Protein 2PBQ (pdb70)

Secondary structure (DSSP, 8-state):
--EEEEEEE-HHHHHTSS--HHHHHHHHHHHHHB-S--EEEEEEE-S-HHHHHHHHHIIIIIS--SEEEEES--SSSTT--HHHHHHHH-SEE-HHHHHHHHHHHHTT-GGGGG----EEEETTEEEEEE-SSHHHHHHHHHHHGGGHHHHHHHTT-----B-TTT--------/---EEEEEEE----HHHHHHHHHHHHHB-S--EEEEEEE-S-HHHHHHHHHIIIIIS--SEEEEES--SSSTT--HHHHHHHH-SEE-HHHHHHHHHHHTTT-GGGGG----EEEETTEEEEEE-SSHHHHHHHHHHHGGGHHHHHHHTT-----B-TTT-----/---EEEEEEE-HHHHHTSS--HHHHHHHHHHHHHB-S--EEEEEEE-S-HHHHHHHHHIIIIIS--SEEEEES--SSSTT--HHHHHHHH-SEE-HHHHHHHHHHHHTT-GGGGG----EEEETTEEEEEE-SSHHHHHHHHHHHGGGHHHHHHHTT-----B-TTT-----

CATH classification: 3.40.980.10

InterPro domains:
  IPR001453 MoaB/Mog domain [PF00994] (9-152)
  IPR001453 MoaB/Mog domain [SM00852] (9-155)
  IPR001453 MoaB/Mog domain [TIGR00177] (7-149)
  IPR001453 MoaB/Mog domain [cd00886] (8-159)
  IPR008284 Molybdenum cofactor biosynthesis, conserved site [PS01078] (71-84)
  IPR036425 MoaB/Mog-like domain superfamily [G3DSA:3.40.980.10] (2-178)
  IPR036425 MoaB/Mog-like domain superfamily [SSF53218] (6-175)
  IPR051920 Molybdopterin Adenylyltransferase/MoaC-Related [PTHR43764] (5-171)

Solvent-accessible surface area: 20899 Å² total; per-residue (Å²): 176,7,9,0,0,0,0,4,5,32,39,120,18,42,142,67,95,132,141,24,90,16,0,123,25,0,29,68,21,0,137,76,4,16,93,26,122,37,100,44,40,88,61,51,14,29,30,98,108,87,54,0,38,122,10,0,61,59,0,13,86,136,84,40,3,6,1,0,0,0,2,18,14,13,16,4,24,93,142,32,25,0,5,36,0,0,96,55,7,17,119,13,45,0,54,1,0,2,18,19,1,15,39,45,16,39,170,111,44,53,21,5,4,6,19,28,10,18,0,0,5,59,48,52,2,0,0,0,0,0,17,32,119,45,106,16,1,122,53,0,0,51,20,0,2,18,0,0,0,50,0,0,52,64,12,63,19,21,128,2,33,1,30,78,143,109,7,153,18,79,44,77,190,256,217,159,10,21,0,0,0,0,12,1,65,118,217,29,117,22,0,123,28,0,36,83,29,0,116,81,4,13,102,25,118,26,121,36,41,89,53,85,23,50,20,76,111,79,79,0,37,131,16,0,60,40,0,13,83,139,96,38,3,6,2,0,0,0,2,15,11,12,16,4,26,85,126,32,24,0,4,34,0,0,92,55,6,15,117,14,39,0,53,1,0,2,28,18,0,14,64,19,6,52,162,118,33,41,15,7,4,5,16,32,4,20,0,0,4,55,43,52,2,0,0,0,0,0,16,36,141,65,60,10,3,126,37,0,0,50,23,0,2,21,0,1,0,60,0,0,53,63,13,60,21,8,125,3,36,2,27,90,143,92,16,140,10,76,102,173,141,7,5,0,0,0,0,5,4,21,36,150,13,43,141,61,115,107,148,28,92,18,0,125,20,0,40,68,20,0,126,78,6,17,102,23,116,37,82,35,28,90,58,50,14,26,20,92,106,82,47,0,36,124,10,0,61,59,0,13,85,137,90,35,2,1,2,0,0,0,2,19,15,14,16,4,18,88,128,28,25,0,4,40,0,0,96,55,6,20,120,13,39,0,53,1,0,2,22,24,6,12,53,18,35,42,169,149,42,44,19,6,1,7,21,32,12,19,0,0,4,57,41,37,2,0,0,0,0,0,17,35,148,51,115,40,0,97,56,5,0,51,27,0,2,21,1,0,0,73,0,0,52,64,13,46,14,1,124,3,39,0,37,92,139,107,10,136,13,63,110

Nearest PDB structures (foldseek):
  3mcj-assembly1_B  TM=9.901E-01  e=3.622E-37  Aquifex aeolicus VF5
  3mcj-assembly2_D  TM=9.967E-01  e=1.225E-35  Aquifex aeolicus VF5
  2pbq-assembly1_B  TM=1.002E+00  e=6.069E-35  Aquifex aeolicus VF5
  3mcj-assembly2_E  TM=9.956E-01  e=1.013E-34  Aquifex aeolicus VF5
  3k6a-assembly2_B  TM=9.881E-01  e=5.394E-30  Shewanella oneidensis

B-factor: mean 26.36, std 11.61, range [8.77, 77.58]

Foldseek 3Di:
DAEEEEEEAAQCCVVVNDPQVQSVLVVVVCVAWWPDDYHYHYYYYYLDLVVLLVVVCCCVPPVVHLEYEYEDLFFDDPSSCNLVSQVVQADFWDAVLLVVLLVQPCVPPVCSVRGRWTWHHHQLHIYTYFYRDSVSRVSSCLRCVLAPQQVSVVRPGDHIATDCVRHHNDDDDD/DAAEEEEEEEALVQPQSVLVVVVCVAWWDDDYYYDYYYYYLDLVVLLVVVCCCCPVVVHLEYEYEFLFFDDPSSCNLVSQVVQAPFWDAVLLVQLLVQLCVVDVCSVRGRWTWGHHQLHIYTYFYRDSVSRVSSCLRCVLASQVVSVVSPGDHIATDVVRHHRDD/DAAEEEEEEEAQCCVVVVDDQVQSVLVVVLCVAWWPDDYHYDYYYYYLDLVVLLVVVCCCCPVVVHLEYEYEDLFFPDPSSCNLVSQVVQAPFWDAVLLVQLLVQCVVPPVCSVRGRWTWHDHQLHIYTYAYRDSVSRLSSCLRCVLAPQVVSVVRPGDHIATDVVRHHNHD

Sequence (511 aa):
KAVIGVVTISDRASKGIYEDISGKAIIDYLKDVIITPFEVEYRVIPDERDLIEKTLIELADEKGCSLILTTGGTGPAPRDVTPEATEAVCEKMLPGFGELMRQVSLKQVPTAILSRQTAGIRGSCLIVNLPGKPQSIKVCLDAVMPAIPYCIDLIGGAYIDTDPNKVKAFRPKKKKAVIGVVTISDEDISGKAIIDYLKDVIITPFEVEYRVIPDERDLIEKTLIELADEKGCSLILTTGGTGPAPRDVTPEATEAVCEKMLPGFGELMRQVSLKQVPTAILSRQTAGIRGSCLIVNLPGKPQSIKVCLDAVMPAIPYCIDLIGGAYIDTDPNKVKAFRKKAVIGVVTISDRASKGIYEDISGKAIIDYLKDVIITPFEVEYRVIPDERDLIEKTLIELADEKGCSLILTTGGTGPAPRDVTPEATEAVCEKMLPGFGELMRQVSLKQVPTAILSRQTAGIRGSCLIVNLPGKPQSIKVCLDAVMPAIPYCIDLIGGAYIDTDPNKVKAFR

Structure (mmCIF, N/CA/C/O backbone):
data_2PBQ
#
_entry.id   2PBQ
#
_cell.length_a   39.409
_cell.length_b   113.159
_cell.length_c   55.980
_cell.angle_alpha   90.00
_cell.angle_beta   93.39
_cell.angle_gamma   90.00
#
_symmetry.space_group_name_H-M   'P 1 21 1'
#
loop_
_entity.id
_entity.type
_entity.pdbx_description
1 polymer 'Molybdenum cofactor biosynthesis MOG'
2 water water
#
loop_
_atom_site.group_PDB
_atom_site.id
_atom_site.type_symbol
_atom_site.label_atom_id
_atom_site.label_alt_id
_atom_site.label_comp_id
_atom_site.label_asym_id
_atom_site.label_entity_id
_atom_site.label_seq_id
_atom_site.pdbx_PDB_ins_code
_atom_site.Cartn_x
_atom_site.Cartn_y
_atom_site.Cartn_z
_atom_site.occupancy
_atom_site.B_iso_or_equiv
_atom_site.auth_seq_id
_atom_site.auth_comp_id
_atom_site.auth_asym_id
_atom_site.auth_atom_id
_atom_site.pdbx_PDB_model_num
ATOM 1 N N . LYS A 1 5 ? 14.892 36.143 28.732 1.00 29.48 5 LYS A N 1
ATOM 2 C CA . LYS A 1 5 ? 13.760 37.073 28.453 1.00 31.25 5 LYS A CA 1
ATOM 3 C C . LYS A 1 5 ? 12.813 36.447 27.442 1.00 27.87 5 LYS A C 1
ATOM 4 O O . LYS A 1 5 ? 13.251 35.885 26.441 1.00 27.89 5 LYS A O 1
ATOM 10 N N . ALA A 1 6 ? 11.515 36.543 27.709 1.00 24.80 6 ALA A N 1
ATOM 11 C CA . ALA A 1 6 ? 10.516 35.993 26.806 1.00 24.77 6 ALA A CA 1
ATOM 12 C C . ALA A 1 6 ? 10.241 36.978 25.677 1.00 25.70 6 ALA A C 1
ATOM 13 O O . ALA A 1 6 ? 9.738 38.077 25.906 1.00 22.91 6 ALA A O 1
ATOM 15 N N . VAL A 1 7 ? 10.586 36.583 24.459 1.00 24.64 7 VAL A N 1
ATOM 16 C CA . VAL A 1 7 ? 10.365 37.424 23.291 1.00 22.99 7 VAL A CA 1
ATOM 17 C C . VAL A 1 7 ? 9.516 36.615 22.326 1.00 21.76 7 VAL A C 1
ATOM 18 O O . VAL A 1 7 ? 9.899 35.513 21.935 1.00 21.24 7 VAL A O 1
ATOM 22 N N . ILE A 1 8 ? 8.355 37.155 21.969 1.00 21.16 8 ILE A N 1
ATOM 23 C CA . ILE A 1 8 ? 7.439 36.482 21.054 1.00 20.62 8 ILE A CA 1
ATOM 24 C C . ILE A 1 8 ? 7.388 37.212 19.718 1.00 22.74 8 ILE A C 1
ATOM 25 O O . ILE A 1 8 ? 7.129 38.419 19.661 1.00 22.22 8 ILE A O 1
ATOM 30 N N . GLY A 1 9 ? 7.641 36.474 18.644 1.00 20.01 9 GLY A N 1
ATOM 31 C CA . GLY A 1 9 ? 7.614 37.068 17.324 1.00 18.84 9 GLY A CA 1
ATOM 32 C C . GLY A 1 9 ? 6.246 36.923 16.694 1.00 21.15 9 GLY A C 1
ATOM 33 O O . GLY A 1 9 ? 5.569 35.912 16.881 1.00 19.71 9 GLY A O 1
ATOM 34 N N . VAL A 1 10 ? 5.827 37.949 15.964 1.00 19.78 10 VAL A N 1
ATOM 35 C CA . VAL A 1 10 ? 4.545 37.929 15.277 1.00 20.00 10 VAL A CA 1
ATOM 36 C C . VAL A 1 10 ? 4.850 38.386 13.861 1.00 21.72 10 VAL A C 1
ATOM 37 O O . VAL A 1 10 ? 5.222 39.535 13.637 1.00 20.96 10 VAL A O 1
ATOM 41 N N . VAL A 1 11 ? 4.709 37.470 12.911 1.00 21.01 11 VAL A N 1
ATOM 42 C CA . VAL A 1 11 ? 5.011 37.767 11.520 1.00 19.50 11 VAL A CA 1
ATOM 43 C C . VAL A 1 11 ? 3.799 37.664 10.615 1.00 21.52 11 VAL A C 1
ATOM 44 O O . VAL A 1 11 ? 3.212 36.594 10.458 1.00 17.68 11 VAL A O 1
ATOM 48 N N . THR A 1 12 ? 3.428 38.791 10.020 1.00 19.89 12 THR A N 1
ATOM 49 C CA . THR A 1 12 ? 2.299 38.837 9.110 1.00 22.11 12 THR A CA 1
ATOM 50 C C . THR A 1 12 ? 2.847 38.699 7.697 1.00 21.25 12 THR A C 1
ATOM 51 O O . THR A 1 12 ? 3.645 39.519 7.242 1.00 22.02 12 THR A O 1
ATOM 55 N N . ILE A 1 13 ? 2.440 37.630 7.023 1.00 18.55 13 ILE A N 1
ATOM 56 C CA . ILE A 1 13 ? 2.888 37.375 5.664 1.00 19.18 13 ILE A CA 1
ATOM 57 C C . ILE A 1 13 ? 1.745 37.752 4.740 1.00 19.85 13 ILE A C 1
ATOM 58 O O . ILE A 1 13 ? 0.785 36.994 4.564 1.00 18.98 13 ILE A O 1
ATOM 63 N N . SER A 1 14 ? 1.844 38.949 4.170 1.00 20.03 14 SER A N 1
ATOM 64 C CA . SER A 1 14 ? 0.806 39.464 3.291 1.00 23.90 14 SER A CA 1
ATOM 65 C C . SER A 1 14 ? 1.351 40.544 2.374 1.00 27.26 14 SER A C 1
ATOM 66 O O . SER A 1 14 ? 1.879 41.556 2.836 1.00 25.45 14 SER A O 1
ATOM 69 N N . ASP A 1 15 ? 1.220 40.326 1.072 1.00 28.97 15 ASP A N 1
ATOM 70 C CA . ASP A 1 15 ? 1.703 41.294 0.104 1.00 31.04 15 ASP A CA 1
ATOM 71 C C . ASP A 1 15 ? 0.959 42.615 0.281 1.00 30.64 15 ASP A C 1
ATOM 72 O O . ASP A 1 15 ? 1.569 43.684 0.306 1.00 29.47 15 ASP A O 1
ATOM 77 N N . ARG A 1 16 ? -0.359 42.538 0.426 1.00 31.66 16 ARG A N 1
ATOM 78 C CA . ARG A 1 16 ? -1.165 43.742 0.583 1.00 32.01 16 ARG A CA 1
ATOM 79 C C . ARG A 1 16 ? -0.974 44.473 1.909 1.00 31.36 16 ARG A C 1
ATOM 80 O O . ARG A 1 16 ? -1.045 45.702 1.955 1.00 29.17 16 ARG A O 1
ATOM 88 N N . ALA A 1 17 ? -0.724 43.733 2.985 1.00 27.08 17 ALA A N 1
ATOM 89 C CA . ALA A 1 17 ? -0.517 44.369 4.280 1.00 25.68 17 ALA A CA 1
ATOM 90 C C . ALA A 1 17 ? 0.830 45.073 4.266 1.00 27.03 17 ALA A C 1
ATOM 91 O O . ALA A 1 17 ? 0.979 46.171 4.803 1.00 28.34 17 ALA A O 1
ATOM 93 N N . SER A 1 18 ? 1.810 44.439 3.631 1.00 22.23 18 SER A N 1
ATOM 94 C CA . SER A 1 18 ? 3.158 44.989 3.553 1.00 25.08 18 SER A CA 1
ATOM 95 C C . SER A 1 18 ? 3.240 46.217 2.652 1.00 27.41 18 SER A C 1
ATOM 96 O O . SER A 1 18 ? 4.150 47.031 2.789 1.00 29.95 18 SER A O 1
ATOM 99 N N . LYS A 1 19 ? 2.291 46.343 1.730 1.00 28.83 19 LYS A N 1
ATOM 100 C CA . LYS A 1 19 ? 2.275 47.473 0.809 1.00 28.91 19 LYS A CA 1
ATOM 101 C C . LYS A 1 19 ? 1.385 48.616 1.285 1.00 28.17 19 LYS A C 1
ATOM 102 O O . LYS A 1 19 ? 1.386 49.697 0.692 1.00 29.37 19 LYS A O 1
ATOM 108 N N . GLY A 1 20 ? 0.626 48.379 2.349 1.00 26.09 20 GLY A N 1
ATOM 109 C CA . GLY A 1 20 ? -0.244 49.417 2.875 1.00 27.35 20 GLY A CA 1
ATOM 110 C C . GLY A 1 20 ? -1.596 49.470 2.190 1.00 27.51 20 GLY A C 1
ATOM 111 O O . GLY A 1 20 ? -2.219 50.527 2.101 1.00 25.85 20 GLY A O 1
ATOM 112 N N . ILE A 1 21 ? -2.046 48.321 1.699 1.00 23.55 21 ILE A N 1
ATOM 113 C CA . ILE A 1 21 ? -3.329 48.221 1.019 1.00 26.53 21 ILE A CA 1
ATOM 114 C C . ILE A 1 21 ? -4.419 47.885 2.031 1.00 29.43 21 ILE A C 1
ATOM 115 O O . ILE A 1 21 ? -5.540 48.388 1.945 1.00 26.25 21 ILE A O 1
ATOM 120 N N . TYR A 1 22 ? -4.074 47.034 2.994 1.00 31.17 22 TYR A N 1
ATOM 121 C CA . TYR A 1 22 ? -5.003 46.630 4.044 1.00 35.33 22 TYR A CA 1
ATOM 122 C C . TYR A 1 22 ? -4.378 46.896 5.407 1.00 31.60 22 TYR A C 1
ATOM 123 O O . TYR A 1 22 ? -3.156 46.911 5.546 1.00 28.46 22 TYR A O 1
ATOM 132 N N . GLU A 1 23 ? -5.221 47.108 6.410 1.00 30.08 23 GLU A N 1
ATOM 133 C CA . GLU A 1 23 ? -4.734 47.313 7.768 1.00 30.80 23 GLU A CA 1
ATOM 134 C C . GLU A 1 23 ? -4.478 45.897 8.282 1.00 28.86 23 GLU A C 1
ATOM 135 O O . GLU A 1 23 ? -5.276 44.997 8.029 1.00 29.60 23 GLU A O 1
ATOM 141 N N . ASP A 1 24 ? -3.372 45.688 8.990 1.00 27.20 24 ASP A N 1
ATOM 142 C CA . ASP A 1 24 ? -3.067 44.350 9.492 1.00 23.04 24 ASP A CA 1
ATOM 143 C C . ASP A 1 24 ? -3.869 43.997 10.737 1.00 20.58 24 ASP A C 1
ATOM 144 O O . ASP A 1 24 ? -3.348 44.007 11.849 1.00 20.78 24 ASP A O 1
ATOM 149 N N . ILE A 1 25 ? -5.146 43.684 10.547 1.00 22.80 25 ILE A N 1
ATOM 150 C CA . ILE A 1 25 ? -5.999 43.330 11.669 1.00 25.23 25 ILE A CA 1
ATOM 151 C C . ILE A 1 25 ? -5.608 41.958 12.220 1.00 27.31 25 ILE A C 1
ATOM 152 O O . ILE A 1 25 ? -5.876 41.647 13.383 1.00 28.12 25 ILE A O 1
ATOM 157 N N . SER A 1 26 ? -4.964 41.148 11.381 1.00 26.54 26 SER A N 1
ATOM 158 C CA . SER A 1 26 ? -4.530 39.812 11.783 1.00 23.96 26 SER A CA 1
ATOM 159 C C . SER A 1 26 ? -3.409 39.918 12.807 1.00 24.18 26 SER A C 1
ATOM 160 O O . SER A 1 26 ? -3.503 39.362 13.902 1.00 24.40 26 SER A O 1
ATOM 163 N N . GLY A 1 27 ? -2.345 40.624 12.438 1.00 22.21 27 GLY A N 1
ATOM 164 C CA . GLY A 1 27 ? -1.226 40.803 13.345 1.00 23.91 27 GLY A CA 1
ATOM 165 C C . GLY A 1 27 ? -1.698 41.464 14.627 1.00 26.61 27 GLY A C 1
ATOM 166 O O . GLY A 1 27 ? -1.299 41.074 15.723 1.00 24.44 27 GLY A O 1
ATOM 167 N N . LYS A 1 28 ? -2.556 42.471 14.488 1.00 25.85 28 LYS A N 1
ATOM 168 C CA . LYS A 1 28 ? -3.085 43.177 15.648 1.00 26.24 28 LYS A CA 1
ATOM 169 C C . LYS A 1 28 ? -3.888 42.228 16.534 1.00 24.54 28 LYS A C 1
ATOM 170 O O . LYS A 1 28 ? -3.814 42.302 17.761 1.00 25.04 28 LYS A O 1
ATOM 176 N N . ALA A 1 29 ? -4.647 41.332 15.913 1.00 26.19 29 ALA A N 1
ATOM 177 C CA . ALA A 1 29 ? -5.457 40.373 16.657 1.00 24.18 29 ALA A CA 1
ATOM 178 C C . ALA A 1 29 ? -4.576 39.430 17.475 1.00 24.48 29 ALA A C 1
ATOM 179 O O . ALA A 1 29 ? -4.926 39.059 18.595 1.00 23.65 29 ALA A O 1
ATOM 181 N N . ILE A 1 30 ? -3.431 39.050 16.917 1.00 24.11 30 ILE A N 1
ATOM 182 C CA . ILE A 1 30 ? -2.519 38.149 17.613 1.00 24.32 30 ILE A CA 1
ATOM 183 C C . ILE A 1 30 ? -1.856 38.841 18.797 1.00 23.68 30 ILE A C 1
ATOM 184 O O . ILE A 1 30 ? -1.742 38.266 19.877 1.00 23.49 30 ILE A O 1
ATOM 189 N N . ILE A 1 31 ? -1.410 40.077 18.590 1.00 21.15 31 ILE A N 1
ATOM 190 C CA . ILE A 1 31 ? -0.767 40.826 19.660 1.00 22.63 31 ILE A CA 1
ATOM 191 C C . ILE A 1 31 ? -1.755 41.076 20.798 1.00 25.65 31 ILE A C 1
ATOM 192 O O . ILE A 1 31 ? -1.407 40.922 21.969 1.00 23.76 31 ILE A O 1
ATOM 197 N N . ASP A 1 32 ? -2.987 41.450 20.458 1.00 23.58 32 ASP A N 1
ATOM 198 C CA . ASP A 1 32 ? -4.000 41.695 21.480 1.00 24.96 32 ASP A CA 1
ATOM 199 C C . ASP A 1 32 ? -4.312 40.416 22.257 1.00 24.72 32 ASP A C 1
ATOM 200 O O . ASP A 1 32 ? -4.568 40.459 23.458 1.00 23.07 32 ASP A O 1
ATOM 205 N N . TYR A 1 33 ? -4.297 39.278 21.568 1.00 22.14 33 TYR A N 1
ATOM 206 C CA . TYR A 1 33 ? -4.569 37.998 22.217 1.00 21.67 33 TYR A CA 1
ATOM 207 C C . TYR A 1 33 ? -3.464 37.710 23.231 1.00 20.53 33 TYR A C 1
ATOM 208 O O . TYR A 1 33 ? -3.736 37.373 24.384 1.00 23.16 33 TYR A O 1
ATOM 217 N N . LEU A 1 34 ? -2.217 37.842 22.790 1.00 20.49 34 LEU A N 1
ATOM 218 C CA . LEU A 1 34 ? -1.063 37.601 23.646 1.00 22.60 34 LEU A CA 1
ATOM 219 C C . LEU A 1 34 ? -1.110 38.451 24.915 1.00 25.56 34 LEU A C 1
ATOM 220 O O . LEU A 1 34 ? -0.931 37.944 26.022 1.00 23.70 34 LEU A O 1
ATOM 225 N N . LYS A 1 35 ? -1.351 39.747 24.751 1.00 23.44 35 LYS A N 1
ATOM 226 C CA . LYS A 1 35 ? -1.414 40.651 25.894 1.00 24.01 35 LYS A CA 1
ATOM 227 C C . LYS A 1 35 ? -2.594 40.332 26.801 1.00 24.30 35 LYS A C 1
ATOM 228 O O . LYS A 1 35 ? -2.536 40.533 28.016 1.00 26.18 35 LYS A O 1
ATOM 234 N N . ASP A 1 36 ? -3.668 39.829 26.210 1.00 22.44 36 ASP A N 1
ATOM 235 C CA . ASP A 1 36 ? -4.851 39.509 26.983 1.00 23.66 36 ASP A CA 1
ATOM 236 C C . ASP A 1 36 ? -4.705 38.284 27.872 1.00 25.85 36 ASP A C 1
ATOM 237 O O . ASP A 1 36 ? -5.156 38.295 29.014 1.00 25.98 36 ASP A O 1
ATOM 242 N N . VAL A 1 37 ? -4.057 37.238 27.365 1.00 23.28 37 VAL A N 1
ATOM 243 C CA . VAL A 1 37 ? -3.926 36.003 28.133 1.00 23.78 37 VAL A CA 1
ATOM 244 C C . VAL A 1 37 ? -2.602 35.696 28.838 1.00 21.41 37 VAL A C 1
ATOM 245 O O . VAL A 1 37 ? -2.579 34.871 29.751 1.00 23.38 37 VAL A O 1
ATOM 249 N N . ILE A 1 38 ? -1.506 36.337 28.444 1.00 22.22 38 ILE A N 1
ATOM 250 C CA . ILE A 1 38 ? -0.226 36.056 29.096 1.00 22.93 38 ILE A CA 1
ATOM 251 C C . ILE A 1 38 ? -0.072 36.822 30.411 1.00 25.30 38 ILE A C 1
ATOM 252 O O . ILE A 1 38 ? -0.294 38.033 30.467 1.00 26.89 38 ILE A O 1
ATOM 257 N N . ILE A 1 39 ? 0.305 36.105 31.466 1.00 24.68 39 ILE A N 1
ATOM 258 C CA . ILE A 1 39 ? 0.471 36.711 32.783 1.00 25.35 39 ILE A CA 1
ATOM 259 C C . ILE A 1 39 ? 1.928 36.761 33.240 1.00 26.27 39 ILE A C 1
ATOM 260 O O . ILE A 1 39 ? 2.215 36.759 34.440 1.00 27.57 39 ILE A O 1
ATOM 265 N N . THR A 1 40 ? 2.838 36.805 32.273 1.00 26.31 40 THR A N 1
ATOM 266 C CA . THR A 1 40 ? 4.269 36.883 32.538 1.00 24.13 40 THR A CA 1
ATOM 267 C C . THR A 1 40 ? 4.853 37.932 31.596 1.00 27.02 40 THR A C 1
ATOM 268 O O . THR A 1 40 ? 4.306 38.178 30.524 1.00 29.28 40 THR A O 1
ATOM 272 N N . PRO A 1 41 ? 5.970 38.566 31.986 1.00 28.28 41 PRO A N 1
ATOM 273 C CA . PRO A 1 41 ? 6.618 39.598 31.165 1.00 28.92 41 PRO A CA 1
ATOM 274 C C . PRO A 1 41 ? 7.133 39.085 29.822 1.00 29.88 41 PRO A C 1
ATOM 275 O O . PRO A 1 41 ? 7.762 38.030 29.752 1.00 28.05 41 PRO A O 1
ATOM 279 N N . PHE A 1 42 ? 6.868 39.836 28.757 1.00 28.60 42 PHE A N 1
ATOM 280 C CA . PHE A 1 42 ? 7.325 39.435 27.431 1.00 28.42 42 PHE A CA 1
ATOM 281 C C . PHE A 1 42 ? 7.352 40.611 26.465 1.00 28.27 42 PHE A C 1
ATOM 282 O O . PHE A 1 42 ? 6.598 41.572 26.615 1.00 27.15 42 PHE A O 1
ATOM 290 N N . GLU A 1 43 ? 8.238 40.534 25.481 1.00 29.19 43 GLU A N 1
ATOM 291 C CA . GLU A 1 43 ? 8.347 41.581 24.478 1.00 28.67 43 GLU A CA 1
ATOM 292 C C . GLU A 1 43 ? 7.940 41.004 23.132 1.00 28.17 43 GLU A C 1
ATOM 293 O O . GLU A 1 43 ? 8.052 39.796 22.904 1.00 24.18 43 GLU A O 1
ATOM 299 N N . VAL A 1 44 ? 7.459 41.867 22.246 1.00 25.29 44 VAL A N 1
ATOM 300 C CA . VAL A 1 44 ? 7.020 41.429 20.930 1.00 25.55 44 VAL A CA 1
ATOM 301 C C . VAL A 1 44 ? 7.918 41.927 19.809 1.00 28.20 44 VAL A C 1
ATOM 302 O O . VAL A 1 44 ? 8.358 43.081 19.803 1.00 25.98 44 VAL A O 1
ATOM 306 N N . GLU A 1 45 ? 8.199 41.031 18.869 1.00 24.75 45 GLU A N 1
ATOM 307 C CA . GLU A 1 45 ? 8.996 41.348 17.696 1.00 28.60 45 GLU A CA 1
ATOM 308 C C . GLU A 1 45 ? 8.004 41.214 16.549 1.00 28.79 45 GLU A C 1
ATOM 309 O O . GLU A 1 45 ? 7.747 40.117 16.061 1.00 25.88 45 GLU A O 1
ATOM 315 N N . TYR A 1 46 ? 7.434 42.346 16.150 1.00 27.45 46 TYR A N 1
ATOM 316 C CA . TYR A 1 46 ? 6.432 42.399 15.095 1.00 27.85 46 TYR A CA 1
ATOM 317 C C . TYR A 1 46 ? 7.043 42.680 13.725 1.00 26.17 46 TYR A C 1
ATOM 318 O O . TYR A 1 46 ? 7.862 43.585 13.568 1.00 27.21 46 TYR A O 1
ATOM 327 N N . ARG A 1 47 ? 6.641 41.884 12.739 1.00 24.34 47 ARG A N 1
ATOM 328 C CA . ARG A 1 47 ? 7.137 42.033 11.379 1.00 26.23 47 ARG A CA 1
ATOM 329 C C . ARG A 1 47 ? 6.012 41.837 10.370 1.00 26.67 47 ARG A C 1
ATOM 330 O O . ARG A 1 47 ? 5.149 40.978 10.545 1.00 26.33 47 ARG A O 1
ATOM 338 N N . VAL A 1 48 ? 6.021 42.649 9.320 1.00 25.86 48 VAL A N 1
ATOM 339 C CA . VAL A 1 48 ? 5.034 42.541 8.255 1.00 26.67 48 VAL A CA 1
ATOM 340 C C . VAL A 1 48 ? 5.839 42.439 6.967 1.00 25.46 48 VAL A C 1
ATOM 341 O O . VAL A 1 48 ? 6.620 43.331 6.647 1.00 28.05 48 VAL A O 1
ATOM 345 N N . ILE A 1 49 ? 5.655 41.346 6.236 1.00 24.33 49 ILE A N 1
ATOM 346 C CA . ILE A 1 49 ? 6.397 41.129 5.003 1.00 24.46 49 ILE A CA 1
ATOM 347 C C . ILE A 1 49 ? 5.545 40.580 3.864 1.00 23.49 49 ILE A C 1
ATOM 348 O O . ILE A 1 49 ? 4.494 39.980 4.090 1.00 23.05 49 ILE A O 1
ATOM 353 N N . PRO A 1 50 ? 5.989 40.793 2.616 1.00 25.70 50 PRO A N 1
ATOM 354 C CA . PRO A 1 50 ? 5.240 40.290 1.463 1.00 23.84 50 PRO A CA 1
ATOM 355 C C . PRO A 1 50 ? 5.466 38.782 1.409 1.00 25.21 50 PRO A C 1
ATOM 356 O O . PRO A 1 50 ? 6.376 38.273 2.065 1.00 25.17 50 PRO A O 1
ATOM 360 N N . ASP A 1 51 ? 4.650 38.064 0.647 1.00 25.82 51 ASP A N 1
ATOM 361 C CA . ASP A 1 51 ? 4.823 36.620 0.576 1.00 25.79 51 ASP A CA 1
ATOM 362 C C . ASP A 1 51 ? 5.924 36.195 -0.392 1.00 25.20 51 ASP A C 1
ATOM 363 O O . ASP A 1 51 ? 5.668 35.736 -1.504 1.00 25.86 51 ASP A O 1
ATOM 368 N N . GLU A 1 52 ? 7.160 36.385 0.057 1.00 27.69 52 GLU A N 1
ATOM 369 C CA . GLU A 1 52 ? 8.358 36.014 -0.689 1.00 31.05 52 GLU A CA 1
ATOM 370 C C . GLU A 1 52 ? 8.988 34.900 0.131 1.00 27.95 52 GLU A C 1
ATOM 371 O O . GLU A 1 52 ? 9.460 35.149 1.236 1.00 26.65 52 GLU A O 1
ATOM 377 N N . ARG A 1 53 ? 9.009 33.683 -0.399 1.00 24.81 53 ARG A N 1
ATOM 378 C CA . ARG A 1 53 ? 9.576 32.574 0.354 1.00 21.56 53 ARG A CA 1
ATOM 379 C C . ARG A 1 53 ? 10.929 32.851 1.004 1.00 19.75 53 ARG A C 1
ATOM 380 O O . ARG A 1 53 ? 11.129 32.548 2.180 1.00 21.07 53 ARG A O 1
ATOM 388 N N . ASP A 1 54 ? 11.863 33.419 0.251 1.00 24.18 54 ASP A N 1
ATOM 389 C CA . ASP A 1 54 ? 13.181 33.687 0.811 1.00 25.57 54 ASP A CA 1
ATOM 390 C C . ASP A 1 54 ? 13.114 34.644 1.994 1.00 27.47 54 ASP A C 1
ATOM 391 O O . ASP A 1 54 ? 13.772 34.428 3.017 1.00 25.76 54 ASP A O 1
ATOM 396 N N . LEU A 1 55 ? 12.314 35.697 1.858 1.00 24.46 55 LEU A N 1
ATOM 397 C CA . LEU A 1 55 ? 12.171 36.679 2.925 1.00 25.12 55 LEU A CA 1
ATOM 398 C C . LEU A 1 55 ? 11.507 36.073 4.159 1.00 23.41 55 LEU A C 1
ATOM 399 O O . LEU A 1 55 ? 11.851 36.419 5.291 1.00 23.29 55 LEU A O 1
ATOM 404 N N . ILE A 1 56 ? 10.555 35.167 3.946 1.00 21.53 56 ILE A N 1
ATOM 405 C CA . ILE A 1 56 ? 9.877 34.531 5.072 1.00 20.38 56 ILE A CA 1
ATOM 406 C C . ILE A 1 56 ? 10.904 33.725 5.860 1.00 21.54 56 ILE A C 1
ATOM 407 O O . ILE A 1 56 ? 10.962 33.796 7.090 1.00 19.97 56 ILE A O 1
ATOM 412 N N . GLU A 1 57 ? 11.719 32.956 5.144 1.00 21.90 57 GLU A N 1
ATOM 413 C CA . GLU A 1 57 ? 12.746 32.149 5.787 1.00 23.83 57 GLU A CA 1
ATOM 414 C C . GLU A 1 57 ? 13.766 33.022 6.516 1.00 23.99 57 GLU A C 1
ATOM 415 O O . GLU A 1 57 ? 14.197 32.689 7.617 1.00 23.44 57 GLU A O 1
ATOM 421 N N . LYS A 1 58 ? 14.143 34.144 5.907 1.00 23.66 58 LYS A N 1
ATOM 422 C CA . LYS A 1 58 ? 15.116 35.040 6.523 1.00 26.46 58 LYS A CA 1
ATOM 423 C C . LYS A 1 58 ? 14.566 35.692 7.781 1.00 25.57 58 LYS A C 1
ATOM 424 O O . LYS A 1 58 ? 15.280 35.861 8.771 1.00 22.83 58 LYS A O 1
ATOM 430 N N . THR A 1 59 ? 13.288 36.050 7.744 1.00 22.77 59 THR A N 1
ATOM 431 C CA . THR A 1 59 ? 12.656 36.692 8.886 1.00 22.99 59 THR A CA 1
ATOM 432 C C . THR A 1 59 ? 12.525 35.726 10.059 1.00 22.29 59 THR A C 1
ATOM 433 O O . THR A 1 59 ? 12.882 36.061 11.188 1.00 22.18 59 THR A O 1
ATOM 437 N N . LEU A 1 60 ? 12.021 34.524 9.795 1.00 24.21 60 LEU A N 1
ATOM 438 C CA . LEU A 1 60 ? 11.866 33.534 10.856 1.00 21.17 60 LEU A CA 1
ATOM 439 C C . LEU A 1 60 ? 13.216 33.259 11.514 1.00 22.60 60 LEU A C 1
ATOM 440 O O . LEU A 1 60 ? 13.325 33.211 12.741 1.00 25.09 60 LEU A O 1
ATOM 445 N N . ILE A 1 61 ? 14.245 33.091 10.690 1.00 23.53 61 ILE A N 1
ATOM 446 C CA . ILE A 1 61 ? 15.586 32.822 11.187 1.00 23.98 61 ILE A CA 1
ATOM 447 C C . ILE A 1 61 ? 16.126 33.986 12.013 1.00 26.03 61 ILE A C 1
ATOM 448 O O . ILE A 1 61 ? 16.764 33.776 13.044 1.00 26.85 61 ILE A O 1
ATOM 453 N N . GLU A 1 62 ? 15.870 35.211 11.565 1.00 25.53 62 GLU A N 1
ATOM 454 C CA . GLU A 1 62 ? 16.338 36.384 12.297 1.00 25.31 62 GLU A CA 1
ATOM 455 C C . GLU A 1 62 ? 15.677 36.491 13.670 1.00 26.93 62 GLU A C 1
ATOM 456 O O . GLU A 1 62 ? 16.352 36.700 14.681 1.00 26.26 62 GLU A O 1
ATOM 462 N N . LEU A 1 63 ? 14.355 36.354 13.701 1.00 25.79 63 LEU A N 1
ATOM 463 C CA . LEU A 1 63 ? 13.618 36.452 14.955 1.00 26.38 63 LEU A CA 1
ATOM 464 C C . LEU A 1 63 ? 14.000 35.349 15.938 1.00 26.04 63 LEU A C 1
ATOM 465 O O . LEU A 1 63 ? 14.010 35.567 17.144 1.00 25.18 63 LEU A O 1
ATOM 470 N N . ALA A 1 64 ? 14.309 34.165 15.419 1.00 26.08 64 ALA A N 1
ATOM 471 C CA . ALA A 1 64 ? 14.692 33.047 16.270 1.00 25.24 64 ALA A CA 1
ATOM 472 C C . ALA A 1 64 ? 16.155 33.136 16.706 1.00 24.29 64 ALA A C 1
ATOM 473 O O . ALA A 1 64 ? 16.464 33.100 17.898 1.00 26.60 64 ALA A O 1
ATOM 475 N N . ASP A 1 65 ? 17.046 33.265 15.729 1.00 27.33 65 ASP A N 1
ATOM 476 C CA . ASP A 1 65 ? 18.486 33.317 15.968 1.00 27.61 65 ASP A CA 1
ATOM 477 C C . ASP A 1 65 ? 19.052 34.607 16.563 1.00 28.97 65 ASP A C 1
ATOM 478 O O . ASP A 1 65 ? 19.880 34.562 17.473 1.00 30.57 65 ASP A O 1
ATOM 483 N N . GLU A 1 66 ? 18.621 35.754 16.053 1.00 28.69 66 GLU A N 1
ATOM 484 C CA . GLU A 1 66 ? 19.148 37.027 16.534 1.00 29.54 66 GLU A CA 1
ATOM 485 C C . GLU A 1 66 ? 18.317 37.745 17.592 1.00 31.01 66 GLU A C 1
ATOM 486 O O . GLU A 1 66 ? 18.872 38.334 18.525 1.00 30.50 66 GLU A O 1
ATOM 492 N N . LYS A 1 67 ? 16.998 37.708 17.451 1.00 26.61 67 LYS A N 1
ATOM 493 C CA . LYS A 1 67 ? 16.122 38.370 18.409 1.00 29.25 67 LYS A CA 1
ATOM 494 C C . LYS A 1 67 ? 15.827 37.493 19.628 1.00 27.28 67 LYS A C 1
ATOM 495 O O . LYS A 1 67 ? 15.291 37.970 20.629 1.00 28.21 67 LYS A O 1
ATOM 501 N N . GLY A 1 68 ? 16.170 36.211 19.532 1.00 28.23 68 GLY A N 1
ATOM 502 C CA . GLY A 1 68 ? 15.953 35.293 20.639 1.00 22.95 68 GLY A CA 1
ATOM 503 C C . GLY A 1 68 ? 14.513 34.954 20.982 1.00 24.17 68 GLY A C 1
ATOM 504 O O . GLY A 1 68 ? 14.190 34.717 22.149 1.00 24.62 68 GLY A O 1
ATOM 505 N N . CYS A 1 69 ? 13.639 34.921 19.981 1.00 20.70 69 CYS A N 1
ATOM 506 C CA . CYS A 1 69 ? 12.242 34.586 20.230 1.00 18.75 69 CYS A CA 1
ATOM 507 C C . CYS A 1 69 ? 12.120 33.141 20.695 1.00 17.33 69 CYS A C 1
ATOM 508 O O . CYS A 1 69 ? 12.859 32.271 20.233 1.00 21.29 69 CYS A O 1
ATOM 511 N N . SER A 1 70 ? 11.188 32.890 21.606 1.00 16.32 70 SER A N 1
ATOM 512 C CA . SER A 1 70 ? 10.950 31.536 22.089 1.00 19.90 70 SER A CA 1
ATOM 513 C C . SER A 1 70 ? 9.697 31.027 21.394 1.00 20.08 70 SER A C 1
ATOM 514 O O . SER A 1 70 ? 9.426 29.828 21.371 1.00 19.90 70 SER A O 1
ATOM 517 N N . LEU A 1 71 ? 8.945 31.962 20.822 1.00 19.14 71 LEU A N 1
ATOM 518 C CA . LEU A 1 71 ? 7.717 31.659 20.103 1.00 17.71 71 LEU A CA 1
ATOM 519 C C . LEU A 1 71 ? 7.547 32.630 18.938 1.00 19.92 71 LEU A C 1
ATOM 520 O O . LEU A 1 71 ? 7.785 33.830 19.081 1.00 18.18 71 LEU A O 1
ATOM 525 N N . ILE A 1 72 ? 7.163 32.102 17.781 1.00 17.43 72 ILE A N 1
ATOM 526 C CA . ILE A 1 72 ? 6.914 32.938 16.615 1.00 17.28 72 ILE A CA 1
ATOM 527 C C . ILE A 1 72 ? 5.579 32.500 16.047 1.00 18.30 72 ILE A C 1
ATOM 528 O O . ILE A 1 72 ? 5.374 31.326 15.745 1.00 19.29 72 ILE A O 1
ATOM 533 N N . LEU A 1 73 ? 4.656 33.446 15.934 1.00 18.48 73 LEU A N 1
ATOM 534 C CA . LEU A 1 73 ? 3.336 33.156 15.400 1.00 17.04 73 LEU A CA 1
ATOM 535 C C . LEU A 1 73 ? 3.221 33.868 14.063 1.00 18.68 73 LEU A C 1
ATOM 536 O O . LEU A 1 73 ? 3.442 35.073 13.980 1.00 19.68 73 LEU A O 1
ATOM 541 N N . THR A 1 74 ? 2.901 33.121 13.014 1.00 19.91 74 THR A N 1
ATOM 542 C CA . THR A 1 74 ? 2.765 33.722 11.697 1.00 16.87 74 THR A CA 1
ATOM 543 C C . THR A 1 74 ? 1.301 33.745 11.318 1.00 16.93 74 THR A C 1
ATOM 544 O O . THR A 1 74 ? 0.495 32.983 11.846 1.00 15.60 74 THR A O 1
ATOM 548 N N . THR A 1 75 ? 0.954 34.641 10.408 1.00 17.78 75 THR A N 1
ATOM 549 C CA . THR A 1 75 ? -0.410 34.721 9.932 1.00 17.02 75 THR A CA 1
ATOM 550 C C . THR A 1 75 ? -0.347 34.994 8.441 1.00 17.73 75 THR A C 1
ATOM 551 O O . THR A 1 75 ? 0.362 35.900 8.005 1.00 18.46 75 THR A O 1
ATOM 555 N N . GLY A 1 76 ? -1.058 34.174 7.670 1.00 19.45 76 GLY A N 1
ATOM 556 C CA . GLY A 1 76 ? -1.091 34.332 6.225 1.00 19.28 76 GLY A CA 1
ATOM 557 C C . GLY A 1 76 ? -0.235 33.366 5.419 1.00 16.74 76 GLY A C 1
ATOM 558 O O . GLY A 1 76 ? 0.735 32.792 5.928 1.00 15.48 76 GLY A O 1
ATOM 559 N N . GLY A 1 77 ? -0.617 33.191 4.156 1.00 18.06 77 GLY A N 1
ATOM 560 C CA . GLY A 1 77 ? 0.101 32.327 3.227 1.00 15.01 77 GLY A CA 1
ATOM 561 C C . GLY A 1 77 ? 0.080 30.830 3.487 1.00 17.23 77 GLY A C 1
ATOM 562 O O . GLY A 1 77 ? 1.077 30.153 3.235 1.00 16.38 77 GLY A O 1
ATOM 563 N N . THR A 1 78 ? -1.048 30.300 3.950 1.00 16.65 78 THR A N 1
ATOM 564 C CA . THR A 1 78 ? -1.137 28.873 4.253 1.00 17.81 78 THR A CA 1
ATOM 565 C C . THR A 1 78 ? -2.214 28.112 3.482 1.00 19.50 78 THR A C 1
ATOM 566 O O . THR A 1 78 ? -2.620 27.017 3.886 1.00 18.05 78 THR A O 1
ATOM 570 N N . GLY A 1 79 ? -2.665 28.685 2.368 1.00 18.80 79 GLY A N 1
ATOM 571 C CA . GLY A 1 79 ? -3.687 28.036 1.560 1.00 17.82 79 GLY A CA 1
ATOM 572 C C . GLY A 1 79 ? -3.118 27.208 0.418 1.00 18.49 79 GLY A C 1
ATOM 573 O O . GLY A 1 79 ? -1.910 26.995 0.350 1.00 17.31 79 GLY A O 1
ATOM 574 N N . PRO A 1 80 ? -3.969 26.727 -0.503 1.00 16.64 80 PRO A N 1
ATOM 575 C CA . PRO A 1 80 ? -3.517 25.914 -1.638 1.00 18.25 80 PRO A CA 1
ATOM 576 C C . PRO A 1 80 ? -2.921 26.675 -2.824 1.00 18.36 80 PRO A C 1
ATOM 577 O O . PRO A 1 80 ? -2.254 26.076 -3.667 1.00 19.86 80 PRO A O 1
ATOM 581 N N . ALA A 1 81 ? -3.169 27.981 -2.901 1.00 16.54 81 ALA A N 1
ATOM 582 C CA . ALA A 1 81 ? -2.640 28.782 -4.006 1.00 18.52 81 ALA A CA 1
ATOM 583 C C . ALA A 1 81 ? -1.111 28.715 -4.022 1.00 17.60 81 ALA A C 1
ATOM 584 O O . ALA A 1 81 ? -0.476 28.653 -2.971 1.00 16.50 81 ALA A O 1
ATOM 586 N N . PRO A 1 82 ? -0.505 28.742 -5.223 1.00 19.32 82 PRO A N 1
ATOM 587 C CA . PRO A 1 82 ? 0.948 28.679 -5.425 1.00 20.77 82 PRO A CA 1
ATOM 588 C C . PRO A 1 82 ? 1.779 29.678 -4.624 1.00 18.97 82 PRO A C 1
ATOM 589 O O . PRO A 1 82 ? 2.889 29.364 -4.193 1.00 20.43 82 PRO A O 1
ATOM 593 N N . ARG A 1 83 ? 1.255 30.883 -4.432 1.00 19.04 83 ARG A N 1
ATOM 594 C CA . ARG A 1 83 ? 1.993 31.904 -3.700 1.00 18.99 83 ARG A CA 1
ATOM 595 C C . ARG A 1 83 ? 2.052 31.685 -2.193 1.00 14.61 83 ARG A C 1
ATOM 596 O O . ARG A 1 83 ? 2.917 32.241 -1.525 1.00 18.31 83 ARG A O 1
ATOM 604 N N . ASP A 1 84 ? 1.133 30.885 -1.659 1.00 17.34 84 ASP A N 1
ATOM 605 C CA . ASP A 1 84 ? 1.109 30.610 -0.224 1.00 15.19 84 ASP A CA 1
ATOM 606 C C . ASP A 1 84 ? 2.209 29.623 0.143 1.00 14.83 84 ASP A C 1
ATOM 607 O O . ASP A 1 84 ? 2.009 28.408 0.089 1.00 19.48 84 ASP A O 1
ATOM 612 N N . VAL A 1 85 ? 3.372 30.142 0.524 1.00 16.11 85 VAL A N 1
ATOM 613 C CA . VAL A 1 85 ? 4.493 29.273 0.860 1.00 16.76 85 VAL A CA 1
ATOM 614 C C . VAL A 1 85 ? 4.963 29.390 2.302 1.00 15.65 85 VAL A C 1
ATOM 615 O O . VAL A 1 85 ? 6.117 29.093 2.615 1.00 16.48 85 VAL A O 1
ATOM 619 N N . THR A 1 86 ? 4.067 29.820 3.185 1.00 15.20 86 THR A N 1
ATOM 620 C CA . THR A 1 86 ? 4.416 29.957 4.589 1.00 13.24 86 THR A CA 1
ATOM 621 C C . THR A 1 86 ? 4.793 28.599 5.197 1.00 13.88 86 THR A C 1
ATOM 622 O O . THR A 1 86 ? 5.801 28.497 5.891 1.00 14.48 86 THR A O 1
ATOM 626 N N . PRO A 1 87 ? 4.001 27.542 4.932 1.00 13.59 87 PRO A N 1
ATOM 627 C CA . PRO A 1 87 ? 4.350 26.236 5.504 1.00 14.57 87 PRO A CA 1
ATOM 628 C C . PRO A 1 87 ? 5.710 25.761 5.000 1.00 15.19 87 PRO A C 1
ATOM 629 O O . PRO A 1 87 ? 6.514 25.228 5.768 1.00 14.76 87 PRO A O 1
ATOM 633 N N . GLU A 1 88 ? 5.951 25.950 3.706 1.00 13.69 88 GLU A N 1
ATOM 634 C CA . GLU A 1 88 ? 7.215 25.546 3.094 1.00 16.31 88 GLU A CA 1
ATOM 635 C C . GLU A 1 88 ? 8.388 26.259 3.757 1.00 16.29 88 GLU A C 1
ATOM 636 O O . GLU A 1 88 ? 9.407 25.643 4.072 1.00 15.54 88 GLU A O 1
ATOM 642 N N . ALA A 1 89 ? 8.241 27.564 3.965 1.00 14.12 89 ALA A N 1
ATOM 643 C CA . ALA A 1 89 ? 9.294 28.346 4.588 1.00 16.06 89 ALA A CA 1
ATOM 644 C C . ALA A 1 89 ? 9.496 27.890 6.031 1.00 14.57 89 ALA A C 1
ATOM 645 O O . ALA A 1 89 ? 10.624 27.786 6.510 1.00 14.27 89 ALA A O 1
ATOM 647 N N . THR A 1 90 ? 8.395 27.605 6.718 1.00 13.49 90 THR A N 1
ATOM 648 C CA . THR A 1 90 ? 8.467 27.169 8.105 1.00 14.47 90 THR A CA 1
ATOM 6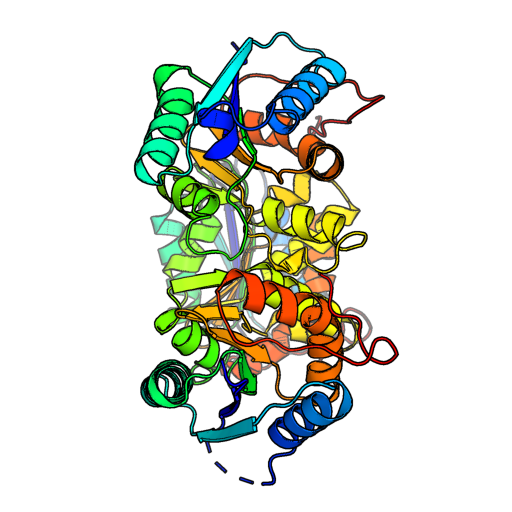49 C C . THR A 1 90 ? 9.185 25.824 8.220 1.00 15.27 90 THR A C 1
ATOM 650 O O . THR A 1 90 ? 10.025 25.641 9.096 1.00 16.79 90 THR A O 1
ATOM 654 N N . GLU A 1 91 ? 8.860 24.884 7.339 1.00 14.20 91 GLU A N 1
ATOM 655 C CA . GLU A 1 91 ? 9.516 23.583 7.393 1.00 16.94 91 GLU A CA 1
ATOM 656 C C . GLU A 1 91 ? 10.992 23.735 7.056 1.00 18.88 91 GLU A C 1
ATOM 657 O O . GLU A 1 91 ? 11.837 23.026 7.602 1.00 18.47 91 GLU A O 1
ATOM 663 N N . ALA A 1 92 ? 11.301 24.673 6.165 1.00 19.70 92 ALA A N 1
ATOM 664 C CA . ALA A 1 92 ? 12.681 24.896 5.752 1.00 18.99 92 ALA A CA 1
ATOM 665 C C . ALA A 1 92 ? 13.584 25.373 6.887 1.00 21.92 92 ALA A C 1
ATOM 666 O O . ALA A 1 92 ? 14.754 24.995 6.952 1.00 23.46 92 ALA A O 1
ATOM 668 N N . VAL A 1 93 ? 13.049 26.194 7.785 1.00 18.34 93 VAL A N 1
ATOM 669 C CA . VAL A 1 93 ? 13.857 26.720 8.880 1.00 18.97 93 VAL A CA 1
ATOM 670 C C . VAL A 1 93 ? 13.799 25.901 10.168 1.00 17.59 93 VAL A C 1
ATOM 671 O O . VAL A 1 93 ? 14.610 26.111 11.066 1.00 17.31 93 VAL A O 1
ATOM 675 N N . CYS A 1 94 ? 12.850 24.975 10.264 1.00 17.00 94 CYS A N 1
ATOM 676 C CA . CYS A 1 94 ? 12.730 24.149 11.464 1.00 14.50 94 CYS A CA 1
ATOM 677 C C . CYS A 1 94 ? 13.505 22.839 11.365 1.00 14.40 94 CYS A C 1
ATOM 678 O O . CYS A 1 94 ? 13.751 22.327 10.277 1.00 18.67 94 CYS A O 1
ATOM 681 N N . GLU A 1 95 ? 13.890 22.300 12.515 1.00 15.95 95 GLU A N 1
ATOM 682 C CA . GLU A 1 95 ? 14.641 21.054 12.545 1.00 18.93 95 GLU A CA 1
ATOM 683 C C . GLU A 1 95 ? 13.759 19.878 12.959 1.00 18.92 95 GLU A C 1
ATOM 684 O O . GLU A 1 95 ? 14.118 18.715 12.758 1.00 16.73 95 GLU A O 1
ATOM 690 N N . LYS A 1 96 ? 12.591 20.189 13.510 1.00 16.33 96 LYS A N 1
ATOM 691 C CA . LYS A 1 96 ? 11.678 19.162 14.001 1.00 15.94 96 LYS A CA 1
ATOM 692 C C . LYS A 1 96 ? 10.253 19.707 13.877 1.00 16.77 96 LYS A C 1
ATOM 693 O O . LYS A 1 96 ? 9.954 20.782 14.395 1.00 16.01 96 LYS A O 1
ATOM 699 N N . MET A 1 97 ? 9.377 18.981 13.188 1.00 13.31 97 MET A N 1
ATOM 700 C CA . MET A 1 97 ? 8.001 19.445 13.029 1.00 14.59 97 MET A CA 1
ATOM 701 C 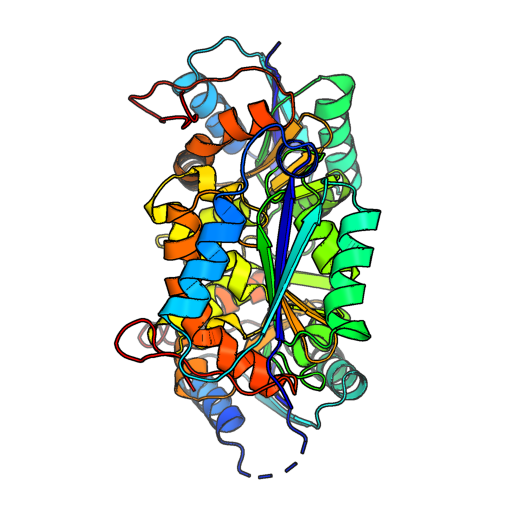C . MET A 1 97 ? 7.077 18.802 14.059 1.00 14.05 97 MET A C 1
ATOM 702 O O . MET A 1 97 ? 7.383 17.738 14.609 1.00 14.87 97 MET A O 1
ATOM 707 N N . LEU A 1 98 ? 5.941 19.451 14.308 1.00 12.32 98 LEU A N 1
ATOM 708 C CA . LEU A 1 98 ? 4.952 18.958 15.261 1.00 11.32 98 LEU A CA 1
ATOM 709 C C . LEU A 1 98 ? 3.604 18.818 14.549 1.00 12.93 98 LEU A C 1
ATOM 710 O O . LEU A 1 98 ? 2.793 19.744 14.543 1.00 13.22 98 LEU A O 1
ATOM 715 N N . PRO A 1 99 ? 3.343 17.645 13.949 1.00 13.20 99 PRO A N 1
ATOM 716 C CA . PRO A 1 99 ? 2.094 17.388 13.223 1.00 12.19 99 PRO A CA 1
ATOM 717 C C . PRO A 1 99 ? 0.801 17.624 14.0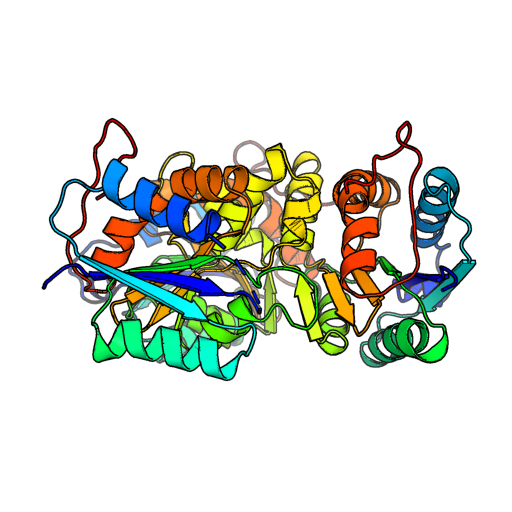02 1.00 12.54 99 PRO A C 1
ATOM 718 O O . PRO A 1 99 ? -0.224 17.958 13.414 1.00 13.64 99 PRO A O 1
ATOM 722 N N . GLY A 1 100 ? 0.855 17.456 15.320 1.00 13.90 100 GLY A N 1
ATOM 723 C CA . GLY A 1 100 ? -0.332 17.654 16.141 1.00 13.39 100 GLY A CA 1
ATOM 724 C C . GLY A 1 100 ? -0.935 19.045 16.049 1.00 15.83 100 GLY A C 1
ATOM 725 O O . GLY A 1 100 ? -2.148 19.213 16.205 1.00 15.06 100 GLY A O 1
ATOM 726 N N . PHE A 1 101 ? -0.099 20.049 15.804 1.00 13.70 101 PHE A N 1
ATOM 727 C CA . PHE A 1 101 ? -0.587 21.421 15.698 1.00 14.77 101 PHE A CA 1
ATOM 728 C C . PHE A 1 101 ? -1.497 21.608 14.487 1.00 15.72 101 PHE A C 1
ATOM 729 O O . PHE A 1 101 ? -2.653 22.012 14.631 1.00 14.00 101 PHE A O 1
ATOM 737 N N . GLY A 1 102 ? -0.973 21.316 13.298 1.00 14.01 102 GLY A N 1
ATOM 738 C CA . GLY A 1 102 ? -1.768 21.448 12.089 1.00 15.23 102 GLY A CA 1
ATOM 739 C C . GLY A 1 102 ? -3.030 20.606 12.165 1.00 15.92 102 GLY A C 1
ATOM 740 O O . GLY A 1 102 ? -4.107 21.045 11.746 1.00 16.31 102 GLY A O 1
ATOM 741 N N . GLU A 1 103 ? -2.900 19.397 12.706 1.00 14.72 103 GLU A N 1
ATOM 742 C CA . GLU A 1 103 ? -4.029 18.484 12.852 1.00 15.41 103 GLU A CA 1
ATOM 743 C C . GLU A 1 103 ? -5.164 19.083 13.675 1.00 14.47 103 GLU A C 1
ATOM 744 O O . GLU A 1 103 ? -6.318 19.100 13.242 1.00 16.59 103 GLU A O 1
ATOM 750 N N . LEU A 1 104 ? -4.836 19.567 14.868 1.00 13.72 104 LEU A N 1
ATOM 751 C CA . LEU A 1 104 ? -5.848 20.140 15.740 1.00 14.73 104 LEU A CA 1
ATOM 752 C C . LEU A 1 104 ? -6.395 21.443 15.185 1.00 16.34 104 LEU A C 1
ATOM 753 O O . LEU A 1 104 ? -7.598 21.686 15.249 1.00 19.65 104 LEU A O 1
ATOM 758 N N . MET A 1 105 ? -5.530 22.279 14.619 1.00 16.22 105 MET A N 1
ATOM 759 C CA . MET A 1 105 ? -6.009 23.547 14.083 1.00 14.78 105 MET A CA 1
ATOM 760 C C . MET A 1 105 ? -6.999 23.331 12.944 1.00 17.06 105 MET A C 1
ATOM 761 O O . MET A 1 105 ? -7.989 24.056 12.836 1.00 18.75 105 MET A O 1
ATOM 766 N N . ARG A 1 106 ? -6.755 22.332 12.098 1.00 18.18 106 ARG A N 1
ATOM 767 C CA . ARG A 1 106 ? -7.693 22.069 11.016 1.00 20.20 106 ARG A CA 1
ATOM 768 C C . ARG A 1 106 ? -8.976 21.471 11.587 1.00 21.94 106 ARG A C 1
ATOM 769 O O . ARG A 1 106 ? -10.072 21.766 11.111 1.00 19.67 106 ARG A O 1
ATOM 777 N N . GLN A 1 107 ? -8.836 20.649 12.624 1.00 21.65 107 GLN A N 1
ATOM 778 C CA . GLN A 1 107 ? -9.987 20.009 13.253 1.00 24.92 107 GLN A CA 1
ATOM 779 C C . GLN A 1 107 ? -10.950 20.996 13.912 1.00 26.00 107 GLN A C 1
ATOM 780 O O . GLN A 1 107 ? -12.168 20.871 13.762 1.00 27.10 107 GLN A O 1
ATOM 786 N N . VAL A 1 108 ? -10.421 21.975 14.641 1.00 22.95 108 VAL A N 1
ATOM 787 C CA . VAL A 1 108 ? -11.290 22.956 15.294 1.00 24.51 108 VAL A CA 1
ATOM 788 C C . VAL A 1 108 ? -11.802 24.009 14.316 1.00 27.24 108 VAL A C 1
ATOM 789 O O . VAL A 1 108 ? -12.794 24.695 14.586 1.00 26.99 108 VAL A O 1
ATOM 793 N N . SER A 1 109 ? -11.141 24.132 13.171 1.00 28.81 109 SER A N 1
ATOM 794 C CA . SER A 1 109 ? -11.542 25.122 12.176 1.00 31.78 109 SER A CA 1
ATOM 795 C C . SER A 1 109 ? -12.665 24.702 11.233 1.00 35.45 109 SER A C 1
ATOM 796 O O . SER A 1 109 ? -13.459 25.547 10.810 1.00 35.00 109 SER A O 1
ATOM 799 N N . LEU A 1 110 ? -12.757 23.416 10.907 1.00 40.12 110 LEU A N 1
ATOM 800 C CA . LEU A 1 110 ? -13.781 22.970 9.955 1.00 46.92 110 LEU A CA 1
ATOM 801 C C . LEU A 1 110 ? -15.218 22.931 10.460 1.00 50.95 110 LEU A C 1
ATOM 802 O O . LEU A 1 110 ? -16.144 23.151 9.681 1.00 53.67 110 LEU A O 1
ATOM 807 N N . LYS A 1 111 ? -15.412 22.630 11.743 1.00 54.72 111 LYS A N 1
ATOM 808 C CA . LYS A 1 111 ? -16.753 22.583 12.306 1.00 59.13 111 LYS A CA 1
ATOM 809 C C . LYS A 1 111 ? -17.463 23.884 11.980 1.00 59.81 111 LYS A C 1
ATOM 810 O O . LYS A 1 111 ? -18.676 24.015 12.173 1.00 62.83 111 LYS A O 1
ATOM 816 N N . GLN A 1 112 ? -16.692 24.840 11.482 1.00 59.61 112 GLN A N 1
ATOM 817 C CA . GLN A 1 112 ? -17.207 26.155 11.123 1.00 59.99 112 GLN A CA 1
ATOM 818 C C . GLN A 1 112 ? -16.868 26.495 9.671 1.00 58.89 112 GLN A C 1
ATOM 819 O O . GLN A 1 112 ? -17.641 27.162 8.987 1.00 57.90 112 GLN A O 1
ATOM 825 N N . VAL A 1 113 ? -15.700 26.052 9.211 1.00 53.75 113 VAL A N 1
ATOM 826 C CA . VAL A 1 113 ? -15.281 26.313 7.835 1.00 49.73 113 VAL A CA 1
ATOM 827 C C . VAL A 1 113 ? -14.936 25.005 7.116 1.00 47.01 113 VAL A C 1
ATOM 828 O O . VAL A 1 113 ? -13.916 24.374 7.395 1.00 45.85 113 VAL A O 1
ATOM 832 N N . PRO A 1 114 ? -15.800 24.569 6.183 1.00 43.17 114 PRO A N 1
ATOM 833 C CA . PRO A 1 114 ? -15.577 23.324 5.436 1.00 39.65 114 PRO A CA 1
ATOM 834 C C . PRO A 1 114 ? -14.284 23.283 4.624 1.00 36.71 114 PRO A C 1
ATOM 835 O O . PRO A 1 114 ? -13.763 22.205 4.333 1.00 38.39 114 PRO A O 1
ATOM 839 N N . THR A 1 115 ? -13.770 24.451 4.250 1.00 32.22 115 THR A N 1
ATOM 840 C CA . THR A 1 115 ? -12.534 24.495 3.479 1.00 28.50 115 THR A CA 1
ATOM 841 C C . THR A 1 115 ? -11.321 24.432 4.392 1.00 25.84 115 THR A C 1
ATOM 842 O O . THR A 1 115 ? -10.197 24.692 3.964 1.00 20.98 115 THR A O 1
ATOM 846 N N . ALA A 1 116 ? -11.549 24.080 5.654 1.00 21.68 116 ALA A N 1
ATOM 847 C CA . ALA A 1 116 ? -10.457 23.969 6.612 1.00 21.77 116 ALA A CA 1
ATOM 848 C C . ALA A 1 116 ? -9.410 22.966 6.126 1.00 19.83 116 ALA A C 1
ATOM 849 O O . ALA A 1 116 ? -8.226 23.113 6.418 1.00 21.74 116 ALA A O 1
ATOM 851 N N . ILE A 1 117 ? -9.840 21.950 5.382 1.00 17.82 117 ILE A N 1
ATOM 852 C CA . ILE A 1 117 ? -8.900 20.944 4.891 1.00 20.11 117 ILE A CA 1
ATOM 853 C C . ILE A 1 117 ? -7.951 21.480 3.818 1.00 20.22 117 ILE A C 1
ATOM 854 O O . ILE A 1 117 ? -7.065 20.760 3.350 1.00 19.60 117 ILE A O 1
ATOM 859 N N . LEU A 1 118 ? -8.132 22.738 3.428 1.00 16.96 118 LEU A N 1
ATOM 860 C CA . LEU A 1 118 ? -7.263 23.337 2.421 1.00 20.27 118 LEU A CA 1
ATOM 861 C C . LEU A 1 118 ? -6.114 24.078 3.098 1.00 18.13 118 LEU A C 1
ATOM 862 O O . LEU A 1 118 ? -5.176 24.517 2.434 1.00 20.14 118 LEU A O 1
ATOM 867 N N . SER A 1 119 ? -6.202 24.225 4.418 1.00 18.99 119 SER A N 1
ATOM 868 C CA . SER A 1 119 ? -5.164 24.909 5.181 1.00 17.28 119 SER A CA 1
ATOM 869 C C . SER A 1 119 ? -3.946 24.009 5.307 1.00 15.59 119 SER A C 1
ATOM 870 O O . SER A 1 119 ? -4.073 22.815 5.558 1.00 18.51 119 SER A O 1
ATOM 873 N N . ARG A 1 120 ? -2.766 24.593 5.131 1.00 15.02 120 ARG A N 1
ATOM 874 C CA . ARG A 1 120 ? -1.529 23.834 5.224 1.00 15.12 120 ARG A CA 1
ATOM 875 C C . ARG A 1 120 ? -0.701 24.307 6.413 1.00 15.34 120 ARG A C 1
ATOM 876 O O . ARG A 1 120 ? 0.509 24.084 6.471 1.00 15.69 120 ARG A O 1
ATOM 884 N N . GLN A 1 121 ? -1.369 24.953 7.368 1.00 15.02 121 GLN A N 1
ATOM 885 C CA . GLN A 1 121 ? -0.707 25.451 8.573 1.00 15.14 121 GLN A CA 1
ATOM 886 C C . GLN A 1 121 ? 0.014 24.309 9.266 1.00 16.99 121 GLN A C 1
ATOM 887 O O . GLN A 1 121 ? -0.505 23.198 9.339 1.00 15.39 121 GLN A O 1
ATOM 893 N N . THR A 1 122 ? 1.204 24.588 9.777 1.00 14.58 122 THR A N 1
ATOM 894 C CA . THR A 1 122 ? 1.952 23.582 10.508 1.00 14.91 122 THR A CA 1
ATOM 895 C C . THR A 1 122 ? 2.676 24.275 11.651 1.00 16.03 122 THR A C 1
ATOM 896 O O . THR A 1 122 ? 2.408 25.441 11.938 1.00 14.72 122 THR A O 1
ATOM 900 N N . ALA A 1 123 ? 3.568 23.554 12.320 1.00 13.83 123 ALA A N 1
ATOM 901 C CA . ALA A 1 123 ? 4.336 24.109 13.426 1.00 12.69 123 ALA A CA 1
ATOM 902 C C . ALA A 1 123 ? 5.609 23.290 13.560 1.00 14.10 123 ALA A C 1
ATOM 903 O O . ALA A 1 123 ? 5.611 22.090 13.287 1.00 13.60 123 ALA A O 1
ATOM 905 N N . GLY A 1 124 ? 6.686 23.939 13.984 1.00 16.73 124 GLY A N 1
ATOM 906 C CA . GLY A 1 124 ? 7.944 23.233 14.131 1.00 12.80 124 GLY A CA 1
ATOM 907 C C . GLY A 1 124 ? 8.869 23.922 15.106 1.00 17.39 124 GLY A C 1
ATOM 908 O O . GLY A 1 124 ? 8.539 24.973 15.654 1.00 15.70 124 GLY A O 1
ATOM 909 N N . ILE A 1 125 ? 10.042 23.334 15.303 1.00 14.80 125 ILE A N 1
ATOM 910 C CA . ILE A 1 125 ? 11.019 23.860 16.240 1.00 17.30 125 ILE A CA 1
ATOM 911 C C . ILE A 1 125 ? 12.333 24.226 15.572 1.00 15.62 125 ILE A C 1
ATOM 912 O O . ILE A 1 125 ? 12.815 23.506 14.707 1.00 15.24 125 ILE A O 1
ATOM 917 N N . ARG A 1 126 ? 12.888 25.370 15.959 1.00 17.29 126 ARG A N 1
ATOM 918 C CA . ARG A 1 126 ? 14.193 25.802 15.463 1.00 16.70 126 ARG A CA 1
ATOM 919 C C . ARG A 1 126 ? 14.923 26.219 16.729 1.00 17.27 126 ARG A C 1
ATOM 920 O O . ARG A 1 126 ? 14.633 27.272 17.296 1.00 17.79 126 ARG A O 1
ATOM 928 N N . GLY A 1 127 ? 15.862 25.390 17.176 1.00 17.75 127 GLY A N 1
ATOM 929 C CA . GLY A 1 127 ? 16.579 25.702 18.398 1.00 18.83 127 GLY A CA 1
ATOM 930 C C . GLY A 1 127 ? 15.615 25.709 19.568 1.00 19.95 127 GLY A C 1
ATOM 931 O O . GLY A 1 127 ? 14.884 24.741 19.778 1.00 20.92 127 GLY A O 1
ATOM 932 N N . SER A 1 128 ? 15.590 26.803 20.324 1.00 18.95 128 SER A N 1
ATOM 933 C CA . SER A 1 128 ? 14.699 26.894 21.472 1.00 16.54 128 SER A CA 1
ATOM 934 C C . SER A 1 128 ? 13.496 27.762 21.147 1.00 16.39 128 SER A C 1
ATOM 935 O O . SER A 1 128 ? 12.921 28.411 22.028 1.00 17.92 128 SER A O 1
ATOM 938 N N . CYS A 1 129 ? 13.110 27.763 19.876 1.00 16.69 129 CYS A N 1
ATOM 939 C CA . CYS A 1 129 ? 11.973 28.559 19.433 1.00 16.55 129 CYS A CA 1
ATOM 940 C C . CYS A 1 129 ? 10.893 27.718 18.766 1.00 15.11 129 CYS A C 1
ATOM 941 O O . CYS A 1 129 ? 11.174 26.919 17.875 1.00 16.27 129 CYS A O 1
ATOM 944 N N . LEU A 1 130 ? 9.653 27.896 19.211 1.00 14.10 130 LEU A N 1
ATOM 945 C CA . LEU A 1 130 ? 8.521 27.186 18.621 1.00 12.75 130 LEU A CA 1
ATOM 946 C C . LEU A 1 130 ? 7.887 28.116 17.588 1.00 16.10 130 LEU A C 1
ATOM 947 O O . LEU A 1 130 ? 7.614 29.280 17.890 1.00 16.64 130 LEU A O 1
ATOM 952 N N . ILE A 1 131 ? 7.674 27.613 16.373 1.00 14.67 131 ILE A N 1
ATOM 953 C CA . ILE A 1 131 ? 7.057 28.407 15.307 1.00 15.86 131 ILE A CA 1
ATOM 954 C C . ILE A 1 131 ? 5.714 27.786 14.939 1.00 19.05 131 ILE A C 1
ATOM 955 O O . ILE A 1 131 ? 5.644 26.599 14.601 1.00 17.05 131 ILE A O 1
ATOM 960 N N . VAL A 1 132 ? 4.652 28.586 15.004 1.00 13.88 132 VAL A N 1
ATOM 961 C CA . VAL A 1 132 ? 3.309 28.099 14.697 1.00 12.39 132 VAL A CA 1
ATOM 962 C C . VAL A 1 132 ? 2.638 28.959 13.631 1.00 15.89 132 VAL A C 1
ATOM 963 O O . VAL A 1 132 ? 2.650 30.187 13.730 1.00 16.11 132 VAL A O 1
ATOM 967 N N . ASN A 1 133 ? 2.065 28.313 12.615 1.00 16.40 133 ASN A N 1
ATOM 968 C CA . ASN A 1 133 ? 1.366 29.032 11.548 1.00 14.55 133 ASN A CA 1
ATOM 969 C C . ASN A 1 133 ? -0.104 29.192 11.910 1.00 13.07 133 ASN A C 1
ATOM 970 O O . ASN A 1 133 ? -0.789 28.216 12.212 1.00 15.47 133 ASN A O 1
ATOM 975 N N . LEU A 1 134 ? -0.586 30.428 11.868 1.00 15.15 134 LEU A N 1
ATOM 976 C CA . LEU A 1 134 ? -1.983 30.715 12.177 1.00 20.51 134 LEU A CA 1
ATOM 977 C C . LEU A 1 134 ? -2.696 31.201 10.919 1.00 22.58 134 LEU A C 1
ATOM 978 O O . LEU A 1 134 ? -2.053 31.587 9.942 1.00 21.92 134 LEU A O 1
ATOM 983 N N . PRO A 1 135 ? -4.037 31.178 10.927 1.00 23.60 135 PRO A N 1
ATOM 984 C CA . PRO A 1 135 ? -4.837 31.625 9.784 1.00 25.54 135 PRO A CA 1
ATOM 985 C C . PRO A 1 135 ? -4.824 33.155 9.685 1.00 27.91 135 PRO A C 1
ATOM 986 O O . PRO A 1 135 ? -4.145 33.820 10.467 1.00 24.32 135 PRO A O 1
ATOM 990 N N . GLY A 1 136 ? -5.574 33.703 8.731 1.00 30.76 136 GLY A N 1
ATOM 991 C CA . GLY A 1 136 ? -5.614 35.146 8.545 1.00 33.77 136 GLY A CA 1
ATOM 992 C C . GLY A 1 136 ? -6.737 35.878 9.263 1.00 36.49 136 GLY A C 1
ATOM 993 O O . GLY A 1 136 ? -6.503 36.911 9.893 1.00 37.45 136 GLY A O 1
ATOM 994 N N . LYS A 1 137 ? -7.956 35.356 9.167 1.00 38.85 137 LYS A N 1
ATOM 995 C CA . LYS A 1 137 ? -9.109 35.976 9.815 1.00 40.72 137 LYS A CA 1
ATOM 996 C C . LYS A 1 137 ? -8.955 36.038 11.328 1.00 39.96 137 LYS A C 1
ATOM 997 O O . LYS A 1 137 ? -8.640 35.036 11.970 1.00 39.00 137 LYS A O 1
ATOM 1003 N N . PRO A 1 138 ? -9.178 37.223 11.919 1.00 37.23 138 PRO A N 1
ATOM 1004 C CA . PRO A 1 138 ? -9.065 37.401 13.370 1.00 37.82 138 PRO A CA 1
ATOM 1005 C C . PRO A 1 138 ? -9.915 36.391 14.140 1.00 38.96 138 PRO A C 1
ATOM 1006 O O . PRO A 1 138 ? -9.558 35.985 15.247 1.00 36.67 138 PRO A O 1
ATOM 1010 N N . GLN A 1 139 ? -11.037 35.988 13.551 1.00 40.06 139 GLN A N 1
ATOM 1011 C CA . GLN A 1 139 ? -11.923 35.023 14.193 1.00 42.01 139 GLN A CA 1
ATOM 1012 C C . GLN A 1 139 ? -11.217 33.679 14.289 1.00 39.09 139 GLN A C 1
ATOM 1013 O O . GLN A 1 139 ? -11.154 33.069 15.355 1.00 37.84 139 GLN A O 1
ATOM 1019 N N . SER A 1 140 ? -10.687 33.229 13.158 1.00 37.23 140 SER A N 1
ATOM 1020 C CA . SER A 1 140 ? -9.988 31.956 13.085 1.00 33.17 140 SER A CA 1
ATOM 1021 C C . SER A 1 140 ? -8.731 31.953 13.944 1.00 31.14 140 SER A C 1
ATOM 1022 O O . SER A 1 140 ? -8.366 30.928 14.517 1.00 32.53 140 SER A O 1
ATOM 1025 N N . ILE A 1 141 ? -8.073 33.104 14.037 1.00 27.65 141 ILE A N 1
ATOM 1026 C CA . ILE A 1 141 ? -6.860 33.219 14.835 1.00 27.70 141 ILE A CA 1
ATOM 1027 C C . ILE A 1 141 ? -7.128 32.931 16.309 1.00 28.89 141 ILE A C 1
ATOM 1028 O O . ILE A 1 141 ? -6.341 32.250 16.969 1.00 27.59 141 ILE A O 1
ATOM 1033 N N . LYS A 1 142 ? -8.235 33.451 16.831 1.00 27.89 142 LYS A N 1
ATOM 1034 C CA . LYS A 1 142 ? -8.574 33.222 18.230 1.00 30.51 142 LYS A CA 1
ATOM 1035 C C . LYS A 1 142 ? -8.918 31.755 18.464 1.00 28.26 142 LYS A C 1
ATOM 1036 O O . LYS A 1 142 ? -8.501 31.162 19.459 1.00 28.76 142 LYS A O 1
ATOM 1042 N N . VAL A 1 143 ? -9.681 31.172 17.546 1.00 26.57 143 VAL A N 1
ATOM 1043 C CA . VAL A 1 143 ? -10.068 29.775 17.670 1.00 27.43 143 VAL A CA 1
ATOM 1044 C C . VAL A 1 143 ? -8.844 28.869 17.657 1.00 27.74 143 VAL A C 1
ATOM 1045 O O . VAL A 1 143 ? -8.726 27.966 18.487 1.00 26.55 143 VAL A O 1
ATOM 1049 N N . CYS A 1 144 ? -7.935 29.102 16.714 1.00 24.68 144 CYS A N 1
ATOM 1050 C CA . CYS A 1 144 ? -6.731 28.283 16.633 1.00 25.99 144 CYS A CA 1
ATOM 1051 C C . CYS A 1 144 ? -5.880 28.438 17.881 1.00 24.06 144 CYS A C 1
ATOM 1052 O O . CYS A 1 144 ? -5.388 27.447 18.426 1.00 22.81 144 CYS A O 1
ATOM 1055 N N . LEU A 1 145 ? -5.711 29.674 18.342 1.00 22.32 145 LEU A N 1
ATOM 1056 C CA . LEU A 1 145 ? -4.908 29.926 19.532 1.00 22.15 145 LEU A CA 1
ATOM 1057 C C . LEU A 1 145 ? -5.518 29.328 20.800 1.00 21.81 145 LEU A C 1
ATOM 1058 O O . LEU A 1 145 ? -4.798 28.786 21.633 1.00 22.40 145 LEU A O 1
ATOM 1063 N N . ASP A 1 146 ? -6.835 29.420 20.954 1.00 22.86 146 ASP A N 1
ATOM 1064 C CA . ASP A 1 146 ? -7.474 28.854 22.138 1.00 24.39 146 ASP A CA 1
ATOM 1065 C C . ASP A 1 146 ? -7.278 27.339 22.174 1.00 24.47 146 ASP A C 1
ATOM 1066 O O . ASP A 1 146 ? -7.300 26.726 23.241 1.00 24.78 146 ASP A O 1
ATOM 1071 N N . ALA A 1 147 ? -7.092 26.736 21.003 1.00 23.00 147 ALA A N 1
ATOM 1072 C CA . ALA A 1 147 ? -6.907 25.292 20.925 1.00 22.78 147 ALA A CA 1
ATOM 1073 C C . ALA A 1 147 ? -5.467 24.854 21.184 1.00 19.90 147 ALA A C 1
ATOM 1074 O O . ALA A 1 147 ? -5.227 23.878 21.903 1.00 19.73 147 ALA A O 1
ATOM 1076 N N . VAL A 1 148 ? -4.506 25.571 20.610 1.00 18.91 148 VAL A N 1
ATOM 1077 C CA . VAL A 1 148 ? -3.110 25.184 20.780 1.00 17.14 148 VAL A CA 1
ATOM 1078 C C . VAL A 1 148 ? -2.315 25.923 21.850 1.00 18.85 148 VAL A C 1
ATOM 1079 O O . VAL A 1 148 ? -1.265 25.438 22.286 1.00 18.43 148 VAL A O 1
ATOM 1083 N N . MET A 1 149 ? -2.793 27.087 22.284 1.00 17.62 149 MET A N 1
ATOM 1084 C CA . MET A 1 149 ? -2.061 27.830 23.304 1.00 18.47 149 MET A CA 1
ATOM 1085 C C . MET A 1 149 ? -1.892 27.045 24.604 1.00 17.22 149 MET A C 1
ATOM 1086 O O . MET A 1 149 ? -0.891 27.214 25.296 1.00 17.27 149 MET A O 1
ATOM 1091 N N . PRO A 1 150 ? -2.863 26.180 24.955 1.00 17.93 150 PRO A N 1
ATOM 1092 C CA . PRO A 1 150 ? 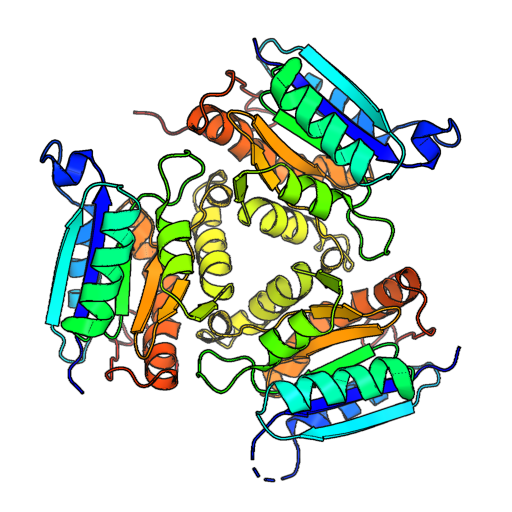-2.722 25.413 26.199 1.00 17.59 150 PRO A CA 1
ATOM 1093 C C . PRO A 1 150 ? -1.483 24.517 26.229 1.00 17.05 150 PRO A C 1
ATOM 1094 O O . PRO A 1 150 ? -1.018 24.133 27.301 1.00 18.36 150 PRO A O 1
ATOM 1098 N N . ALA A 1 151 ? -0.956 24.184 25.054 1.00 16.96 151 ALA A N 1
ATOM 1099 C CA . ALA A 1 151 ? 0.226 23.324 24.961 1.00 16.98 151 ALA A CA 1
ATOM 1100 C C . ALA A 1 151 ? 1.511 24.082 24.658 1.00 16.30 151 ALA A C 1
ATOM 1101 O O . ALA A 1 151 ? 2.603 23.531 24.779 1.00 16.73 151 ALA A O 1
ATOM 1103 N N . ILE A 1 152 ? 1.393 25.343 24.267 1.00 16.67 152 ILE A N 1
ATOM 1104 C CA . ILE A 1 152 ? 2.576 26.111 23.902 1.00 16.19 152 ILE A CA 1
ATOM 1105 C C . ILE A 1 152 ? 3.620 26.384 24.988 1.00 16.39 152 ILE A C 1
ATOM 1106 O O . ILE A 1 152 ? 4.808 26.137 24.778 1.00 14.30 152 ILE A O 1
ATOM 1111 N N . PRO A 1 153 ? 3.203 26.903 26.154 1.00 16.51 153 PRO A N 1
ATOM 1112 C CA . PRO A 1 153 ? 4.188 27.175 27.206 1.00 16.42 153 PRO A CA 1
ATOM 1113 C C . PRO A 1 153 ? 5.010 25.949 27.594 1.00 17.89 153 PRO A C 1
ATOM 1114 O O . PRO A 1 153 ? 6.231 26.038 27.731 1.00 16.74 153 PRO A O 1
ATOM 1118 N N . TYR A 1 154 ? 4.349 24.807 27.755 1.00 15.35 154 TYR A N 1
ATOM 1119 C CA . TYR A 1 154 ? 5.061 23.587 28.132 1.00 17.14 154 TYR A CA 1
ATOM 1120 C C . TYR A 1 154 ? 6.002 23.138 27.021 1.00 14.78 154 TYR A C 1
ATOM 1121 O O . TYR A 1 154 ? 7.132 22.719 27.286 1.00 14.33 154 TYR A O 1
ATOM 1130 N N . CYS A 1 155 ? 5.548 23.229 25.774 1.00 15.59 155 CYS A N 1
ATOM 1131 C CA . CYS A 1 155 ? 6.394 22.839 24.648 1.00 15.01 155 CYS A CA 1
ATOM 1132 C C . CYS A 1 155 ? 7.658 23.703 24.665 1.00 16.91 155 CYS A C 1
ATOM 1133 O O . CYS A 1 155 ? 8.766 23.222 24.418 1.00 14.68 155 CYS A O 1
ATOM 1136 N N . ILE A 1 156 ? 7.488 24.988 24.952 1.00 16.17 156 ILE A N 1
ATOM 1137 C CA . ILE A 1 156 ? 8.628 25.889 24.998 1.00 15.40 156 ILE A CA 1
ATOM 1138 C C . ILE A 1 156 ? 9.553 25.495 26.152 1.00 14.26 156 ILE A C 1
ATOM 1139 O O . ILE A 1 156 ? 10.772 25.574 26.019 1.00 17.07 156 ILE A O 1
ATOM 1144 N N . ASP A 1 157 ? 8.978 25.060 27.273 1.00 16.20 157 ASP A N 1
ATOM 1145 C CA . ASP A 1 157 ? 9.794 24.623 28.408 1.00 15.73 157 ASP A CA 1
ATOM 1146 C C . ASP A 1 157 ? 10.718 23.512 27.913 1.00 17.10 157 ASP A C 1
ATOM 1147 O O . ASP A 1 157 ? 11.937 23.557 28.107 1.00 18.97 157 ASP A O 1
ATOM 1152 N N . LEU A 1 158 ? 10.115 22.517 27.265 1.00 16.70 158 LEU A N 1
ATOM 1153 C CA . LEU A 1 158 ? 10.846 21.349 26.782 1.00 15.31 158 LEU A CA 1
ATOM 1154 C C . LEU A 1 158 ? 11.965 21.609 25.782 1.00 17.24 158 LEU A C 1
ATOM 1155 O O . LEU A 1 158 ? 12.890 20.804 25.679 1.00 18.04 158 LEU A O 1
ATOM 1160 N N . ILE A 1 159 ? 11.895 22.711 25.041 1.00 17.87 159 ILE A N 1
ATOM 1161 C CA . ILE A 1 159 ? 12.952 23.004 24.080 1.00 17.57 159 ILE A CA 1
ATOM 1162 C C . ILE A 1 159 ? 13.966 24.014 24.622 1.00 19.70 159 ILE A C 1
ATOM 1163 O O . ILE A 1 159 ? 14.840 24.486 23.896 1.00 21.87 159 ILE A O 1
ATOM 1168 N N . GLY A 1 160 ? 13.851 24.327 25.910 1.00 20.06 160 GLY A N 1
ATOM 1169 C CA . GLY A 1 160 ? 14.777 25.255 26.537 1.00 21.25 160 GLY A CA 1
ATOM 1170 C C . GLY A 1 160 ? 14.491 26.722 26.296 1.00 20.77 160 GLY A C 1
ATOM 1171 O O . GLY A 1 160 ? 15.393 27.555 26.394 1.00 21.17 160 GLY A O 1
ATOM 1172 N N . GLY A 1 161 ? 13.238 27.042 25.991 1.00 19.14 161 GLY A N 1
ATOM 1173 C CA . GLY A 1 161 ? 12.868 28.424 25.744 1.00 17.66 161 GLY A CA 1
ATOM 1174 C C . GLY A 1 161 ? 12.477 29.168 27.006 1.00 18.70 161 GLY A C 1
ATOM 1175 O O . GLY A 1 161 ? 12.494 28.604 28.102 1.00 17.51 161 GLY A O 1
ATOM 1176 N N . ALA A 1 162 ? 12.108 30.437 26.846 1.00 21.44 162 ALA A N 1
ATOM 1177 C CA . ALA A 1 162 ? 11.723 31.286 27.969 1.00 20.36 162 ALA A CA 1
ATOM 1178 C C . ALA A 1 162 ? 10.411 30.870 28.622 1.00 19.50 162 ALA A C 1
ATOM 1179 O O . ALA A 1 162 ? 9.570 30.210 28.008 1.00 19.83 162 ALA A O 1
ATOM 1181 N N . TYR A 1 163 ? 10.241 31.275 29.875 1.00 19.78 163 TYR A N 1
ATOM 1182 C CA . TYR A 1 163 ? 9.042 30.944 30.631 1.00 20.96 163 TYR A CA 1
ATOM 1183 C C . TYR A 1 163 ? 7.857 31.849 30.324 1.00 22.98 163 TYR A C 1
ATOM 1184 O O . TYR A 1 163 ? 7.942 33.072 30.465 1.00 24.31 163 TYR A O 1
ATOM 1193 N N . ILE A 1 164 ? 6.753 31.230 29.918 1.00 22.68 164 ILE A N 1
ATOM 1194 C CA . ILE A 1 164 ? 5.514 31.934 29.611 1.00 21.41 164 ILE A CA 1
ATOM 1195 C C . ILE A 1 164 ? 4.381 31.231 30.347 1.00 22.40 164 ILE A C 1
ATOM 1196 O O . ILE A 1 164 ? 4.363 30.003 30.445 1.00 20.99 164 ILE A 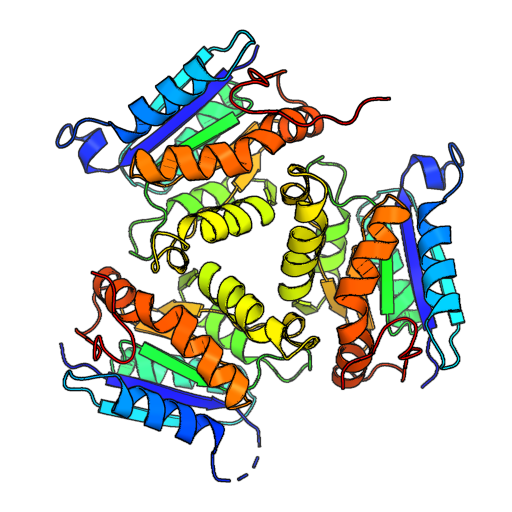O 1
ATOM 1201 N N . ASP A 1 165 ? 3.445 32.003 30.884 1.00 18.95 165 ASP A N 1
ATOM 1202 C CA . ASP A 1 165 ? 2.297 31.412 31.546 1.00 19.19 165 ASP A CA 1
ATOM 1203 C C . ASP A 1 165 ? 1.082 32.248 31.195 1.00 20.89 165 ASP A C 1
ATOM 1204 O O . ASP A 1 165 ? 1.212 33.423 30.843 1.00 24.66 165 ASP A O 1
ATOM 1209 N N . THR A 1 166 ? -0.097 31.646 31.280 1.00 22.69 166 THR A N 1
ATOM 1210 C CA . THR A 1 166 ? -1.319 32.355 30.931 1.00 26.13 166 THR A CA 1
ATOM 1211 C C . THR A 1 166 ? -2.372 32.367 32.028 1.00 27.91 166 THR A C 1
ATOM 1212 O O . THR A 1 166 ? -2.371 31.526 32.930 1.00 27.86 166 THR A O 1
ATOM 1216 N N . ASP A 1 167 ? -3.273 33.339 31.932 1.00 27.58 167 ASP A N 1
ATOM 1217 C CA . ASP A 1 167 ? -4.367 33.491 32.877 1.00 28.70 167 ASP A CA 1
ATOM 1218 C C . ASP A 1 167 ? -5.233 32.236 32.773 1.00 27.32 167 ASP A C 1
ATOM 1219 O O . ASP A 1 167 ? -5.880 32.009 31.753 1.00 27.36 167 ASP A O 1
ATOM 1224 N N . PRO A 1 168 ? -5.255 31.405 33.827 1.00 27.53 168 PRO A N 1
ATOM 1225 C CA . PRO A 1 168 ? -6.047 30.169 33.837 1.00 27.75 168 PRO A CA 1
ATOM 1226 C C . PRO A 1 168 ? -7.537 30.385 33.569 1.00 30.07 168 PRO A C 1
ATOM 1227 O O . PRO A 1 168 ? -8.250 29.455 33.191 1.00 28.59 168 PRO A O 1
ATOM 1231 N N . ASN A 1 169 ? -8.008 31.610 33.778 1.00 31.56 169 ASN A N 1
ATOM 1232 C CA . ASN A 1 169 ? -9.414 31.923 33.549 1.00 31.76 169 ASN A CA 1
ATOM 1233 C C . ASN A 1 169 ? -9.698 32.171 32.074 1.00 31.21 169 ASN A C 1
ATOM 1234 O O . ASN A 1 169 ? -10.850 32.139 31.640 1.00 31.50 169 ASN A O 1
ATOM 1239 N N . LYS A 1 170 ? -8.642 32.412 31.306 1.00 27.98 170 LYS A N 1
ATOM 1240 C CA . LYS A 1 170 ? -8.771 32.673 29.876 1.00 29.40 170 LYS A CA 1
ATOM 1241 C C . LYS A 1 170 ? -8.216 31.501 29.069 1.00 30.54 170 LYS A C 1
ATOM 1242 O O . LYS A 1 170 ? -8.896 30.951 28.205 1.00 30.93 170 LYS A O 1
ATOM 1248 N N . VAL A 1 171 ? -6.975 31.129 29.364 1.00 28.13 171 VAL A N 1
ATOM 1249 C CA . VAL A 1 171 ? -6.307 30.012 28.704 1.00 31.45 171 VAL A CA 1
ATOM 1250 C C . VAL A 1 171 ? -5.479 29.278 29.751 1.00 30.81 171 VAL A C 1
ATOM 1251 O O . VAL A 1 171 ? -4.642 29.875 30.424 1.00 31.42 171 VAL A O 1
ATOM 1255 N N . LYS A 1 172 ? -5.718 27.980 29.888 1.00 32.76 172 LYS A N 1
ATOM 1256 C CA . LYS A 1 172 ? -4.995 27.176 30.861 1.00 33.08 172 LYS A CA 1
ATOM 1257 C C . LYS A 1 172 ? -3.801 26.493 30.211 1.00 31.23 172 LYS A C 1
ATOM 1258 O O . LYS A 1 172 ? -3.967 25.578 29.409 1.00 30.62 172 LYS A O 1
ATOM 1264 N N . ALA A 1 173 ? -2.600 26.949 30.549 1.00 28.48 173 ALA A N 1
ATOM 1265 C CA . ALA A 1 173 ? -1.386 26.355 30.003 1.00 27.30 173 ALA A CA 1
ATOM 1266 C C . ALA A 1 173 ? -1.048 25.142 30.860 1.00 23.93 173 ALA A C 1
ATOM 1267 O O . ALA A 1 173 ? -0.567 25.284 31.984 1.00 23.57 173 ALA A O 1
ATOM 1269 N N . PHE A 1 174 ? -1.307 23.952 30.328 1.00 22.63 174 PHE A N 1
ATOM 1270 C CA . PHE A 1 174 ? -1.041 22.720 31.062 1.00 23.09 174 PHE A CA 1
ATOM 1271 C C . PHE A 1 174 ? 0.445 22.418 31.225 1.00 22.45 174 PHE A C 1
ATOM 1272 O O . PHE A 1 174 ? 1.205 22.453 30.260 1.00 21.03 174 PHE A O 1
ATOM 1280 N N . ARG A 1 175 ? 0.846 22.123 32.458 1.00 22.03 175 ARG A N 1
ATOM 1281 C CA . ARG A 1 175 ? 2.227 21.765 32.778 1.00 22.49 175 ARG A CA 1
ATOM 1282 C C . ARG A 1 175 ? 2.202 20.644 33.820 1.00 25.23 175 ARG A C 1
ATOM 1283 O O . ARG A 1 175 ? 1.543 20.767 34.851 1.00 22.69 175 ARG A O 1
ATOM 1291 N N . PRO A 1 176 ? 2.908 19.532 33.560 1.00 25.01 176 PRO A N 1
ATOM 1292 C CA . PRO A 1 176 ? 2.914 18.438 34.536 1.00 26.09 176 PRO A CA 1
ATOM 1293 C C . PRO A 1 176 ? 3.504 18.919 35.858 1.00 29.43 176 PRO A C 1
ATOM 1294 O O . PRO A 1 176 ? 4.498 19.639 35.871 1.00 30.22 176 PRO A O 1
ATOM 1298 N N . LYS A 1 177 ? 2.885 18.526 36.965 1.00 28.14 177 LYS A N 1
ATOM 1299 C CA . LYS A 1 177 ? 3.363 18.918 38.286 1.00 29.32 177 LYS A CA 1
ATOM 1300 C C . LYS A 1 177 ? 3.734 17.669 39.071 1.00 29.26 177 LYS A C 1
ATOM 1301 O O . LYS A 1 177 ? 3.118 16.619 38.900 1.00 26.65 177 LYS A O 1
ATOM 1307 N N . LYS A 1 178 ? 4.742 17.791 39.928 1.00 28.45 178 LYS A N 1
ATOM 1308 C CA . LYS A 1 178 ? 5.199 16.668 40.740 1.00 30.51 178 LYS A CA 1
ATOM 1309 C C . LYS A 1 178 ? 4.121 16.239 41.734 1.00 29.22 178 LYS A C 1
ATOM 1310 O O . LYS A 1 178 ? 3.395 17.123 42.232 1.00 28.30 178 LYS A O 1
ATOM 1316 N N . LYS B 1 4 ? -10.571 26.308 -20.121 1.00 54.35 4 LYS B N 1
ATOM 1317 C CA . LYS B 1 4 ? -11.668 26.685 -19.184 1.00 51.90 4 LYS B CA 1
ATOM 1318 C C . LYS B 1 4 ? -12.657 25.536 -19.019 1.00 48.96 4 LYS B C 1
ATOM 1319 O O . LYS B 1 4 ? -13.508 25.563 -18.132 1.00 46.97 4 LYS B O 1
ATOM 1325 N N . LYS B 1 5 ? -12.534 24.530 -19.881 1.00 45.16 5 LYS B N 1
ATOM 1326 C CA . LYS B 1 5 ? -13.409 23.361 -19.858 1.00 41.60 5 LYS B CA 1
ATOM 1327 C C . LYS B 1 5 ? -13.101 22.486 -18.641 1.00 37.17 5 LYS B C 1
ATOM 1328 O O . LYS B 1 5 ? -11.936 22.224 -18.333 1.00 33.04 5 LYS B O 1
ATOM 1334 N N . ALA B 1 6 ? -14.146 22.028 -17.958 1.00 32.66 6 ALA B N 1
ATOM 1335 C CA . ALA B 1 6 ? -13.972 21.187 -16.777 1.00 28.52 6 ALA B CA 1
ATOM 1336 C C . ALA B 1 6 ? -13.856 19.706 -17.120 1.00 26.51 6 ALA B C 1
ATOM 1337 O O . ALA B 1 6 ? -14.809 19.083 -17.587 1.00 28.26 6 ALA B O 1
ATOM 1339 N N . VAL B 1 7 ? -12.676 19.142 -16.879 1.00 22.26 7 VAL B N 1
ATOM 1340 C CA . VAL B 1 7 ? -12.435 17.730 -17.147 1.00 20.69 7 VAL B CA 1
ATOM 1341 C C . VAL B 1 7 ? -11.987 17.080 -15.844 1.00 19.12 7 VAL B C 1
ATOM 1342 O O . VAL B 1 7 ? -11.091 17.589 -15.163 1.00 21.25 7 VAL B O 1
ATOM 1346 N N . ILE B 1 8 ? -12.620 15.965 -15.492 1.00 21.51 8 ILE B N 1
ATOM 1347 C CA . ILE B 1 8 ? -12.290 15.256 -14.262 1.00 20.84 8 ILE B CA 1
ATOM 1348 C C . ILE B 1 8 ? -11.778 13.851 -14.536 1.00 22.72 8 ILE B C 1
ATOM 1349 O O . ILE B 1 8 ? -12.406 13.071 -15.251 1.00 21.54 8 ILE B O 1
ATOM 1354 N N . GLY B 1 9 ? -10.622 13.535 -13.962 1.00 22.52 9 GLY B N 1
ATOM 1355 C CA . GLY B 1 9 ? -10.057 12.219 -14.155 1.00 19.38 9 GLY B CA 1
ATOM 1356 C C . GLY B 1 9 ? -10.446 11.256 -13.052 1.00 20.92 9 GLY B C 1
ATOM 1357 O O . GLY B 1 9 ? -10.545 11.630 -11.884 1.00 20.52 9 GLY B O 1
ATOM 1358 N N . VAL B 1 10 ? -10.680 10.009 -13.437 1.00 19.99 10 VAL B N 1
ATOM 1359 C CA . VAL B 1 10 ? -11.034 8.954 -12.498 1.00 20.28 10 VAL B CA 1
ATOM 1360 C C . VAL B 1 10 ? -10.102 7.806 -12.819 1.00 21.31 10 VAL B C 1
ATOM 1361 O O . VAL B 1 10 ? -10.171 7.224 -13.901 1.00 22.63 10 VAL B O 1
ATOM 1365 N N . VAL B 1 11 ? -9.218 7.488 -11.879 1.00 21.43 11 VAL B N 1
ATOM 1366 C CA . VAL B 1 11 ? -8.245 6.433 -12.087 1.00 20.18 11 VAL B CA 1
ATOM 1367 C C . VAL B 1 11 ? -8.379 5.268 -11.123 1.00 19.53 11 VAL B C 1
ATOM 1368 O O . VAL B 1 11 ? -8.250 5.431 -9.914 1.00 17.33 11 VAL B O 1
ATOM 1372 N N . THR B 1 12 ? -8.632 4.085 -11.670 1.00 17.63 12 THR B N 1
ATOM 1373 C CA . THR B 1 12 ? -8.740 2.889 -10.855 1.00 20.35 12 THR B CA 1
ATOM 1374 C C . THR B 1 12 ? -7.397 2.194 -10.941 1.00 20.91 12 THR B C 1
ATOM 1375 O O . THR B 1 12 ? -6.929 1.846 -12.027 1.00 22.33 12 THR B O 1
ATOM 1379 N N . ILE B 1 13 ? -6.772 2.004 -9.787 1.00 21.31 13 ILE B N 1
ATOM 1380 C CA . ILE B 1 13 ? -5.464 1.372 -9.725 1.00 23.52 13 ILE B CA 1
ATOM 1381 C C . ILE B 1 13 ? -5.564 -0.023 -9.112 1.00 29.10 13 ILE B C 1
ATOM 1382 O O . ILE B 1 13 ? -5.865 -0.169 -7.930 1.00 28.73 13 ILE B O 1
ATOM 1387 N N . SER B 1 14 ? -5.322 -1.043 -9.931 1.00 33.16 14 SER B N 1
ATOM 1388 C CA . SER B 1 14 ? -5.379 -2.435 -9.484 1.00 40.39 14 SER B CA 1
ATOM 1389 C C . SER B 1 14 ? -4.871 -3.390 -10.555 1.00 44.53 14 SER B C 1
ATOM 1390 O O . SER B 1 14 ? -5.254 -3.287 -11.722 1.00 43.04 14 SER B O 1
ATOM 1393 N N . ASP B 1 15 ? -4.012 -4.321 -10.151 1.00 49.67 15 ASP B N 1
ATOM 1394 C CA . ASP B 1 15 ? -3.465 -5.302 -11.075 1.00 55.34 15 ASP B CA 1
ATOM 1395 C C . ASP B 1 15 ? -4.582 -6.221 -11.548 1.00 56.49 15 ASP B C 1
ATOM 1396 O O . ASP B 1 15 ? -4.699 -6.425 -12.774 1.00 58.44 15 ASP B O 1
ATOM 1401 N N . GLU B 1 23 ? -15.130 -6.049 -13.789 1.00 59.25 23 GLU B N 1
ATOM 1402 C CA . GLU B 1 23 ? -16.052 -4.935 -13.417 1.00 59.39 23 GLU B CA 1
ATOM 1403 C C . GLU B 1 23 ? -15.324 -3.980 -12.481 1.00 55.92 23 GLU B C 1
ATOM 1404 O O . GLU B 1 23 ? -14.505 -4.407 -11.667 1.00 54.82 23 GLU B O 1
ATOM 1410 N N . ASP B 1 24 ? -15.626 -2.691 -12.588 1.00 50.06 24 ASP B N 1
ATOM 1411 C CA . ASP B 1 24 ? -14.988 -1.703 -11.729 1.00 44.67 24 ASP B CA 1
ATOM 1412 C C . ASP B 1 24 ? -16.002 -0.990 -10.846 1.00 42.01 24 ASP B C 1
ATOM 1413 O O . ASP B 1 24 ? -16.437 0.123 -11.140 1.00 40.97 24 ASP B O 1
ATOM 1418 N N . ILE B 1 25 ? -16.368 -1.649 -9.753 1.00 41.42 25 ILE B N 1
ATOM 1419 C CA . ILE B 1 25 ? -17.330 -1.111 -8.800 1.00 39.50 25 ILE B CA 1
ATOM 1420 C C . ILE B 1 25 ? -16.854 0.218 -8.217 1.00 37.01 25 ILE B C 1
ATOM 1421 O O . ILE B 1 25 ? -17.593 1.204 -8.214 1.00 35.05 25 ILE B O 1
ATOM 1426 N N . SER B 1 26 ? -15.615 0.243 -7.736 1.00 34.48 26 SER B N 1
ATOM 1427 C CA . SER B 1 26 ? -15.048 1.454 -7.148 1.00 30.85 26 SER B CA 1
ATOM 1428 C C . SER B 1 26 ? -15.062 2.627 -8.123 1.00 27.69 26 SER B C 1
ATOM 1429 O O . SER B 1 26 ? -15.533 3.713 -7.791 1.00 26.03 26 SER B O 1
ATOM 1432 N N . GLY B 1 27 ? -14.541 2.409 -9.325 1.00 28.56 27 GLY B N 1
ATOM 1433 C CA . GLY B 1 27 ? -14.521 3.473 -10.312 1.00 28.87 27 GLY B CA 1
ATOM 1434 C C . GLY B 1 27 ? -15.926 3.922 -10.665 1.00 31.41 27 GLY B C 1
ATOM 1435 O O . GLY B 1 27 ? -16.186 5.111 -10.860 1.00 26.39 27 GLY B O 1
ATOM 1436 N N . LYS B 1 28 ? -16.838 2.959 -10.745 1.00 34.80 28 LYS B N 1
ATOM 1437 C CA . LYS B 1 28 ? -18.228 3.243 -11.075 1.00 37.43 28 LYS B CA 1
ATOM 1438 C C . LYS B 1 28 ? -18.837 4.141 -10.002 1.00 35.14 28 LYS B C 1
ATOM 1439 O O . LYS B 1 28 ? -19.531 5.111 -10.307 1.00 35.36 28 LYS B O 1
ATOM 1445 N N . ALA B 1 29 ? -18.564 3.808 -8.744 1.00 33.58 29 ALA B N 1
ATOM 1446 C CA . ALA B 1 29 ? -19.077 4.575 -7.616 1.00 28.97 29 ALA B CA 1
ATOM 1447 C C . ALA B 1 29 ? -18.665 6.042 -7.710 1.00 28.83 29 ALA B C 1
ATOM 1448 O O . ALA B 1 29 ? -19.473 6.941 -7.472 1.00 30.83 29 ALA B O 1
ATOM 1450 N N . ILE B 1 30 ? -17.405 6.282 -8.054 1.00 25.75 30 ILE B N 1
ATOM 1451 C CA . ILE B 1 30 ? -16.902 7.645 -8.171 1.00 24.04 30 ILE B CA 1
ATOM 1452 C C . ILE B 1 30 ? -17.589 8.388 -9.310 1.00 24.19 30 ILE B C 1
ATOM 1453 O O . ILE B 1 30 ? -18.036 9.523 -9.146 1.00 25.11 30 ILE B O 1
ATOM 1458 N N . ILE B 1 31 ? -17.670 7.741 -10.467 1.00 24.36 31 ILE B N 1
ATOM 1459 C CA . ILE B 1 31 ? -18.306 8.344 -11.628 1.00 25.18 31 ILE B CA 1
ATOM 1460 C C . ILE B 1 31 ? -19.762 8.684 -11.313 1.00 26.66 31 ILE B C 1
ATOM 1461 O O . ILE B 1 31 ? -20.225 9.787 -11.610 1.00 25.24 31 ILE B O 1
ATOM 1466 N N . ASP B 1 32 ? -20.472 7.737 -10.703 1.00 31.63 32 ASP B N 1
ATOM 1467 C CA . ASP B 1 32 ? -21.870 7.953 -10.338 1.00 32.19 32 ASP B CA 1
ATOM 1468 C C . ASP B 1 32 ? -22.003 9.137 -9.387 1.00 31.09 32 ASP B C 1
ATOM 1469 O O . ASP B 1 32 ? -22.903 9.967 -9.536 1.00 31.91 32 ASP B O 1
ATOM 1474 N N . TYR B 1 33 ? -21.108 9.206 -8.406 1.00 28.00 33 TYR B N 1
ATOM 1475 C CA . TYR B 1 33 ? -21.126 10.293 -7.434 1.00 29.37 33 TYR B CA 1
ATOM 1476 C C . TYR B 1 33 ? -20.989 11.633 -8.145 1.00 28.25 33 TYR B C 1
ATOM 1477 O O . TYR B 1 33 ? -21.786 12.544 -7.932 1.00 27.82 33 TYR B O 1
ATOM 1486 N N . LEU B 1 34 ? -19.962 11.750 -8.983 1.00 28.28 34 LEU B N 1
ATOM 1487 C CA . LEU B 1 34 ? -19.719 12.983 -9.718 1.00 28.59 34 LEU B CA 1
ATOM 1488 C C . LEU B 1 34 ? -20.934 13.411 -10.535 1.00 30.48 34 LEU B C 1
ATOM 1489 O O . LEU B 1 34 ? -21.350 14.570 -10.489 1.00 27.85 34 LEU B O 1
ATOM 1494 N N . LYS B 1 35 ? -21.496 12.468 -11.281 1.00 32.37 35 LYS B N 1
ATOM 1495 C CA . LYS B 1 35 ? -22.658 12.746 -12.116 1.00 35.58 35 LYS B CA 1
ATOM 1496 C C . LYS B 1 35 ? -23.868 13.144 -11.274 1.00 35.73 35 LYS B C 1
ATOM 1497 O O . LYS B 1 35 ? -24.716 13.921 -11.716 1.00 35.59 35 LYS B O 1
ATOM 1503 N N . ASP B 1 36 ? -23.934 12.621 -10.054 1.00 36.96 36 ASP B N 1
ATOM 1504 C CA . ASP B 1 36 ? -25.047 12.904 -9.158 1.00 37.88 36 ASP B CA 1
ATOM 1505 C C . ASP B 1 36 ? -24.996 14.267 -8.469 1.00 37.56 36 ASP B C 1
ATOM 1506 O O . ASP B 1 36 ? -26.018 14.945 -8.358 1.00 38.30 36 ASP B O 1
ATOM 1511 N N . VAL B 1 37 ? -23.816 14.677 -8.015 1.00 34.65 37 VAL B N 1
ATOM 1512 C CA . VAL B 1 37 ? -23.686 15.947 -7.304 1.00 31.30 37 VAL B CA 1
ATOM 1513 C C . VAL B 1 37 ? -23.302 17.169 -8.133 1.00 29.60 37 VAL B C 1
ATOM 1514 O O . VAL B 1 37 ? -23.672 18.292 -7.789 1.00 29.95 37 VAL B O 1
ATOM 1518 N N . ILE B 1 38 ? -22.557 16.967 -9.214 1.00 28.49 38 ILE B N 1
ATOM 1519 C CA . ILE B 1 38 ? -22.143 18.093 -10.041 1.00 25.07 38 ILE B CA 1
ATOM 1520 C C . ILE B 1 38 ? -23.278 18.549 -10.949 1.00 28.73 38 ILE B C 1
ATOM 1521 O O . ILE B 1 38 ? -23.942 17.733 -11.590 1.00 28.32 38 ILE B O 1
ATOM 1526 N N . ILE B 1 39 ? -23.493 19.859 -10.997 1.00 26.69 39 ILE B N 1
ATOM 1527 C CA . ILE B 1 39 ? -24.560 20.426 -11.812 1.00 31.23 39 ILE B CA 1
ATOM 1528 C C . ILE B 1 39 ? -24.025 21.269 -12.962 1.00 32.54 39 ILE B C 1
ATOM 1529 O O . ILE B 1 39 ? -24.790 21.735 -13.808 1.00 32.57 39 ILE B O 1
ATOM 1534 N N . THR B 1 40 ? -22.710 21.467 -12.987 1.00 31.53 40 THR B N 1
ATOM 1535 C CA . THR B 1 40 ? -22.070 22.239 -14.047 1.00 29.93 40 THR B CA 1
ATOM 1536 C C . THR B 1 40 ? -21.567 21.274 -15.118 1.00 28.90 40 THR B C 1
ATOM 1537 O O . THR B 1 40 ? -21.409 20.081 -14.864 1.00 28.31 40 THR B O 1
ATOM 1541 N N . PRO B 1 41 ? -21.317 21.776 -16.335 1.00 29.93 41 PRO B N 1
ATOM 1542 C CA . PRO B 1 41 ? -20.836 20.907 -17.412 1.00 28.90 41 PRO B CA 1
ATOM 1543 C C . PRO B 1 41 ? -19.423 20.395 -17.156 1.00 28.15 41 PRO B C 1
ATOM 1544 O O . PRO B 1 41 ? -18.544 21.154 -16.749 1.00 27.93 41 PRO B O 1
ATOM 1548 N N . PHE B 1 42 ? -19.211 19.107 -17.396 1.00 26.89 42 PHE B N 1
ATOM 1549 C CA . PHE B 1 42 ? -17.895 18.513 -17.192 1.00 28.06 42 PHE B CA 1
ATOM 1550 C C . PHE B 1 42 ? -17.790 17.172 -17.903 1.00 27.98 42 PHE B C 1
ATOM 1551 O O . PHE B 1 42 ? -18.796 16.511 -18.164 1.00 28.65 42 PHE B O 1
ATOM 1559 N N . GLU B 1 43 ? -16.562 16.781 -18.221 1.00 29.12 43 GLU B N 1
ATOM 1560 C CA . GLU B 1 43 ? -16.304 15.514 -18.888 1.00 29.32 43 GLU B CA 1
ATOM 1561 C C . GLU B 1 43 ? -15.451 14.645 -17.976 1.00 26.49 43 GLU B C 1
ATOM 1562 O O . GLU B 1 43 ? -14.735 15.151 -17.112 1.00 25.31 43 GLU B O 1
ATOM 1568 N N . VAL B 1 44 ? -15.534 13.336 -18.169 1.00 25.45 44 VAL B N 1
ATOM 1569 C CA . VAL B 1 44 ? -14.761 12.407 -17.363 1.00 26.30 44 VAL B CA 1
ATOM 1570 C C . VAL B 1 44 ? -13.749 11.619 -18.184 1.00 25.45 44 VAL B C 1
ATOM 1571 O O . VAL B 1 44 ? -14.082 11.052 -19.226 1.00 25.14 44 VAL B O 1
ATOM 1575 N N . GLU B 1 45 ? -12.509 11.607 -17.707 1.00 22.98 45 GLU B N 1
ATOM 1576 C CA . GLU B 1 45 ? -11.439 10.850 -18.342 1.00 23.14 45 GLU B CA 1
ATOM 1577 C C . GLU B 1 45 ? -11.189 9.688 -17.383 1.00 23.17 45 GLU B C 1
ATOM 1578 O O . GLU B 1 45 ? -10.694 9.872 -16.268 1.00 23.42 45 GLU B O 1
ATOM 1584 N N . TYR B 1 46 ? -11.547 8.495 -17.836 1.00 23.75 46 TYR B N 1
ATOM 1585 C CA . TYR B 1 46 ? -11.447 7.271 -17.051 1.00 24.42 46 TYR B CA 1
ATOM 1586 C C . TYR B 1 46 ? -10.251 6.403 -17.432 1.00 24.63 46 TYR B C 1
ATOM 1587 O O . TYR B 1 46 ? -10.018 6.126 -18.609 1.00 21.40 46 TYR B O 1
ATOM 1596 N N . ARG B 1 47 ? -9.494 5.981 -16.421 1.00 22.22 47 ARG B N 1
ATOM 1597 C CA . ARG B 1 47 ? -8.320 5.142 -16.633 1.00 23.21 47 ARG B CA 1
ATOM 1598 C C . ARG B 1 47 ? -8.263 4.016 -15.602 1.00 22.77 47 ARG B C 1
ATOM 1599 O O . ARG B 1 47 ? -8.530 4.229 -14.419 1.00 24.78 47 ARG B O 1
ATOM 1607 N N . VAL B 1 48 ? -7.931 2.818 -16.068 1.00 23.33 48 VAL B N 1
ATOM 1608 C CA . VAL B 1 48 ? -7.791 1.653 -15.205 1.00 25.22 48 VAL B CA 1
ATOM 1609 C C . VAL B 1 48 ? -6.384 1.142 -15.473 1.00 24.86 48 VAL B C 1
ATOM 1610 O O . VAL B 1 48 ? -6.080 0.678 -16.574 1.00 27.61 48 VAL B O 1
ATOM 1614 N N . ILE B 1 49 ? -5.523 1.235 -14.469 1.00 24.48 49 ILE B N 1
ATOM 1615 C CA . ILE B 1 49 ? -4.140 0.814 -14.625 1.00 23.70 49 ILE B CA 1
ATOM 1616 C C . ILE B 1 49 ? -3.667 -0.114 -13.518 1.00 25.17 49 ILE B C 1
ATOM 1617 O O . ILE B 1 49 ? -4.297 -0.219 -12.464 1.00 24.66 49 ILE B O 1
ATOM 1622 N N . PRO B 1 50 ? -2.542 -0.806 -13.747 1.00 23.93 50 PRO B N 1
ATOM 1623 C CA . PRO B 1 50 ? -1.979 -1.731 -12.760 1.00 26.21 50 PRO B CA 1
ATOM 1624 C C . PRO B 1 50 ? -1.255 -1.022 -11.617 1.00 27.85 50 PRO B C 1
ATOM 1625 O O . PRO B 1 50 ? -1.083 0.201 -11.638 1.00 26.87 50 PRO B O 1
ATOM 1629 N N . ASP B 1 51 ? -0.837 -1.803 -10.625 1.00 27.05 51 ASP B N 1
ATOM 1630 C CA . ASP B 1 51 ? -0.123 -1.281 -9.465 1.00 28.96 51 ASP B CA 1
ATOM 1631 C C . ASP B 1 51 ? 1.365 -1.117 -9.762 1.00 29.07 51 ASP B C 1
ATOM 1632 O O . ASP B 1 51 ? 2.195 -1.836 -9.211 1.00 28.68 51 ASP B O 1
ATOM 1637 N N . GLU B 1 52 ? 1.687 -0.178 -10.646 1.00 26.33 52 GLU B N 1
ATOM 1638 C CA . GLU B 1 52 ? 3.070 0.111 -11.017 1.00 27.16 52 GLU B CA 1
ATOM 1639 C C . GLU B 1 52 ? 3.273 1.612 -10.860 1.00 26.06 52 GLU B C 1
ATOM 1640 O O . GLU B 1 52 ? 2.712 2.403 -11.617 1.00 23.96 52 GLU B O 1
ATOM 1646 N N . ARG B 1 53 ? 4.076 2.001 -9.876 1.00 24.54 53 ARG B N 1
ATOM 1647 C CA . ARG B 1 53 ? 4.323 3.413 -9.607 1.00 21.70 53 ARG B CA 1
ATOM 1648 C C . ARG B 1 53 ? 4.579 4.292 -10.825 1.00 21.57 53 ARG B C 1
ATOM 1649 O O . ARG B 1 53 ? 3.986 5.361 -10.964 1.00 17.69 53 ARG B O 1
ATOM 1657 N N . ASP B 1 54 ? 5.472 3.863 -11.705 1.00 20.35 54 ASP B N 1
ATOM 1658 C CA . ASP B 1 54 ? 5.778 4.673 -12.873 1.00 21.00 54 ASP B CA 1
ATOM 1659 C C . ASP B 1 54 ? 4.568 4.869 -13.786 1.00 20.58 54 ASP B C 1
ATOM 1660 O O . ASP B 1 54 ? 4.345 5.963 -14.300 1.00 21.39 54 ASP B O 1
ATOM 1665 N N . LEU B 1 55 ? 3.782 3.815 -13.984 1.00 20.91 55 LEU B N 1
ATOM 1666 C CA . LEU B 1 55 ? 2.603 3.923 -14.833 1.00 21.53 55 LEU B CA 1
ATOM 1667 C C . LEU B 1 55 ? 1.562 4.844 -14.194 1.00 20.88 55 LEU B C 1
ATOM 1668 O O . LEU B 1 55 ? 0.872 5.590 -14.890 1.00 20.53 55 LEU B O 1
ATOM 1673 N N . ILE B 1 56 ? 1.453 4.795 -12.870 1.00 19.03 56 ILE B N 1
ATOM 1674 C CA . ILE B 1 56 ? 0.494 5.643 -12.164 1.00 16.57 56 ILE B CA 1
ATOM 1675 C C . ILE B 1 56 ? 0.925 7.098 -12.338 1.00 17.37 56 ILE B C 1
ATOM 1676 O O . ILE B 1 56 ? 0.105 7.966 -12.634 1.00 15.25 56 ILE B O 1
ATOM 1681 N N . GLU B 1 57 ? 2.218 7.354 -12.163 1.00 14.08 57 GLU B N 1
ATOM 1682 C CA . GLU B 1 57 ? 2.757 8.699 -12.312 1.00 14.84 57 GLU B CA 1
ATOM 1683 C C . GLU B 1 57 ? 2.490 9.245 -13.706 1.00 14.70 57 GLU B C 1
ATOM 1684 O O . GLU B 1 57 ? 2.041 10.381 -13.863 1.00 14.54 57 GLU B O 1
ATOM 1690 N N . LYS B 1 58 ? 2.778 8.432 -14.721 1.00 15.47 58 LYS B N 1
ATOM 1691 C CA . LYS B 1 58 ? 2.584 8.851 -16.105 1.00 12.34 58 LYS B CA 1
ATOM 1692 C C . LYS B 1 58 ? 1.115 9.093 -16.417 1.00 15.65 58 LYS B C 1
ATOM 1693 O O . LYS B 1 58 ? 0.779 10.013 -17.160 1.00 14.85 58 LYS B O 1
ATOM 1699 N N . THR B 1 59 ? 0.247 8.269 -15.839 1.00 14.19 59 THR B N 1
ATOM 1700 C CA . THR B 1 59 ? -1.192 8.413 -16.045 1.00 12.16 59 THR B CA 1
ATOM 1701 C C . THR B 1 59 ? -1.668 9.739 -15.445 1.00 11.78 59 THR B C 1
ATOM 1702 O O . THR B 1 59 ? -2.387 10.499 -16.094 1.00 13.12 59 THR B O 1
ATOM 1706 N N . LEU B 1 60 ? -1.263 10.030 -14.214 1.00 12.73 60 LEU B N 1
ATOM 1707 C CA . LEU B 1 60 ? -1.670 11.282 -13.581 1.00 10.69 60 LEU B CA 1
ATOM 1708 C C . LEU B 1 60 ? -1.179 12.489 -14.386 1.00 15.07 60 LEU B C 1
ATOM 1709 O O . LEU B 1 60 ? -1.902 13.471 -14.569 1.00 14.21 60 LEU B O 1
ATOM 1714 N N . ILE B 1 61 ? 0.056 12.415 -14.873 1.00 14.33 61 ILE B N 1
ATOM 1715 C CA . ILE B 1 61 ? 0.621 13.499 -15.666 1.00 13.21 61 ILE B CA 1
ATOM 1716 C C . ILE B 1 61 ? -0.125 13.659 -16.991 1.00 13.99 61 ILE B C 1
ATOM 1717 O O . ILE B 1 61 ? -0.363 14.777 -17.445 1.00 16.77 61 ILE B O 1
ATOM 1722 N N . GLU B 1 62 ? -0.498 12.544 -17.607 1.00 15.45 62 GLU B N 1
ATOM 1723 C CA . GLU B 1 62 ? -1.227 12.585 -18.870 1.00 17.20 62 GLU B CA 1
ATOM 1724 C C . GLU B 1 62 ? -2.571 13.291 -18.663 1.00 18.12 62 GLU B C 1
ATOM 1725 O O . GLU B 1 62 ? -2.964 14.166 -19.443 1.00 17.19 62 GLU B O 1
ATOM 1731 N N . LEU B 1 63 ? -3.262 12.922 -17.594 1.00 15.72 63 LEU B N 1
ATOM 1732 C CA . LEU B 1 63 ? -4.563 13.511 -17.296 1.00 16.24 63 LEU B CA 1
ATOM 1733 C C . LEU B 1 63 ? -4.474 14.994 -16.959 1.00 16.45 63 LEU B C 1
ATOM 1734 O O . LEU B 1 63 ? -5.265 15.794 -17.451 1.00 20.95 63 LEU B O 1
ATOM 1739 N N . ALA B 1 64 ? -3.506 15.363 -16.129 1.00 15.31 64 ALA B N 1
ATOM 1740 C CA . ALA B 1 64 ? -3.352 16.756 -15.731 1.00 15.69 64 ALA B CA 1
ATOM 1741 C C . ALA B 1 64 ? -2.812 17.639 -16.850 1.00 18.67 64 ALA B C 1
ATOM 1742 O O . ALA B 1 64 ? -3.388 18.679 -17.170 1.00 17.48 64 ALA B O 1
ATOM 1744 N N . ASP B 1 65 ? -1.706 17.208 -17.448 1.00 17.97 65 ASP B N 1
ATOM 1745 C CA . ASP B 1 65 ? -1.041 17.976 -18.491 1.00 18.77 65 ASP B CA 1
ATOM 1746 C C . ASP B 1 65 ? -1.617 17.913 -19.901 1.00 18.22 65 ASP B C 1
ATOM 1747 O O . ASP B 1 65 ? -1.725 18.939 -20.565 1.00 18.70 65 ASP B O 1
ATOM 1752 N N . GLU B 1 66 ? -1.968 16.716 -20.360 1.00 16.13 66 GLU B N 1
ATOM 1753 C CA . GLU B 1 66 ? -2.493 16.543 -21.712 1.00 17.76 66 GLU B CA 1
ATOM 1754 C C . GLU B 1 66 ? -4.005 16.688 -21.840 1.00 20.52 66 GLU B C 1
ATOM 1755 O O . GLU B 1 66 ? -4.494 17.328 -22.778 1.00 20.71 66 GLU B O 1
ATOM 1761 N N . LYS B 1 67 ? -4.744 16.100 -20.905 1.00 17.23 67 LYS B N 1
ATOM 1762 C CA . LYS B 1 67 ? -6.198 16.179 -20.945 1.00 18.39 67 LYS B CA 1
ATOM 1763 C C . LYS B 1 67 ? -6.722 17.419 -20.223 1.00 22.24 67 LYS B C 1
ATOM 1764 O O . LYS B 1 67 ? -7.905 17.748 -20.314 1.00 20.13 67 LYS B O 1
ATOM 1770 N N . GLY B 1 68 ? -5.829 18.111 -19.518 1.00 17.53 68 GLY B N 1
ATOM 1771 C CA . GLY B 1 68 ? -6.206 19.312 -18.795 1.00 19.83 68 GLY B CA 1
ATOM 1772 C C . GLY B 1 68 ? -7.189 19.124 -17.650 1.00 16.89 68 GLY B C 1
ATOM 1773 O O . GLY B 1 68 ? -8.045 19.980 -17.426 1.00 20.96 68 GLY B O 1
ATOM 1774 N N . CYS B 1 69 ? -7.082 18.018 -16.924 1.00 14.91 69 CYS B N 1
ATOM 1775 C CA . CYS B 1 69 ? -7.984 17.776 -15.799 1.00 17.56 69 CYS B CA 1
ATOM 1776 C C . CYS B 1 69 ? -7.767 18.809 -14.706 1.00 19.66 69 CYS B C 1
ATOM 1777 O O . CYS B 1 69 ? -6.646 19.262 -14.490 1.00 20.07 69 CYS B O 1
ATOM 1780 N N . SER B 1 70 ? -8.847 19.183 -14.026 1.00 17.96 70 SER B N 1
ATOM 1781 C CA . SER B 1 70 ? -8.768 20.145 -12.930 1.00 18.16 70 SER B CA 1
ATOM 1782 C C . SER B 1 70 ? -8.897 19.380 -11.615 1.00 16.02 70 SER B C 1
ATOM 1783 O O . SER B 1 70 ? -8.567 19.892 -10.545 1.00 16.07 70 SER B O 1
ATOM 1786 N N . LEU B 1 71 ? -9.379 18.147 -11.723 1.00 17.44 71 LEU B N 1
ATOM 1787 C CA . LEU B 1 71 ? -9.541 17.248 -10.589 1.00 18.15 71 LEU B CA 1
ATOM 1788 C C . LEU B 1 71 ? -9.302 15.817 -11.049 1.00 17.40 71 LEU B C 1
ATOM 1789 O O . LEU B 1 71 ? -9.750 15.410 -12.123 1.00 18.70 71 LEU B O 1
ATOM 1794 N N . ILE B 1 72 ? -8.570 15.062 -10.243 1.00 16.39 72 ILE B N 1
ATOM 1795 C CA . ILE B 1 72 ? -8.321 13.662 -10.538 1.00 14.16 72 ILE B CA 1
ATOM 1796 C C . ILE B 1 72 ? -8.575 12.897 -9.250 1.00 16.81 72 ILE B C 1
ATOM 1797 O O . ILE B 1 72 ? -8.006 13.221 -8.206 1.00 15.50 72 ILE B O 1
ATOM 1802 N N . LEU B 1 73 ? -9.454 11.903 -9.325 1.00 17.44 73 LEU B N 1
ATOM 1803 C CA . LEU B 1 73 ? -9.783 11.078 -8.172 1.00 15.39 73 LEU B CA 1
ATOM 1804 C C . LEU B 1 73 ? -9.280 9.672 -8.433 1.00 17.28 73 LEU B C 1
ATOM 1805 O O . LEU B 1 73 ? -9.644 9.048 -9.430 1.00 19.86 73 LEU B O 1
ATOM 1810 N N . THR B 1 74 ? -8.431 9.172 -7.544 1.00 13.08 74 THR B N 1
ATOM 1811 C CA . THR B 1 74 ? -7.906 7.823 -7.706 1.00 14.82 74 THR B CA 1
ATOM 1812 C C . THR B 1 74 ? -8.551 6.894 -6.692 1.00 17.18 74 THR B C 1
ATOM 1813 O O . THR B 1 74 ? -9.060 7.344 -5.665 1.00 18.34 74 THR B O 1
ATOM 1817 N N . THR B 1 75 ? -8.536 5.602 -6.993 1.00 18.94 75 THR B N 1
ATOM 1818 C CA . THR B 1 75 ? -9.075 4.596 -6.089 1.00 20.50 75 THR B CA 1
ATOM 1819 C C . THR B 1 75 ? -8.211 3.345 -6.163 1.00 19.23 75 THR B C 1
ATOM 1820 O O . THR B 1 75 ? -7.955 2.818 -7.246 1.00 21.50 75 THR B O 1
ATOM 1824 N N . GLY B 1 76 ? -7.737 2.895 -5.004 1.00 18.64 76 GLY B N 1
ATOM 1825 C CA . GLY B 1 76 ? -6.901 1.710 -4.941 1.00 18.79 76 GLY B CA 1
ATOM 1826 C C . GLY B 1 76 ? -5.427 1.996 -4.700 1.00 19.79 76 GLY B C 1
ATOM 1827 O O . GLY B 1 76 ? -4.937 3.090 -4.985 1.00 20.66 76 GLY B O 1
ATOM 1828 N N . GLY B 1 77 ? -4.725 1.004 -4.162 1.00 18.53 77 GLY B N 1
ATOM 1829 C CA . GLY B 1 77 ? -3.303 1.126 -3.902 1.00 16.47 77 GLY B CA 1
ATOM 1830 C C . GLY B 1 77 ? -2.876 2.079 -2.803 1.00 18.31 77 GLY B C 1
ATOM 1831 O O . GLY B 1 77 ? -1.776 2.626 -2.864 1.00 16.00 77 GLY B O 1
ATOM 1832 N N . THR B 1 78 ? -3.716 2.268 -1.789 1.00 16.63 78 THR B N 1
ATOM 1833 C CA . THR B 1 78 ? -3.376 3.180 -0.699 1.00 16.32 78 THR B CA 1
ATOM 1834 C C . THR B 1 78 ? -3.149 2.509 0.655 1.00 16.13 78 THR B C 1
ATOM 1835 O O . THR B 1 78 ? -3.078 3.190 1.677 1.00 17.02 78 THR B O 1
ATOM 1839 N N . GLY B 1 79 ? -3.013 1.185 0.660 1.00 15.71 79 GLY B N 1
ATOM 1840 C CA . GLY B 1 79 ? -2.804 0.462 1.904 1.00 16.27 79 GLY B CA 1
ATOM 1841 C C . GLY B 1 79 ? -1.350 0.276 2.307 1.00 16.57 79 GLY B C 1
ATOM 1842 O O . GLY B 1 79 ? -0.459 0.875 1.706 1.00 16.71 79 GLY B O 1
ATOM 1843 N N . PRO B 1 80 ? -1.075 -0.555 3.328 1.00 16.36 80 PRO B N 1
ATOM 1844 C CA . PRO B 1 80 ? 0.284 -0.813 3.810 1.00 17.26 80 PRO B CA 1
ATOM 1845 C C . PRO B 1 80 ? 1.123 -1.783 2.982 1.00 15.04 80 PRO B C 1
ATOM 1846 O O . PRO B 1 80 ? 2.347 -1.811 3.114 1.00 16.90 80 PRO B O 1
ATOM 1850 N N . ALA B 1 81 ? 0.475 -2.580 2.137 1.00 17.64 81 ALA B N 1
ATOM 1851 C CA . ALA B 1 81 ? 1.192 -3.552 1.312 1.00 21.44 81 ALA B CA 1
ATOM 1852 C C . ALA B 1 81 ? 2.246 -2.881 0.428 1.00 20.16 81 ALA B C 1
ATOM 1853 O O . ALA B 1 81 ? 2.062 -1.753 -0.020 1.00 19.32 81 ALA B O 1
ATOM 1855 N N . PRO B 1 82 ? 3.359 -3.584 0.153 1.00 18.77 82 PRO B N 1
ATOM 1856 C CA . PRO B 1 82 ? 4.458 -3.073 -0.675 1.00 21.50 82 PRO B CA 1
ATOM 1857 C C . PRO B 1 82 ? 4.059 -2.562 -2.060 1.00 20.52 82 PRO B C 1
ATOM 1858 O O . PRO B 1 82 ? 4.622 -1.582 -2.545 1.00 19.82 82 PRO B O 1
ATOM 1862 N N . ARG B 1 83 ? 3.097 -3.218 -2.704 1.00 19.51 83 ARG B N 1
ATOM 1863 C CA . ARG B 1 83 ? 2.686 -2.790 -4.039 1.00 18.56 83 ARG B CA 1
ATOM 1864 C C . ARG B 1 83 ? 1.664 -1.655 -4.084 1.00 19.01 83 ARG B C 1
ATOM 1865 O O . ARG B 1 83 ? 1.315 -1.185 -5.164 1.00 21.52 83 ARG B O 1
ATOM 1873 N N . ASP B 1 84 ? 1.188 -1.219 -2.920 1.00 16.88 84 ASP B N 1
ATOM 1874 C CA . ASP B 1 84 ? 0.233 -0.115 -2.844 1.00 16.67 84 ASP B CA 1
ATOM 1875 C C . ASP B 1 84 ? 1.063 1.160 -2.877 1.00 17.91 84 ASP B C 1
ATOM 1876 O O . ASP B 1 84 ? 1.478 1.681 -1.840 1.00 19.55 84 ASP B O 1
ATOM 1881 N N . VAL B 1 85 ? 1.298 1.658 -4.086 1.00 15.21 85 VAL B N 1
ATOM 1882 C CA . VAL B 1 85 ? 2.129 2.835 -4.276 1.00 16.79 85 VAL B CA 1
ATOM 1883 C C . VAL B 1 85 ? 1.421 4.063 -4.838 1.00 15.01 85 VAL B C 1
ATOM 1884 O O . VAL B 1 85 ? 2.062 4.959 -5.390 1.00 15.57 85 VAL B O 1
ATOM 1888 N N . THR B 1 86 ? 0.103 4.129 -4.700 1.00 12.31 86 THR B N 1
ATOM 1889 C CA . THR B 1 86 ? -0.610 5.285 -5.217 1.00 13.97 86 THR B CA 1
ATOM 1890 C C . THR B 1 86 ? -0.191 6.575 -4.516 1.00 11.22 86 THR B C 1
ATOM 1891 O O . THR B 1 86 ? 0.014 7.596 -5.169 1.00 13.68 86 THR B O 1
ATOM 1895 N N . PRO B 1 87 ? -0.055 6.554 -3.178 1.00 11.71 87 PRO B N 1
ATOM 1896 C CA . PRO B 1 87 ? 0.351 7.788 -2.494 1.00 11.55 87 PRO B CA 1
ATOM 1897 C C . PRO B 1 87 ? 1.721 8.279 -2.987 1.00 13.39 87 PRO B C 1
ATOM 1898 O O . PRO B 1 87 ? 1.916 9.475 -3.221 1.00 13.74 87 PRO B O 1
ATOM 1902 N N . GLU B 1 88 ? 2.660 7.350 -3.147 1.00 13.58 88 GLU B N 1
ATOM 1903 C CA . GLU B 1 88 ? 4.006 7.694 -3.609 1.00 14.96 88 GLU B CA 1
ATOM 1904 C C . GLU B 1 88 ? 3.974 8.330 -4.994 1.00 13.66 88 GLU B C 1
ATOM 1905 O O . GLU B 1 88 ? 4.668 9.319 -5.253 1.00 13.14 88 GLU B O 1
ATOM 1911 N N . ALA B 1 89 ? 3.169 7.752 -5.881 1.00 13.76 89 ALA B N 1
ATOM 1912 C CA . ALA B 1 89 ? 3.027 8.272 -7.238 1.00 13.85 89 ALA B CA 1
ATOM 1913 C C . ALA B 1 89 ? 2.397 9.662 -7.202 1.00 13.53 89 ALA B C 1
ATOM 1914 O O . ALA B 1 89 ? 2.797 10.549 -7.946 1.00 14.19 89 ALA B O 1
ATOM 1916 N N . THR B 1 90 ? 1.409 9.847 -6.328 1.00 12.19 90 THR B N 1
ATOM 1917 C CA . THR B 1 90 ? 0.737 11.132 -6.205 1.00 13.28 90 THR B CA 1
ATOM 1918 C C . THR B 1 90 ? 1.709 12.205 -5.706 1.00 13.28 90 THR B C 1
ATOM 1919 O O . THR B 1 90 ? 1.746 13.313 -6.234 1.00 14.47 90 THR B O 1
ATOM 1923 N N . GLU B 1 91 ? 2.497 11.872 -4.689 1.00 12.36 91 GLU B N 1
ATOM 1924 C CA . GLU B 1 91 ? 3.470 12.814 -4.149 1.00 16.31 91 GLU B CA 1
ATOM 1925 C C . GLU B 1 91 ? 4.475 13.198 -5.229 1.00 15.98 91 GLU B C 1
ATOM 1926 O O . GLU B 1 91 ? 4.871 14.358 -5.340 1.00 14.66 91 GLU B O 1
ATOM 1932 N N . ALA B 1 92 ? 4.864 12.217 -6.035 1.00 16.15 92 ALA B N 1
ATOM 1933 C CA . ALA B 1 92 ? 5.839 12.418 -7.102 1.00 14.56 92 ALA B CA 1
ATOM 1934 C C . ALA B 1 92 ? 5.409 13.410 -8.179 1.00 17.06 92 ALA B C 1
ATOM 1935 O O . ALA B 1 92 ? 6.245 14.132 -8.722 1.00 20.73 92 ALA B O 1
ATOM 1937 N N . VAL B 1 93 ? 4.119 13.446 -8.498 1.00 13.36 93 VAL B N 1
ATOM 1938 C CA . VAL B 1 93 ? 3.650 14.342 -9.550 1.00 12.40 93 VAL B CA 1
ATOM 1939 C C . VAL B 1 93 ? 3.100 15.681 -9.076 1.00 13.45 93 VAL B C 1
ATOM 1940 O O . VAL B 1 93 ? 2.868 16.572 -9.891 1.00 14.11 93 VAL B O 1
ATOM 1944 N N . CYS B 1 94 ? 2.889 15.824 -7.771 1.00 14.50 94 CYS B N 1
ATOM 1945 C CA . CYS B 1 94 ? 2.359 17.068 -7.215 1.00 14.83 94 CYS B CA 1
ATOM 1946 C C . CYS B 1 94 ? 3.461 17.941 -6.631 1.00 16.26 94 CYS B C 1
ATOM 1947 O O . CYS B 1 94 ? 4.440 17.439 -6.089 1.00 20.66 94 CYS B O 1
ATOM 1950 N N . GLU B 1 95 ? 3.292 19.253 -6.726 1.00 17.40 95 GLU B N 1
ATOM 1951 C CA . GLU B 1 95 ? 4.289 20.166 -6.187 1.00 17.07 95 GLU B CA 1
ATOM 1952 C C . GLU B 1 95 ? 3.884 20.725 -4.827 1.00 17.70 95 GLU B C 1
ATOM 1953 O O . GLU B 1 95 ? 4.676 21.395 -4.169 1.00 17.40 95 GLU B O 1
ATOM 1959 N N . LYS B 1 96 ? 2.664 20.426 -4.390 1.00 13.17 96 LYS B N 1
ATOM 1960 C CA . LYS B 1 96 ? 2.178 20.950 -3.116 1.00 16.41 96 LYS B CA 1
ATOM 1961 C C . LYS B 1 96 ? 1.148 19.977 -2.538 1.00 14.49 96 LYS B C 1
ATOM 1962 O O . LYS B 1 96 ? 0.114 19.730 -3.154 1.00 14.86 96 LYS B O 1
ATOM 1968 N N . MET B 1 97 ? 1.426 19.429 -1.359 1.00 13.59 97 MET B N 1
ATOM 1969 C CA . MET B 1 97 ? 0.508 18.468 -0.752 1.00 13.08 97 MET B CA 1
ATOM 1970 C C . MET B 1 97 ? -0.446 19.118 0.250 1.00 13.78 97 MET B C 1
ATOM 1971 O O . MET B 1 97 ? -0.117 20.126 0.877 1.00 15.19 97 MET B O 1
ATOM 1976 N N . LEU B 1 98 ? -1.628 18.529 0.393 1.00 13.20 98 LEU B N 1
ATOM 1977 C CA . LEU B 1 98 ? -2.654 19.041 1.303 1.00 16.01 98 LEU B CA 1
ATOM 1978 C C . LEU B 1 98 ? -2.936 18.022 2.405 1.00 14.13 98 LEU B C 1
ATOM 1979 O O . LEU B 1 98 ? -3.777 17.132 2.245 1.00 14.57 98 LEU B O 1
ATOM 1984 N N . PRO B 1 99 ? -2.243 18.152 3.549 1.00 14.34 99 PRO B N 1
ATOM 1985 C CA . PRO B 1 99 ? -2.411 17.233 4.679 1.00 13.37 99 PRO B CA 1
ATOM 1986 C C . PRO B 1 99 ? -3.835 17.107 5.198 1.00 12.05 99 PRO B C 1
ATOM 1987 O O . PRO B 1 99 ? -4.236 16.046 5.673 1.00 15.20 99 PRO B O 1
ATOM 1991 N N . GLY B 1 100 ? -4.592 18.193 5.098 1.00 14.01 100 GLY B N 1
ATOM 1992 C CA . GLY B 1 100 ? -5.964 18.181 5.573 1.00 14.93 100 GLY B CA 1
ATOM 1993 C C . GLY B 1 100 ? -6.851 17.119 4.954 1.00 16.97 100 GLY B C 1
ATOM 1994 O O . GLY B 1 100 ? -7.787 16.647 5.603 1.00 15.48 100 GLY B O 1
ATOM 1995 N N . PHE B 1 101 ? -6.578 16.732 3.709 1.00 14.53 101 PHE B N 1
ATOM 1996 C CA . PHE B 1 101 ? -7.407 15.719 3.053 1.00 14.28 101 PHE B CA 1
ATOM 1997 C C . PHE B 1 101 ? -7.268 14.324 3.652 1.00 17.02 101 PHE B C 1
ATOM 1998 O O . PHE B 1 101 ? -8.259 13.707 4.029 1.00 14.00 101 PHE B O 1
ATOM 2006 N N . GLY B 1 102 ? -6.041 13.820 3.730 1.00 15.19 102 GLY B N 1
ATOM 2007 C CA . GLY B 1 102 ? -5.847 12.495 4.295 1.00 16.29 102 GLY B CA 1
ATOM 2008 C C . GLY B 1 102 ? -6.321 12.438 5.734 1.00 15.81 102 GLY B C 1
ATOM 2009 O O . GLY B 1 102 ? -6.865 11.426 6.188 1.00 15.18 102 GLY B O 1
ATOM 2010 N N . GLU B 1 103 ? -6.116 13.533 6.457 1.00 14.41 103 GLU B N 1
ATOM 2011 C CA . GLU B 1 103 ? -6.521 13.611 7.855 1.00 16.10 103 GLU B CA 1
ATOM 2012 C C . GLU B 1 103 ? -8.027 13.431 8.014 1.00 13.40 103 GLU B C 1
ATOM 2013 O O . GLU B 1 103 ? -8.483 12.586 8.784 1.00 16.63 103 GLU B O 1
ATOM 2019 N N . LEU B 1 104 ? -8.795 14.236 7.289 1.00 15.56 104 LEU B N 1
ATOM 2020 C CA . LEU B 1 104 ? -10.248 14.161 7.380 1.00 16.47 104 LEU B CA 1
ATOM 2021 C C . LEU B 1 104 ? -10.789 12.853 6.820 1.00 17.79 104 LEU B C 1
ATOM 2022 O O . LEU B 1 104 ? -11.679 12.247 7.414 1.00 18.21 104 LEU B O 1
ATOM 2027 N N . MET B 1 105 ? -10.254 12.401 5.688 1.00 17.25 105 MET B N 1
ATOM 2028 C CA . MET B 1 105 ? -10.740 11.152 5.108 1.00 16.08 105 MET B CA 1
ATOM 2029 C C . MET B 1 105 ? -10.535 9.955 6.034 1.00 17.99 105 MET B C 1
ATOM 2030 O O . MET B 1 105 ? -11.408 9.100 6.145 1.00 18.14 105 MET B O 1
ATOM 2035 N N . ARG B 1 106 ? -9.390 9.875 6.703 1.00 15.40 106 ARG B N 1
ATOM 2036 C CA . ARG B 1 106 ? -9.174 8.758 7.611 1.00 15.96 106 ARG B CA 1
ATOM 2037 C C . ARG B 1 106 ? -10.097 8.908 8.820 1.00 16.60 106 ARG B C 1
ATOM 2038 O O . ARG B 1 106 ? -10.599 7.922 9.357 1.00 19.07 106 ARG B O 1
ATOM 2046 N N . GLN B 1 107 ? -10.329 10.149 9.231 1.00 17.01 107 GLN B N 1
ATOM 2047 C CA . GLN B 1 107 ? -11.185 10.423 10.376 1.00 21.18 107 GLN B CA 1
ATOM 2048 C C . GLN B 1 107 ? -12.618 9.943 10.155 1.00 22.44 107 GLN B C 1
ATOM 2049 O O . GLN B 1 107 ? -13.172 9.232 10.992 1.00 24.39 107 GLN B O 1
ATOM 2055 N N . VAL B 1 108 ? -13.220 10.327 9.034 1.00 24.66 108 VAL B N 1
ATOM 2056 C CA . VAL B 1 108 ? -14.596 9.916 8.769 1.00 21.78 108 VAL B CA 1
ATOM 2057 C C . VAL B 1 108 ? -14.688 8.428 8.465 1.00 20.13 108 VAL B C 1
ATOM 2058 O O . VAL B 1 108 ? -15.695 7.791 8.772 1.00 23.52 108 VAL B O 1
ATOM 2062 N N . SER B 1 109 ? -13.633 7.873 7.875 1.00 18.92 109 SER B N 1
ATOM 2063 C CA . SER B 1 109 ? -13.608 6.457 7.532 1.00 19.40 109 SER B CA 1
ATOM 2064 C C . SER B 1 109 ? -13.494 5.570 8.768 1.00 21.40 109 SER B C 1
ATOM 2065 O O . SER B 1 109 ? -14.027 4.461 8.798 1.00 21.81 109 SER B O 1
ATOM 2068 N N . LEU B 1 110 ? -12.783 6.067 9.777 1.00 22.09 110 LEU B N 1
ATOM 2069 C CA . LEU B 1 110 ? -12.559 5.335 11.023 1.00 25.01 110 LEU B CA 1
ATOM 2070 C C . LEU B 1 110 ? -13.833 5.015 11.802 1.00 27.61 110 LEU B C 1
ATOM 2071 O O . LEU B 1 110 ? -13.836 4.131 12.662 1.00 28.00 110 LEU B O 1
ATOM 2076 N N . LYS B 1 111 ? -14.914 5.724 11.504 1.00 27.78 111 LYS B N 1
ATOM 2077 C CA . LYS B 1 111 ? -16.167 5.498 12.213 1.00 29.32 111 LYS B CA 1
ATOM 2078 C C . LYS B 1 111 ? -16.711 4.073 12.104 1.00 28.61 111 LYS B C 1
ATOM 2079 O O . LYS B 1 111 ? -17.317 3.577 13.051 1.00 28.94 111 LYS B O 1
ATOM 2085 N N . GLN B 1 112 ? -16.493 3.410 10.969 1.00 25.96 112 GLN B N 1
ATOM 2086 C CA . GLN B 1 112 ? -16.957 2.030 10.798 1.00 27.17 112 GLN B CA 1
ATOM 2087 C C . GLN B 1 112 ? -15.791 1.097 10.517 1.00 30.53 112 GLN B C 1
ATOM 2088 O O . GLN B 1 112 ? -15.879 -0.111 10.740 1.00 31.45 112 GLN B O 1
ATOM 2094 N N . VAL B 1 113 ? -14.699 1.657 10.009 1.00 27.31 113 VAL B N 1
ATOM 2095 C CA . VAL B 1 113 ? -13.539 0.850 9.669 1.00 26.36 113 VAL B CA 1
ATOM 2096 C C . VAL B 1 113 ? -12.329 1.153 10.542 1.00 26.03 113 VAL B C 1
ATOM 2097 O O . VAL B 1 113 ? -11.613 2.130 10.314 1.00 25.05 113 VAL B O 1
ATOM 2101 N N . PRO B 1 114 ? -12.089 0.318 11.563 1.00 24.99 114 PRO B N 1
ATOM 2102 C CA . PRO B 1 114 ? -10.953 0.498 12.471 1.00 23.89 114 PRO B CA 1
ATOM 2103 C C . PRO B 1 114 ? -9.633 0.526 11.711 1.00 23.61 114 PRO B C 1
ATOM 2104 O O . PRO B 1 114 ? -8.691 1.210 12.112 1.00 25.40 114 PRO B O 1
ATOM 2108 N N . THR B 1 115 ? -9.570 -0.218 10.610 1.00 21.13 115 THR B N 1
ATOM 2109 C CA . THR B 1 115 ? -8.356 -0.279 9.808 1.00 21.51 115 THR B CA 1
ATOM 2110 C C . THR B 1 115 ? -8.153 0.942 8.914 1.00 22.80 115 THR B C 1
ATOM 2111 O O . THR B 1 115 ? -7.266 0.952 8.057 1.00 21.11 115 THR B O 1
ATOM 2115 N N . ALA B 1 116 ? -8.970 1.970 9.120 1.00 19.56 116 ALA B N 1
ATOM 2116 C CA . ALA B 1 116 ? -8.848 3.201 8.346 1.00 20.93 116 ALA B CA 1
ATOM 2117 C C . ALA B 1 116 ? -7.483 3.840 8.596 1.00 20.97 116 ALA B C 1
ATOM 2118 O O . ALA B 1 116 ? -6.969 4.558 7.739 1.00 19.68 116 ALA B O 1
ATOM 2120 N N . ILE B 1 117 ? -6.894 3.584 9.763 1.00 18.93 117 ILE B N 1
ATOM 2121 C CA . ILE B 1 117 ? -5.589 4.172 10.070 1.00 19.33 117 ILE B CA 1
ATOM 2122 C C . ILE B 1 117 ? -4.459 3.519 9.285 1.00 17.62 117 ILE B C 1
ATOM 2123 O O . ILE B 1 117 ? -3.299 3.911 9.412 1.00 16.88 117 ILE B O 1
ATOM 2128 N N . LEU B 1 118 ? -4.795 2.518 8.477 1.00 17.80 118 LEU B N 1
ATOM 2129 C CA . LEU B 1 118 ? -3.794 1.848 7.659 1.00 15.78 118 LEU B CA 1
ATOM 2130 C C . LEU B 1 118 ? -3.781 2.491 6.274 1.00 15.97 118 LEU B C 1
ATOM 2131 O O . LEU B 1 118 ? -2.924 2.187 5.449 1.00 17.89 118 LEU B O 1
ATOM 2136 N N . SER B 1 119 ? -4.742 3.376 6.021 1.00 15.08 119 SER B N 1
ATOM 2137 C CA . SER B 1 119 ? -4.819 4.059 4.737 1.00 16.03 119 SER B CA 1
ATOM 2138 C C . SER B 1 119 ? -3.784 5.173 4.630 1.00 13.45 119 SER B C 1
ATOM 2139 O O . SER B 1 119 ? -3.621 5.973 5.549 1.00 13.89 119 SER B O 1
ATOM 2142 N N . ARG B 1 120 ? -3.094 5.221 3.494 1.00 14.80 120 ARG B N 1
ATOM 2143 C CA . ARG B 1 120 ? -2.076 6.239 3.254 1.00 13.65 120 ARG B CA 1
ATOM 2144 C C . ARG B 1 120 ? -2.539 7.275 2.225 1.00 17.12 120 ARG B C 1
ATOM 2145 O O . ARG B 1 120 ? -1.725 7.986 1.639 1.00 13.66 120 ARG B O 1
ATOM 2153 N N . GLN B 1 121 ? -3.853 7.355 2.015 1.00 15.72 121 GLN B N 1
ATOM 2154 C CA . GLN B 1 121 ? -4.438 8.309 1.070 1.00 15.55 121 GLN B CA 1
ATOM 2155 C C . GLN B 1 121 ? -3.971 9.722 1.363 1.00 13.61 121 GLN B C 1
ATOM 2156 O O . GLN B 1 121 ? -3.832 10.111 2.523 1.00 13.55 121 GLN B O 1
ATOM 2162 N N . THR B 1 122 ? -3.755 10.496 0.308 1.00 13.10 122 THR B N 1
ATOM 2163 C CA . THR B 1 122 ? -3.361 11.882 0.471 1.00 13.14 122 THR B CA 1
ATOM 2164 C C . THR B 1 122 ? -3.959 12.680 -0.685 1.00 12.99 122 THR B C 1
ATOM 2165 O O . THR B 1 122 ? -4.797 12.163 -1.431 1.00 13.22 122 THR B O 1
ATOM 2169 N N . ALA B 1 123 ? -3.573 13.945 -0.797 1.00 12.76 123 ALA B N 1
ATOM 2170 C CA . ALA B 1 123 ? -4.048 14.802 -1.874 1.00 13.56 123 ALA B CA 1
ATOM 2171 C C . ALA B 1 123 ? -2.975 15.842 -2.139 1.00 11.25 123 ALA B C 1
ATOM 2172 O O . ALA B 1 123 ? -2.241 16.235 -1.229 1.00 12.92 123 ALA B O 1
ATOM 2174 N N . GLY B 1 124 ? -2.904 16.293 -3.384 1.00 11.28 124 GLY B N 1
ATOM 2175 C CA . GLY B 1 124 ? -1.910 17.278 -3.755 1.00 12.07 124 GLY B CA 1
ATOM 2176 C C . GLY B 1 124 ? -2.303 18.051 -4.995 1.00 11.51 124 GLY B C 1
ATOM 2177 O O . GLY B 1 124 ? -3.303 17.745 -5.655 1.00 12.46 124 GLY B O 1
ATOM 2178 N N . ILE B 1 125 ? -1.491 19.049 -5.317 1.00 13.07 125 ILE B N 1
ATOM 2179 C CA . ILE B 1 125 ? -1.732 19.921 -6.457 1.00 14.02 125 ILE B CA 1
ATOM 2180 C C . ILE B 1 125 ? -0.633 19.837 -7.511 1.00 13.39 125 ILE B C 1
ATOM 2181 O O . ILE B 1 125 ? 0.550 19.868 -7.181 1.00 13.92 125 ILE B O 1
ATOM 2186 N N . ARG B 1 126 ? -1.036 19.710 -8.773 1.00 14.88 126 ARG B N 1
ATOM 2187 C CA . ARG B 1 126 ? -0.089 19.699 -9.895 1.00 15.67 126 ARG B CA 1
ATOM 2188 C C . ARG B 1 126 ? -0.613 20.769 -10.844 1.00 14.37 126 ARG B C 1
ATOM 2189 O O . ARG B 1 126 ? -1.580 20.539 -11.568 1.00 16.50 126 ARG B O 1
ATOM 2197 N N . GLY B 1 127 ? 0.015 21.939 -10.829 1.00 16.56 127 GLY B N 1
ATOM 2198 C CA . GLY B 1 127 ? -0.442 23.015 -11.691 1.00 16.24 127 GLY B CA 1
ATOM 2199 C C . GLY B 1 127 ? -1.833 23.447 -11.262 1.00 19.13 127 GLY B C 1
ATOM 2200 O O . GLY B 1 127 ? -2.044 23.821 -10.108 1.00 20.49 127 GLY B O 1
ATOM 2201 N N . SER B 1 128 ? -2.789 23.380 -12.181 1.00 16.90 128 SER B N 1
ATOM 2202 C CA . SER B 1 128 ? -4.161 23.771 -11.883 1.00 18.33 128 SER B CA 1
ATOM 2203 C C . SER B 1 128 ? -5.049 22.548 -11.678 1.00 20.13 128 SER B C 1
ATOM 2204 O O . SER B 1 128 ? -6.270 22.610 -11.857 1.00 19.39 128 SER B O 1
ATOM 2207 N N . CYS B 1 129 ? -4.432 21.432 -11.291 1.00 14.58 129 CYS B N 1
ATOM 2208 C CA . CYS B 1 129 ? -5.172 20.204 -11.066 1.00 16.85 129 CYS B CA 1
ATOM 2209 C C . CYS B 1 129 ? -5.031 19.684 -9.635 1.00 16.30 129 CYS B C 1
ATOM 2210 O O . CYS B 1 129 ? -3.926 19.593 -9.097 1.00 14.64 129 CYS B O 1
ATOM 2213 N N . LEU B 1 130 ? -6.165 19.367 -9.015 1.00 14.99 130 LEU B N 1
ATOM 2214 C CA . LEU B 1 130 ? -6.171 18.823 -7.663 1.00 13.39 130 LEU B CA 1
ATOM 2215 C C . LEU B 1 130 ? -6.303 17.311 -7.786 1.00 15.41 130 LEU B C 1
ATOM 2216 O O . LEU B 1 130 ? -7.173 16.812 -8.503 1.00 15.90 130 LEU B O 1
ATOM 2221 N N . ILE B 1 131 ? -5.431 16.585 -7.094 1.00 14.30 131 ILE B N 1
ATOM 2222 C CA . ILE B 1 131 ? -5.458 15.133 -7.125 1.00 12.63 131 ILE B CA 1
ATOM 2223 C C . ILE B 1 131 ? -5.768 14.621 -5.724 1.00 15.42 131 ILE B C 1
ATOM 2224 O O . ILE B 1 131 ? -5.121 15.023 -4.754 1.00 13.76 131 ILE B O 1
ATOM 2229 N N . VAL B 1 132 ? -6.763 13.741 -5.620 1.00 13.97 132 VAL B N 1
ATOM 2230 C CA . VAL B 1 132 ? -7.162 13.186 -4.327 1.00 16.10 132 VAL B CA 1
ATOM 2231 C C . VAL B 1 132 ? -7.235 11.664 -4.372 1.00 14.39 132 VAL B C 1
ATOM 2232 O O . VAL B 1 132 ? -7.809 11.093 -5.300 1.00 17.20 132 VAL B O 1
ATOM 2236 N N . ASN B 1 133 ? -6.647 11.007 -3.376 1.00 14.18 133 ASN B N 1
ATOM 2237 C CA . ASN B 1 133 ? -6.676 9.548 -3.310 1.00 12.44 133 ASN B CA 1
ATOM 2238 C C . ASN B 1 133 ? -7.875 9.098 -2.494 1.00 14.95 133 ASN B C 1
ATOM 2239 O O . ASN B 1 133 ? -8.058 9.531 -1.353 1.00 15.51 133 ASN B O 1
ATOM 2244 N N . LEU B 1 134 ? -8.677 8.214 -3.071 1.00 16.94 134 LEU B N 1
ATOM 2245 C CA . LEU B 1 134 ? -9.850 7.686 -2.390 1.00 18.09 134 LEU B CA 1
ATOM 2246 C C . LEU B 1 134 ? -9.626 6.210 -2.091 1.00 18.92 134 LEU B C 1
ATOM 2247 O O . LEU B 1 134 ? -8.779 5.565 -2.707 1.00 19.59 134 LEU B O 1
ATOM 2252 N N . PRO B 1 135 ? -10.381 5.655 -1.132 1.00 18.55 135 PRO B N 1
ATOM 2253 C CA . PRO B 1 135 ? -10.231 4.239 -0.788 1.00 19.68 135 PRO B CA 1
ATOM 2254 C C . PRO B 1 135 ? -10.893 3.343 -1.835 1.00 20.88 135 PRO B C 1
ATOM 2255 O O . PRO B 1 135 ? -11.379 3.832 -2.856 1.00 21.87 135 PRO B O 1
ATOM 2259 N N . GLY B 1 136 ? -10.912 2.037 -1.580 1.00 24.58 136 GLY B N 1
ATOM 2260 C CA . GLY B 1 136 ? -11.499 1.107 -2.529 1.00 27.43 136 GLY B CA 1
ATOM 2261 C C . GLY B 1 136 ? -12.933 0.684 -2.264 1.00 32.43 136 GLY B C 1
ATOM 2262 O O . GLY B 1 136 ? -13.673 0.380 -3.200 1.00 32.56 136 GLY B O 1
ATOM 2263 N N . LYS B 1 137 ? -13.338 0.656 -0.999 1.00 35.25 137 LYS B N 1
ATOM 2264 C CA . LYS B 1 137 ? -14.700 0.252 -0.667 1.00 38.34 137 LYS B CA 1
ATOM 2265 C C . LYS B 1 137 ? -15.704 1.386 -0.834 1.00 38.32 137 LYS B C 1
ATOM 2266 O O . LYS B 1 137 ? -15.442 2.526 -0.451 1.00 39.46 137 LYS B O 1
ATOM 2272 N N . PRO B 1 138 ? -16.877 1.080 -1.409 1.00 36.80 138 PRO B N 1
ATOM 2273 C CA . PRO B 1 138 ? -17.950 2.052 -1.642 1.00 34.92 138 PRO B CA 1
ATOM 2274 C C . PRO B 1 138 ? -18.336 2.866 -0.405 1.00 31.54 138 PRO B C 1
ATOM 2275 O O . PRO B 1 138 ? -18.520 4.078 -0.488 1.00 30.19 138 PRO B O 1
ATOM 2279 N N . GLN B 1 139 ? -18.459 2.198 0.737 1.00 29.97 139 GLN B N 1
ATOM 2280 C CA . GLN B 1 139 ? -18.829 2.882 1.973 1.00 30.19 139 GLN B CA 1
ATOM 2281 C C . GLN B 1 139 ? -17.784 3.940 2.301 1.00 27.35 139 GLN B C 1
ATOM 2282 O O . GLN B 1 139 ? -18.116 5.068 2.662 1.00 25.36 139 GLN B O 1
ATOM 2288 N N . SER B 1 140 ? -16.517 3.569 2.160 1.00 24.61 140 SER B N 1
ATOM 2289 C CA . SER B 1 140 ? -15.420 4.481 2.449 1.00 24.24 140 SER B CA 1
ATOM 2290 C C . SER B 1 140 ? -15.318 5.580 1.397 1.00 21.85 140 SER B C 1
ATOM 2291 O O . SER B 1 140 ? -15.016 6.732 1.721 1.00 22.55 140 SER B O 1
ATOM 2294 N N . ILE B 1 141 ? -15.572 5.232 0.139 1.00 21.29 141 ILE B N 1
ATOM 2295 C CA . ILE B 1 141 ? -15.502 6.222 -0.927 1.00 21.76 141 ILE B CA 1
ATOM 2296 C C . ILE B 1 141 ? -16.546 7.308 -0.696 1.00 21.76 141 ILE B C 1
ATOM 2297 O O . ILE B 1 141 ? -16.272 8.496 -0.877 1.00 20.52 141 ILE B O 1
ATOM 2302 N N . LYS B 1 142 ? -17.742 6.898 -0.279 1.00 24.08 142 LYS B N 1
ATOM 2303 C CA . LYS B 1 142 ? -18.820 7.846 -0.033 1.00 23.82 142 LYS B CA 1
ATOM 2304 C C . LYS B 1 142 ? -18.529 8.798 1.121 1.00 22.25 142 LYS B C 1
ATOM 2305 O O . LYS B 1 142 ? -18.602 10.016 0.951 1.00 23.41 142 LYS B O 1
ATOM 2311 N N . VAL B 1 143 ? -18.201 8.259 2.293 1.00 22.27 143 VAL B N 1
ATOM 2312 C CA . VAL B 1 143 ? -17.918 9.124 3.434 1.00 20.85 143 VAL B CA 1
ATOM 2313 C C . VAL B 1 143 ? -16.771 10.081 3.121 1.00 22.92 143 VAL B C 1
ATOM 2314 O O . VAL B 1 143 ? -16.789 11.238 3.543 1.00 22.80 143 VAL B O 1
ATOM 2318 N N . CYS B 1 144 ? -15.782 9.606 2.368 1.00 21.73 144 CYS B N 1
ATOM 2319 C CA . CYS B 1 144 ? -14.642 10.440 2.004 1.00 21.25 144 CYS B CA 1
ATOM 2320 C C . CYS B 1 144 ? -15.043 11.591 1.087 1.00 19.95 144 CYS B C 1
ATOM 2321 O O . CYS B 1 144 ? -14.677 12.741 1.333 1.00 19.51 144 CYS B O 1
ATOM 2324 N N . LEU B 1 145 ? -15.801 11.293 0.035 1.00 21.35 145 LEU B N 1
ATOM 2325 C CA . LEU B 1 145 ? -16.235 12.342 -0.884 1.00 19.32 145 LEU B CA 1
ATOM 2326 C C . LEU B 1 145 ? -17.175 13.332 -0.209 1.00 18.49 145 LEU B C 1
ATOM 2327 O O . LEU B 1 145 ? -17.070 14.534 -0.427 1.00 17.40 145 LEU B O 1
ATOM 2332 N N . ASP B 1 146 ? -18.094 12.837 0.614 1.00 22.89 146 ASP B N 1
ATOM 2333 C CA . ASP B 1 146 ? -19.013 13.735 1.302 1.00 22.48 146 ASP B CA 1
ATOM 2334 C C . ASP B 1 146 ? -18.248 14.690 2.212 1.00 21.29 146 ASP B C 1
ATOM 2335 O O . ASP B 1 146 ? -18.658 15.835 2.419 1.00 23.06 146 ASP B O 1
ATOM 2340 N N . ALA B 1 147 ? -17.116 14.223 2.733 1.00 20.39 147 ALA B N 1
ATOM 2341 C CA . ALA B 1 147 ? -16.299 15.030 3.630 1.00 20.47 147 ALA B CA 1
ATOM 2342 C C . ALA B 1 147 ? -15.426 16.080 2.942 1.00 19.95 147 ALA B C 1
ATOM 2343 O O . ALA B 1 147 ? -15.312 17.204 3.427 1.00 21.52 147 ALA B O 1
ATOM 2345 N N . VAL B 1 148 ? -14.816 15.727 1.811 1.00 19.40 148 VAL B N 1
ATOM 2346 C CA . VAL B 1 148 ? -13.926 16.661 1.128 1.00 17.89 148 VAL B CA 1
ATOM 2347 C C . VAL B 1 148 ? -14.485 17.457 -0.056 1.00 17.46 148 VAL B C 1
ATOM 2348 O O . VAL B 1 148 ? -13.971 18.531 -0.377 1.00 17.56 148 VAL B O 1
ATOM 2352 N N . MET B 1 149 ? -15.526 16.947 -0.704 1.00 20.51 149 MET B N 1
ATOM 2353 C CA . MET B 1 149 ? -16.100 17.643 -1.855 1.00 20.69 149 MET B CA 1
ATOM 2354 C C . MET B 1 149 ? -16.495 19.092 -1.567 1.00 19.39 149 MET B C 1
ATOM 2355 O O . MET B 1 149 ? -16.365 19.959 -2.429 1.00 19.43 149 MET B O 1
ATOM 2360 N N . PRO B 1 150 ? -17.004 19.376 -0.355 1.00 20.01 150 PRO B N 1
ATOM 2361 C CA . PRO B 1 150 ? -17.382 20.764 -0.073 1.00 19.05 150 PRO B CA 1
ATOM 2362 C C . PRO B 1 150 ? -16.246 21.767 -0.270 1.00 20.31 150 PRO B C 1
ATOM 2363 O O . PRO B 1 150 ? -16.486 22.947 -0.518 1.00 20.79 150 PRO B O 1
ATOM 2367 N N . ALA B 1 151 ? -15.004 21.300 -0.171 1.00 17.84 151 ALA B N 1
ATOM 2368 C CA . ALA B 1 151 ? -13.862 22.196 -0.329 1.00 18.63 151 ALA B CA 1
ATOM 2369 C C . ALA B 1 151 ? -13.146 22.067 -1.674 1.00 16.44 151 ALA B C 1
ATOM 2370 O O . ALA B 1 151 ? -12.289 22.885 -2.000 1.00 19.44 151 ALA B O 1
ATOM 2372 N N . ILE B 1 152 ? -13.501 21.054 -2.455 1.00 16.92 152 ILE B N 1
ATOM 2373 C CA . ILE B 1 152 ? -12.842 20.839 -3.743 1.00 18.43 152 ILE B CA 1
ATOM 2374 C C . ILE B 1 152 ? -13.037 21.926 -4.810 1.00 18.79 152 ILE B C 1
ATOM 2375 O O . ILE B 1 152 ? -12.061 22.423 -5.369 1.00 17.89 152 ILE B O 1
ATOM 2380 N N . PRO B 1 153 ? -14.289 22.313 -5.107 1.00 19.55 153 PRO B N 1
ATOM 2381 C CA . PRO B 1 153 ? -14.477 23.352 -6.125 1.00 19.36 153 PRO B CA 1
ATOM 2382 C C . PRO B 1 153 ? -13.716 24.635 -5.823 1.00 19.88 153 PRO B C 1
ATOM 2383 O O . PRO B 1 153 ? -13.106 25.225 -6.716 1.00 21.44 153 PRO B O 1
ATOM 2387 N N . TYR B 1 154 ? -13.745 25.063 -4.563 1.00 21.28 154 TYR B N 1
ATOM 2388 C CA . TYR B 1 154 ? -13.051 26.278 -4.164 1.00 19.89 154 TYR B CA 1
ATOM 2389 C C . TYR B 1 154 ? -11.538 26.111 -4.270 1.00 21.48 154 TYR B C 1
ATOM 2390 O O . TYR B 1 154 ? -10.834 27.026 -4.690 1.00 19.88 154 TYR B O 1
ATOM 2399 N N . CYS B 1 155 ? -11.035 24.942 -3.889 1.00 20.28 155 CYS B N 1
ATOM 2400 C CA . CYS B 1 155 ? -9.601 24.696 -3.975 1.00 19.21 155 CYS B CA 1
ATOM 2401 C C . CYS B 1 155 ? -9.190 24.829 -5.437 1.00 17.54 155 CYS B C 1
ATOM 2402 O O . CYS B 1 155 ? -8.155 25.407 -5.752 1.00 18.96 155 CYS B O 1
ATOM 2405 N N . ILE B 1 156 ? -10.023 24.299 -6.327 1.00 19.04 156 ILE B N 1
ATOM 2406 C CA . ILE B 1 156 ? -9.741 24.352 -7.752 1.00 18.56 156 ILE B CA 1
ATOM 2407 C C . ILE B 1 156 ? -9.726 25.807 -8.215 1.00 19.96 156 ILE B C 1
ATOM 2408 O O . ILE B 1 156 ? -8.874 26.196 -9.017 1.00 19.56 156 ILE B O 1
ATOM 2413 N N . ASP B 1 157 ? -10.639 26.619 -7.685 1.00 20.86 157 ASP B N 1
ATOM 2414 C CA . ASP B 1 157 ? -10.668 28.038 -8.040 1.00 20.26 157 ASP B CA 1
ATOM 2415 C C . ASP B 1 157 ? -9.321 28.678 -7.716 1.00 20.20 157 ASP B C 1
ATOM 2416 O O . ASP B 1 157 ? -8.753 29.405 -8.530 1.00 21.38 157 ASP B O 1
ATOM 2421 N N . LEU B 1 158 ? -8.822 28.402 -6.513 1.00 18.98 158 LEU B N 1
ATOM 2422 C CA . LEU B 1 158 ? -7.564 28.967 -6.039 1.00 19.45 158 LEU B CA 1
ATOM 2423 C C . LEU B 1 158 ? -6.316 28.552 -6.807 1.00 20.14 158 LEU B C 1
ATOM 2424 O O . LEU B 1 158 ? -5.307 29.255 -6.757 1.00 19.29 158 LEU B O 1
ATOM 2429 N N . ILE B 1 159 ? -6.365 27.414 -7.495 1.00 19.88 159 ILE B N 1
ATOM 2430 C CA . ILE B 1 159 ? -5.205 26.976 -8.266 1.00 20.40 159 ILE B CA 1
ATOM 2431 C C . ILE B 1 159 ? -5.407 27.266 -9.747 1.00 20.40 159 ILE B C 1
ATOM 2432 O O . ILE B 1 159 ? -4.606 26.866 -10.589 1.00 22.21 159 ILE B O 1
ATOM 2437 N N . GLY B 1 160 ? -6.492 27.968 -10.057 1.00 23.22 160 GLY B N 1
ATOM 2438 C CA . GLY B 1 160 ? -6.772 28.341 -11.433 1.00 22.40 160 GLY B CA 1
ATOM 2439 C C . GLY B 1 160 ? -7.371 27.284 -12.338 1.00 23.72 160 GLY B C 1
ATOM 2440 O O . GLY B 1 160 ? -7.219 27.363 -13.561 1.00 25.98 160 GLY B O 1
ATOM 2441 N N . GLY B 1 161 ? -8.058 26.306 -11.756 1.00 20.26 161 GLY B N 1
ATOM 2442 C CA . GLY B 1 161 ? -8.666 25.256 -12.549 1.00 22.48 161 GLY B CA 1
ATOM 2443 C C . GLY B 1 161 ? -10.045 25.649 -13.043 1.00 21.91 161 GLY B C 1
ATOM 2444 O O . GLY B 1 161 ? -10.490 26.771 -12.814 1.00 25.23 161 GLY B O 1
ATOM 2445 N N . ALA B 1 162 ? -10.722 24.717 -13.706 1.00 23.09 162 ALA B N 1
ATOM 2446 C CA . ALA B 1 162 ? -12.053 24.958 -14.253 1.00 22.59 162 ALA B CA 1
ATOM 2447 C C . ALA B 1 162 ? -13.118 25.142 -13.176 1.00 26.74 162 ALA B C 1
ATOM 2448 O O . ALA B 1 162 ? -12.952 24.716 -12.033 1.00 23.48 162 ALA B O 1
ATOM 2450 N N . TYR B 1 163 ? -14.224 25.770 -13.562 1.00 26.08 163 TYR B N 1
ATOM 2451 C CA . TYR B 1 163 ? -15.322 26.022 -12.640 1.00 27.53 163 TYR B CA 1
ATOM 2452 C C . TYR B 1 163 ? -16.216 24.799 -12.484 1.00 26.49 163 TYR B C 1
ATOM 2453 O O . TYR B 1 163 ? -16.715 24.244 -13.463 1.00 27.71 163 TYR B O 1
ATOM 2462 N N . ILE B 1 164 ? -16.413 24.389 -11.237 1.00 26.04 164 ILE B N 1
ATOM 2463 C CA . ILE B 1 164 ? -17.251 23.243 -10.914 1.00 24.57 164 ILE B CA 1
ATOM 2464 C C . ILE B 1 164 ? -18.155 23.637 -9.754 1.00 26.78 164 ILE B C 1
ATOM 2465 O O . ILE B 1 164 ? -17.699 24.262 -8.795 1.00 27.19 164 ILE B O 1
ATOM 2470 N N . ASP B 1 165 ? -19.432 23.280 -9.843 1.00 28.23 165 ASP B N 1
ATOM 2471 C CA . ASP B 1 165 ? -20.369 23.585 -8.769 1.00 28.60 165 ASP B CA 1
ATOM 2472 C C . ASP B 1 165 ? -21.248 22.372 -8.507 1.00 27.70 165 ASP B C 1
ATOM 2473 O O . ASP B 1 165 ? -21.465 21.543 -9.391 1.00 24.56 165 ASP B O 1
ATOM 2478 N N . THR B 1 166 ? -21.757 22.266 -7.287 1.00 24.17 166 THR B N 1
ATOM 2479 C CA . THR B 1 166 ? -22.558 21.111 -6.920 1.00 27.59 166 THR B CA 1
ATOM 2480 C C . THR B 1 166 ? -23.964 21.435 -6.435 1.00 28.94 166 THR B C 1
ATOM 2481 O O . THR B 1 166 ? -24.271 22.574 -6.091 1.00 29.95 166 THR B O 1
ATOM 2485 N N . ASP B 1 167 ? -24.807 20.409 -6.410 1.00 28.58 167 ASP B N 1
ATOM 2486 C CA . ASP B 1 167 ? -26.188 20.545 -5.965 1.00 30.99 167 ASP B CA 1
ATOM 2487 C C . ASP B 1 167 ? -26.195 20.758 -4.456 1.00 29.92 167 ASP B C 1
ATOM 2488 O O . ASP B 1 167 ? -25.878 19.844 -3.697 1.00 31.94 167 ASP B O 1
ATOM 2493 N N . PRO B 1 168 ? -26.566 21.966 -4.003 1.00 32.04 168 PRO B N 1
ATOM 2494 C CA . PRO B 1 168 ? -26.616 22.301 -2.576 1.00 31.83 168 PRO B CA 1
ATOM 2495 C C . PRO B 1 168 ? -27.399 21.296 -1.728 1.00 32.72 168 PRO B C 1
ATOM 2496 O O . PRO B 1 168 ? -27.173 21.187 -0.523 1.00 29.91 168 PRO B O 1
ATOM 2500 N N . ASN B 1 169 ? -28.318 20.568 -2.356 1.00 33.00 169 ASN B N 1
ATOM 2501 C CA . ASN B 1 169 ? -29.123 19.580 -1.644 1.00 32.54 169 ASN B CA 1
ATOM 2502 C C . ASN B 1 169 ? -28.406 18.245 -1.490 1.00 32.71 169 ASN B C 1
ATOM 2503 O O . ASN B 1 169 ? -28.912 17.332 -0.837 1.00 30.66 169 ASN B O 1
ATOM 2508 N N . LYS B 1 170 ? -27.228 18.131 -2.096 1.00 32.03 170 LYS B N 1
ATOM 2509 C CA . LYS B 1 170 ? -26.446 16.904 -2.010 1.00 32.74 170 LYS B CA 1
ATOM 2510 C C . LYS B 1 170 ? -25.129 17.177 -1.287 1.00 32.94 170 LYS B C 1
ATOM 2511 O O . LYS B 1 170 ? -24.710 16.398 -0.433 1.00 33.44 170 LYS B O 1
ATOM 2517 N N . VAL B 1 171 ? -24.495 18.293 -1.638 1.00 32.78 171 VAL B N 1
ATOM 2518 C CA . VAL B 1 171 ? -23.235 18.735 -1.035 1.00 31.80 171 VAL B CA 1
ATOM 2519 C C . VAL B 1 171 ? -22.988 20.173 -1.473 1.00 30.88 171 VAL B C 1
ATOM 2520 O O . VAL B 1 171 ? -22.925 20.458 -2.667 1.00 33.03 171 VAL B O 1
ATOM 2524 N N . LYS B 1 172 ? -22.857 21.080 -0.512 1.00 30.69 172 LYS B N 1
ATOM 2525 C CA . LYS B 1 172 ? -22.638 22.484 -0.832 1.00 30.93 172 LYS B CA 1
ATOM 2526 C C . LYS B 1 172 ? -21.165 22.836 -0.976 1.00 31.05 172 LYS B C 1
ATOM 2527 O O . LYS B 1 172 ? -20.366 22.619 -0.061 1.00 29.30 172 LYS B O 1
ATOM 2533 N N . ALA B 1 173 ? -20.812 23.383 -2.133 1.00 28.56 173 ALA B N 1
ATOM 2534 C CA . ALA B 1 173 ? -19.439 23.780 -2.397 1.00 29.89 173 ALA B CA 1
ATOM 2535 C C . ALA B 1 173 ? -19.228 25.193 -1.873 1.00 32.38 173 ALA B C 1
ATOM 2536 O O . ALA B 1 173 ? -19.844 26.141 -2.362 1.00 29.19 173 ALA B O 1
ATOM 2538 N N . PHE B 1 174 ? -18.363 25.333 -0.873 1.00 33.76 174 PHE B N 1
ATOM 2539 C CA . PHE B 1 174 ? -18.080 26.641 -0.299 1.00 37.94 174 PHE B CA 1
ATOM 2540 C C . PHE B 1 174 ? -17.368 27.561 -1.281 1.00 40.22 174 PHE B C 1
ATOM 2541 O O . PHE B 1 174 ? -16.543 27.121 -2.081 1.00 43.20 174 PHE B O 1
ATOM 2549 N N . ARG B 1 175 ? -17.694 28.847 -1.195 1.00 41.38 175 ARG B N 1
ATOM 2550 C CA . ARG B 1 175 ? -17.098 29.877 -2.035 1.00 44.06 175 ARG B CA 1
ATOM 2551 C C . ARG B 1 175 ? -17.284 31.248 -1.386 1.00 45.31 175 ARG B C 1
ATOM 2552 O O . ARG B 1 175 ? -16.287 31.995 -1.279 1.00 47.22 175 ARG B O 1
ATOM 2560 N N . LYS C 1 4 ? 4.480 -18.886 9.908 1.00 46.83 4 LYS C N 1
ATOM 2561 C CA . LYS C 1 4 ? 5.464 -17.906 10.457 1.00 45.50 4 LYS C CA 1
ATOM 2562 C C . LYS C 1 4 ? 5.183 -17.698 11.945 1.00 44.09 4 LYS C C 1
ATOM 2563 O O . LYS C 1 4 ? 4.030 -17.503 12.334 1.00 39.09 4 LYS C O 1
ATOM 2569 N N . LYS C 1 5 ? 6.220 -17.727 12.780 1.00 41.14 5 LYS C N 1
ATOM 2570 C CA . LYS C 1 5 ? 6.011 -17.529 14.215 1.00 39.30 5 LYS C CA 1
ATOM 2571 C C . LYS C 1 5 ? 5.963 -16.042 14.547 1.00 36.08 5 LYS C C 1
ATOM 2572 O O . LYS C 1 5 ? 6.703 -15.247 13.967 1.00 34.89 5 LYS C O 1
ATOM 2578 N N . ALA C 1 6 ? 5.087 -15.677 15.483 1.00 32.79 6 ALA C N 1
ATOM 2579 C CA . ALA C 1 6 ? 4.913 -14.287 15.890 1.00 27.24 6 ALA C CA 1
ATOM 2580 C C . ALA C 1 6 ? 5.900 -13.888 16.980 1.00 25.35 6 ALA C C 1
ATOM 2581 O O . ALA C 1 6 ? 5.952 -14.494 18.049 1.00 26.05 6 ALA C O 1
ATOM 2583 N N . VAL C 1 7 ? 6.698 -12.870 16.686 1.00 20.31 7 VAL C N 1
ATOM 2584 C CA . VAL C 1 7 ? 7.682 -12.358 17.622 1.00 20.56 7 VAL C CA 1
ATOM 2585 C C . VAL C 1 7 ? 7.384 -10.869 17.694 1.00 20.95 7 VAL C C 1
ATOM 2586 O O . VAL C 1 7 ? 7.306 -10.194 16.666 1.00 18.80 7 VAL C O 1
ATOM 2590 N N . ILE C 1 8 ? 7.195 -10.359 18.901 1.00 18.77 8 ILE C N 1
ATOM 2591 C CA . ILE C 1 8 ? 6.888 -8.950 19.066 1.00 17.78 8 ILE C CA 1
ATOM 2592 C C . ILE C 1 8 ? 7.986 -8.252 19.844 1.00 19.31 8 ILE C C 1
ATOM 2593 O O . ILE C 1 8 ? 8.358 -8.675 20.943 1.00 17.70 8 ILE C O 1
ATOM 2598 N N . GLY C 1 9 ? 8.505 -7.179 19.260 1.00 18.19 9 GLY C N 1
ATOM 2599 C CA . GLY C 1 9 ? 9.553 -6.427 19.911 1.00 16.16 9 GLY C CA 1
ATOM 2600 C C . GLY C 1 9 ? 9.006 -5.326 20.795 1.00 15.29 9 GLY C C 1
ATOM 2601 O O . GLY C 1 9 ? 8.020 -4.675 20.452 1.00 16.27 9 GLY C O 1
ATOM 2602 N N . VAL C 1 10 ? 9.634 -5.144 21.951 1.00 16.07 10 VAL C N 1
ATOM 2603 C CA . VAL C 1 10 ? 9.252 -4.097 22.895 1.00 16.66 10 VAL C CA 1
ATOM 2604 C C . VAL C 1 10 ? 10.537 -3.341 23.199 1.00 18.03 10 VAL C C 1
ATOM 2605 O O . VAL C 1 10 ? 11.463 -3.886 23.805 1.00 18.01 10 VAL C O 1
ATOM 2609 N N . VAL C 1 11 ? 10.599 -2.087 22.763 1.00 14.43 11 VAL C N 1
ATOM 2610 C CA . VAL C 1 11 ? 11.800 -1.286 22.956 1.00 14.61 11 VAL C CA 1
ATOM 2611 C C . VAL C 1 11 ? 11.561 -0.040 23.793 1.00 16.61 11 VAL C C 1
ATOM 2612 O O . VAL C 1 11 ? 10.815 0.855 23.395 1.00 16.78 11 VAL C O 1
ATOM 2616 N N . THR C 1 12 ? 12.190 0.004 24.962 1.00 14.54 12 THR C N 1
ATOM 2617 C CA . THR C 1 12 ? 12.066 1.154 25.840 1.00 16.06 12 THR C CA 1
ATOM 2618 C C . THR C 1 12 ? 13.261 2.056 25.570 1.00 17.01 12 THR C C 1
ATOM 2619 O O . THR C 1 12 ? 14.410 1.638 25.704 1.00 18.26 12 THR C O 1
ATOM 2623 N N . ILE C 1 13 ? 12.977 3.290 25.168 1.00 15.24 13 ILE C N 1
ATOM 2624 C CA . ILE C 1 13 ? 14.013 4.261 24.846 1.00 18.05 13 ILE C CA 1
ATOM 2625 C C . ILE C 1 13 ? 14.064 5.307 25.947 1.00 17.58 13 ILE C C 1
ATOM 2626 O O . ILE C 1 13 ? 13.199 6.177 26.032 1.00 19.44 13 ILE C O 1
ATOM 2631 N N . SER C 1 14 ? 15.084 5.210 26.794 1.00 16.43 14 SER C N 1
ATOM 2632 C CA . SER C 1 14 ? 15.234 6.124 27.918 1.00 22.47 14 SER C CA 1
ATOM 2633 C C . SER C 1 14 ? 16.611 6.024 28.552 1.00 27.28 14 SER C C 1
ATOM 2634 O O . SER C 1 14 ? 17.031 4.948 28.970 1.00 22.46 14 SER C O 1
ATOM 2637 N N . ASP C 1 15 ? 17.304 7.154 28.630 1.00 32.34 15 ASP C N 1
ATOM 2638 C CA . ASP C 1 15 ? 18.634 7.191 29.223 1.00 37.65 15 ASP C CA 1
ATOM 2639 C C . ASP C 1 15 ? 18.612 6.675 30.659 1.00 39.04 15 ASP C C 1
ATOM 2640 O O . ASP C 1 15 ? 19.346 5.751 31.011 1.00 38.15 15 ASP C O 1
ATOM 2645 N N . ARG C 1 16 ? 17.761 7.278 31.478 1.00 38.96 16 ARG C N 1
ATOM 2646 C CA . ARG C 1 16 ? 17.637 6.902 32.880 1.00 39.76 16 ARG C CA 1
ATOM 2647 C C . ARG C 1 16 ? 17.269 5.436 33.065 1.00 37.12 16 ARG C C 1
ATOM 2648 O O . ARG C 1 16 ? 17.838 4.750 33.913 1.00 37.93 16 ARG C O 1
ATOM 2656 N N . ALA C 1 17 ? 16.319 4.954 32.272 1.00 33.82 17 ALA C N 1
ATOM 2657 C CA . ALA C 1 17 ? 15.899 3.563 32.373 1.00 30.81 17 ALA C CA 1
ATOM 2658 C C . ALA C 1 17 ? 17.066 2.633 32.046 1.00 31.86 17 ALA C C 1
ATOM 2659 O O . ALA C 1 17 ? 17.301 1.646 32.744 1.00 29.36 17 ALA C O 1
ATOM 2661 N N . SER C 1 18 ? 17.801 2.958 30.986 1.00 30.35 18 SER C N 1
ATOM 2662 C CA . SER C 1 18 ? 18.940 2.145 30.570 1.00 33.93 18 SER C CA 1
ATOM 2663 C C . SER C 1 18 ? 20.091 2.205 31.575 1.00 35.82 18 SER C C 1
ATOM 2664 O O . SER C 1 18 ? 20.926 1.300 31.624 1.00 37.23 18 SER C O 1
ATOM 2667 N N . LYS C 1 19 ? 20.136 3.270 32.372 1.00 37.29 19 LYS C N 1
ATOM 2668 C CA . LYS C 1 19 ? 21.190 3.432 33.372 1.00 39.63 19 LYS C CA 1
ATOM 2669 C C . LYS C 1 19 ? 20.767 2.844 34.715 1.00 39.90 19 LYS C C 1
ATOM 2670 O O . LYS C 1 19 ? 21.560 2.788 35.655 1.00 41.23 19 LYS C O 1
ATOM 2676 N N . GLY C 1 20 ? 19.513 2.410 34.798 1.00 41.44 20 GLY C N 1
ATOM 2677 C CA . GLY C 1 20 ? 19.005 1.830 36.028 1.00 41.70 20 GLY C CA 1
ATOM 2678 C C . GLY C 1 20 ? 18.608 2.857 37.072 1.00 43.23 20 GLY C C 1
ATOM 2679 O O . GLY C 1 20 ? 18.426 2.517 38.241 1.00 42.89 20 GLY C O 1
ATOM 2680 N N . ILE C 1 21 ? 18.472 4.114 36.660 1.00 43.83 21 ILE C N 1
ATOM 2681 C CA . ILE C 1 21 ? 18.091 5.175 37.585 1.00 45.91 21 ILE C CA 1
ATOM 2682 C C . ILE C 1 21 ? 16.663 4.947 38.083 1.00 48.48 21 ILE C C 1
ATOM 2683 O O . ILE C 1 21 ? 16.310 5.350 39.191 1.00 50.62 21 ILE C O 1
ATOM 2688 N N . TYR C 1 22 ? 15.846 4.299 37.258 1.00 50.86 22 TYR C N 1
ATOM 2689 C CA . TYR C 1 22 ? 14.472 3.974 37.632 1.00 53.08 22 TYR C CA 1
ATOM 2690 C C . TYR C 1 22 ? 13.988 2.764 36.839 1.00 51.87 22 TYR C C 1
ATOM 2691 O O . TYR C 1 22 ? 14.439 2.531 35.717 1.00 50.54 22 TYR C O 1
ATOM 2700 N N . GLU C 1 23 ? 13.083 1.988 37.429 1.00 50.17 23 GLU C N 1
ATOM 2701 C CA . GLU C 1 23 ? 12.564 0.789 36.777 1.00 46.99 23 GLU C CA 1
ATOM 2702 C C . GLU C 1 23 ? 11.621 1.080 35.613 1.00 40.12 23 GLU C C 1
ATOM 2703 O O . GLU C 1 23 ? 10.824 2.019 35.655 1.00 37.26 23 GLU C O 1
ATOM 2709 N N . ASP C 1 24 ? 11.718 0.252 34.578 1.00 33.00 24 ASP C N 1
ATOM 2710 C CA . ASP C 1 24 ? 10.915 0.406 33.368 1.00 25.54 24 ASP C CA 1
ATOM 2711 C C . ASP C 1 24 ? 9.462 -0.056 33.465 1.00 22.27 24 ASP C C 1
ATOM 2712 O O . ASP C 1 24 ? 9.121 -1.168 33.062 1.00 23.47 24 ASP C O 1
ATOM 2717 N N . ILE C 1 25 ? 8.599 0.810 33.981 1.00 18.97 25 ILE C N 1
ATOM 2718 C CA . ILE C 1 25 ? 7.189 0.468 34.107 1.00 19.10 25 ILE C CA 1
ATOM 2719 C C . ILE C 1 25 ? 6.485 0.559 32.754 1.00 19.74 25 ILE C C 1
ATOM 2720 O O . ILE C 1 25 ? 5.409 -0.011 32.570 1.00 21.33 25 ILE C O 1
ATOM 2725 N N . SER C 1 26 ? 7.092 1.278 31.811 1.00 18.82 26 SER C N 1
ATOM 2726 C CA . SER C 1 26 ? 6.508 1.434 30.480 1.00 17.32 26 SER C CA 1
ATOM 2727 C C . SER C 1 26 ? 6.569 0.122 29.712 1.00 19.42 26 SER C C 1
ATOM 2728 O O . SER C 1 26 ? 5.554 -0.354 29.204 1.00 17.88 26 SER C O 1
ATOM 2731 N N . GLY C 1 27 ? 7.766 -0.448 29.613 1.00 18.77 27 GLY C N 1
ATOM 2732 C CA . GLY C 1 27 ? 7.923 -1.718 28.927 1.00 16.89 27 GLY C CA 1
ATOM 2733 C C . GLY C 1 27 ? 7.062 -2.778 29.589 1.00 18.90 27 GLY C C 1
ATOM 2734 O O . GLY C 1 27 ? 6.485 -3.625 28.918 1.00 19.56 27 GLY C O 1
ATOM 2735 N N . LYS C 1 28 ? 6.970 -2.728 30.914 1.00 19.36 28 LYS C N 1
ATOM 2736 C CA . LYS C 1 28 ? 6.158 -3.686 31.653 1.00 20.67 28 LYS C CA 1
ATOM 2737 C C . LYS C 1 28 ? 4.697 -3.562 31.237 1.00 21.47 28 LYS C C 1
ATOM 2738 O O . LYS C 1 28 ? 4.018 -4.561 31.011 1.00 22.30 28 LYS C O 1
ATOM 2744 N N . ALA C 1 29 ? 4.218 -2.326 31.141 1.00 18.83 29 ALA C N 1
ATOM 2745 C CA . ALA C 1 29 ? 2.836 -2.073 30.755 1.00 22.17 29 ALA C CA 1
ATOM 2746 C C . ALA C 1 29 ? 2.535 -2.629 29.369 1.00 21.59 29 ALA C C 1
ATOM 2747 O O . ALA C 1 29 ? 1.450 -3.162 29.134 1.00 24.24 29 ALA C O 1
ATOM 2749 N N . ILE C 1 30 ? 3.491 -2.507 28.453 1.00 20.73 30 ILE C N 1
ATOM 2750 C CA . ILE C 1 30 ? 3.296 -3.003 27.094 1.00 18.47 30 ILE C CA 1
ATOM 2751 C C . ILE C 1 30 ? 3.218 -4.527 27.070 1.00 21.08 30 ILE C C 1
ATOM 2752 O O . ILE C 1 30 ? 2.313 -5.099 26.466 1.00 19.64 30 ILE C O 1
ATOM 2757 N N . ILE C 1 31 ? 4.167 -5.179 27.730 1.00 18.88 31 ILE C N 1
ATOM 2758 C CA . ILE C 1 31 ? 4.189 -6.638 27.774 1.00 21.43 31 ILE C CA 1
ATOM 2759 C C . ILE C 1 31 ? 2.942 -7.185 28.466 1.00 21.96 31 ILE C C 1
ATOM 2760 O O . ILE C 1 31 ? 2.346 -8.159 28.001 1.00 21.27 31 ILE C O 1
ATOM 2765 N N . ASP C 1 32 ? 2.542 -6.557 29.568 1.00 19.07 32 ASP C N 1
ATOM 2766 C CA . ASP C 1 32 ? 1.354 -7.001 30.287 1.00 20.45 32 ASP C CA 1
ATOM 2767 C C . ASP C 1 32 ? 0.129 -6.899 29.387 1.00 20.34 32 ASP C C 1
ATOM 2768 O O . ASP C 1 32 ? -0.728 -7.784 29.389 1.00 22.34 32 ASP C O 1
ATOM 2773 N N . TYR C 1 33 ? 0.052 -5.817 28.615 1.00 20.49 33 TYR C N 1
ATOM 2774 C CA . TYR C 1 33 ? -1.073 -5.604 27.710 1.00 21.22 33 TYR C CA 1
ATOM 2775 C C . TYR C 1 33 ? -1.122 -6.686 26.638 1.00 19.94 33 TYR C C 1
ATOM 2776 O O . TYR C 1 33 ? -2.186 -7.229 26.342 1.00 22.24 33 TYR C O 1
ATOM 2785 N N . LEU C 1 34 ? 0.034 -6.993 26.053 1.00 19.67 34 LEU C N 1
ATOM 2786 C CA . LEU C 1 34 ? 0.115 -8.006 25.006 1.00 19.64 34 LEU C CA 1
ATOM 2787 C C . LEU C 1 34 ? -0.295 -9.384 25.522 1.00 24.35 34 LEU C C 1
ATOM 2788 O O . LEU C 1 34 ? -1.073 -10.090 24.877 1.00 26.10 34 LEU C O 1
ATOM 2793 N N . LYS C 1 35 ? 0.231 -9.757 26.685 1.00 21.46 35 LYS C N 1
ATOM 2794 C CA . LYS C 1 35 ? -0.075 -11.048 27.296 1.00 23.23 35 LYS C CA 1
ATOM 2795 C C . LYS C 1 35 ? -1.558 -11.164 27.630 1.00 24.09 35 LYS C C 1
ATOM 2796 O O . LYS C 1 35 ? -2.141 -12.246 27.557 1.00 27.33 35 LYS C O 1
ATOM 2802 N N . ASP C 1 36 ? -2.164 -10.039 27.987 1.00 24.67 36 ASP C N 1
ATOM 2803 C CA . ASP C 1 36 ? -3.572 -10.006 28.358 1.00 26.76 36 ASP C CA 1
ATOM 2804 C C . ASP C 1 36 ? -4.580 -10.075 27.209 1.00 27.51 36 ASP C C 1
ATOM 2805 O O . ASP C 1 36 ? -5.648 -10.674 27.361 1.00 26.96 36 ASP C O 1
ATOM 2810 N N . VAL C 1 37 ? -4.247 -9.482 26.064 1.00 25.15 37 VAL C N 1
ATOM 2811 C CA . VAL C 1 37 ? -5.177 -9.451 24.933 1.00 25.34 37 VAL C CA 1
ATOM 2812 C C . VAL C 1 37 ? -4.940 -10.392 23.755 1.00 25.61 37 VAL C C 1
ATOM 2813 O O . VAL C 1 37 ? -5.883 -10.720 23.034 1.00 28.46 37 VAL C O 1
ATOM 2817 N N . ILE C 1 38 ? -3.700 -10.822 23.546 1.00 22.41 38 ILE C N 1
ATOM 2818 C CA . ILE C 1 38 ? -3.390 -11.698 22.422 1.00 26.29 38 ILE C CA 1
ATOM 2819 C C . ILE C 1 38 ? -3.748 -13.161 22.678 1.00 28.85 38 ILE C C 1
ATOM 2820 O O . ILE C 1 38 ? -3.270 -13.775 23.628 1.00 30.54 38 ILE C O 1
ATOM 2825 N N . ILE C 1 39 ? -4.598 -13.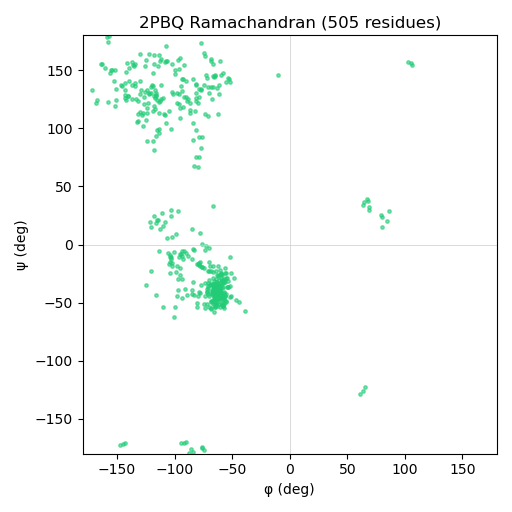709 21.815 1.00 30.04 39 ILE C N 1
ATOM 2826 C CA . ILE C 1 39 ? -5.031 -15.098 21.927 1.00 33.61 39 ILE C CA 1
ATOM 2827 C C . ILE C 1 39 ? -3.973 -16.021 21.338 1.00 34.33 39 ILE C C 1
ATOM 2828 O O . ILE C 1 39 ? -3.553 -16.991 21.967 1.00 35.96 39 ILE C O 1
ATOM 2833 N N . THR C 1 40 ? -3.545 -15.709 20.121 1.00 33.26 40 THR C N 1
ATOM 2834 C CA . THR C 1 40 ? -2.544 -16.504 19.425 1.00 29.59 40 THR C CA 1
ATOM 2835 C C . THR C 1 40 ? -1.211 -16.564 20.163 1.00 28.57 40 THR C C 1
ATOM 2836 O O . THR C 1 40 ? -0.913 -15.715 21.004 1.00 27.66 40 THR C O 1
ATOM 2840 N N . PRO C 1 41 ? -0.395 -17.590 19.870 1.00 26.23 41 PRO C N 1
ATOM 2841 C CA . PRO C 1 41 ? 0.911 -17.741 20.517 1.00 27.69 41 PRO C CA 1
ATOM 2842 C C . PRO C 1 41 ? 1.906 -16.713 19.991 1.00 29.70 41 PRO C C 1
ATOM 2843 O O . PRO C 1 41 ? 1.863 -16.346 18.817 1.00 28.88 41 PRO C O 1
ATOM 2847 N N . PHE C 1 42 ? 2.801 -16.248 20.857 1.00 28.77 42 PHE C N 1
ATOM 2848 C CA . PHE C 1 42 ? 3.794 -15.266 20.447 1.00 27.67 42 PHE C CA 1
ATOM 2849 C C . PHE C 1 42 ? 4.947 -15.159 21.432 1.00 28.97 42 PHE C C 1
ATOM 2850 O O . PHE C 1 42 ? 4.802 -15.477 22.611 1.00 28.34 42 PHE C O 1
ATOM 2858 N N . GLU C 1 43 ? 6.094 -14.715 20.927 1.00 28.29 43 GLU C N 1
ATOM 2859 C CA . GLU C 1 43 ? 7.291 -14.533 21.732 1.00 29.58 43 GLU C CA 1
ATOM 2860 C C . GLU C 1 43 ? 7.585 -13.038 21.808 1.00 29.56 43 GLU C C 1
ATOM 2861 O O . GLU C 1 43 ? 7.147 -12.270 20.947 1.00 24.37 43 GLU C O 1
ATOM 2867 N N . VAL C 1 44 ? 8.328 -12.632 22.832 1.00 26.44 44 VAL C N 1
ATOM 2868 C CA . VAL C 1 44 ? 8.670 -11.226 23.022 1.00 25.09 44 VAL C CA 1
ATOM 2869 C C . VAL C 1 44 ? 10.173 -10.976 23.014 1.00 24.36 44 VAL C C 1
ATOM 2870 O O . VAL C 1 44 ? 10.943 -11.722 23.620 1.00 25.13 44 VAL C O 1
ATOM 2874 N N . GLU C 1 45 ? 10.583 -9.925 22.309 1.00 21.11 45 GLU C N 1
ATOM 2875 C CA . GLU C 1 45 ? 11.984 -9.524 22.255 1.00 21.11 45 GLU C CA 1
ATOM 2876 C C . GLU C 1 45 ? 12.022 -8.153 22.926 1.00 21.65 45 GLU C C 1
ATOM 2877 O O . GLU C 1 45 ? 11.707 -7.146 22.301 1.00 23.00 45 GLU C O 1
ATOM 2883 N N . TYR C 1 46 ? 12.406 -8.131 24.198 1.00 19.47 46 TYR C N 1
ATOM 2884 C CA . TYR C 1 46 ? 12.466 -6.902 24.993 1.00 22.14 46 TYR C CA 1
ATOM 2885 C C . TYR C 1 46 ? 13.854 -6.254 25.010 1.00 21.32 46 TYR C C 1
ATOM 2886 O O . TYR C 1 46 ? 14.868 -6.941 25.164 1.00 22.68 46 TYR C O 1
ATOM 2895 N N . ARG C 1 47 ? 13.891 -4.929 24.854 1.00 18.99 47 ARG C N 1
ATOM 2896 C CA . ARG C 1 47 ? 15.143 -4.169 24.852 1.00 19.79 47 ARG C CA 1
ATOM 2897 C C . ARG C 1 47 ? 14.974 -2.807 25.532 1.00 19.55 47 ARG C C 1
ATOM 2898 O O . ARG C 1 47 ? 13.961 -2.129 25.339 1.00 22.46 47 ARG C O 1
ATOM 2906 N N . VAL C 1 48 ? 15.973 -2.415 26.323 1.00 20.92 48 VAL C N 1
ATOM 2907 C CA . VAL C 1 48 ? 15.974 -1.117 27.004 1.00 20.23 48 VAL C CA 1
ATOM 2908 C C . VAL C 1 48 ? 17.264 -0.422 26.576 1.00 20.97 48 VAL C C 1
ATOM 2909 O O . VAL C 1 48 ? 18.363 -0.911 26.846 1.00 21.83 48 VAL C O 1
ATOM 2913 N N . ILE C 1 49 ? 17.127 0.716 25.906 1.00 19.42 49 ILE C N 1
ATOM 2914 C CA . ILE C 1 49 ? 18.285 1.450 25.409 1.00 17.05 49 ILE C CA 1
ATOM 2915 C C . ILE C 1 49 ? 18.223 2.942 25.691 1.00 17.51 49 ILE C C 1
ATOM 2916 O O . ILE C 1 49 ? 17.149 3.510 25.877 1.00 15.73 49 ILE C O 1
ATOM 2921 N N . PRO C 1 50 ? 19.389 3.596 25.739 1.00 19.92 50 PRO C N 1
ATOM 2922 C CA . PRO C 1 50 ? 19.423 5.037 25.988 1.00 19.82 50 PRO C CA 1
ATOM 2923 C C . PRO C 1 50 ? 18.950 5.697 24.699 1.00 20.42 50 PRO C C 1
ATOM 2924 O O . PRO C 1 50 ? 18.937 5.054 23.647 1.00 22.11 50 PRO C O 1
ATOM 2928 N N . ASP C 1 51 ? 18.554 6.962 24.762 1.00 21.45 51 ASP C N 1
ATOM 2929 C CA . ASP C 1 51 ? 18.079 7.622 23.554 1.00 23.27 51 ASP C CA 1
ATOM 2930 C C . ASP C 1 51 ? 19.211 8.096 22.652 1.00 25.26 51 ASP C C 1
ATOM 2931 O O . ASP C 1 51 ? 19.438 9.293 22.475 1.00 27.61 51 ASP C O 1
ATOM 2936 N N . GLU C 1 52 ? 19.939 7.131 22.106 1.00 23.28 52 GLU C N 1
ATOM 2937 C CA . GLU C 1 52 ? 21.021 7.412 21.180 1.00 23.65 52 GLU C CA 1
ATOM 2938 C C . GLU C 1 52 ? 20.481 7.036 19.799 1.00 22.11 52 GLU C C 1
ATOM 2939 O O . GLU C 1 52 ? 20.172 5.874 19.534 1.00 19.67 52 GLU C O 1
ATOM 2945 N N . ARG C 1 53 ? 20.341 8.039 18.940 1.00 20.59 53 ARG C N 1
ATOM 2946 C CA . ARG C 1 53 ? 19.826 7.866 17.587 1.00 20.58 53 ARG C CA 1
ATOM 2947 C C . ARG C 1 53 ? 20.296 6.592 16.882 1.00 19.35 53 ARG C C 1
ATOM 2948 O O . ARG C 1 53 ? 19.480 5.780 16.456 1.00 17.39 53 ARG C O 1
ATOM 2956 N N . ASP C 1 54 ? 21.607 6.410 16.766 1.00 18.40 54 ASP C N 1
ATOM 2957 C CA . ASP C 1 54 ? 22.131 5.234 16.081 1.00 21.01 54 ASP C CA 1
ATOM 2958 C C . ASP C 1 54 ? 21.738 3.921 16.755 1.00 18.95 54 ASP C C 1
ATOM 2959 O O . ASP C 1 54 ? 21.451 2.939 16.077 1.00 19.67 54 ASP C O 1
ATOM 2964 N N . LEU C 1 55 ? 21.719 3.903 18.084 1.00 18.19 55 LEU C N 1
ATOM 2965 C CA . LEU C 1 55 ? 21.363 2.689 18.807 1.00 18.75 55 LEU C CA 1
ATOM 2966 C C . LEU C 1 55 ? 19.893 2.351 18.586 1.00 16.81 55 LEU C C 1
ATOM 2967 O O . LEU C 1 55 ? 19.520 1.181 18.517 1.00 17.20 55 LEU C O 1
ATOM 2972 N N . ILE C 1 56 ? 19.054 3.375 18.460 1.00 15.10 56 ILE C N 1
ATOM 2973 C CA . ILE C 1 56 ? 17.634 3.128 18.241 1.00 14.47 56 ILE C CA 1
ATOM 2974 C C . ILE C 1 56 ? 17.435 2.471 16.875 1.00 13.73 56 ILE C C 1
ATOM 2975 O O . ILE C 1 56 ? 16.765 1.450 16.767 1.00 15.64 56 ILE C O 1
ATOM 2980 N N . GLU C 1 57 ? 18.035 3.049 15.837 1.00 13.87 57 GLU C N 1
ATOM 2981 C CA . GLU C 1 57 ? 17.915 2.495 14.494 1.00 13.94 57 GLU C CA 1
ATOM 2982 C C . GLU C 1 57 ? 18.491 1.081 14.410 1.00 15.30 57 GLU C C 1
ATOM 2983 O O . GLU C 1 57 ? 17.870 0.185 13.843 1.00 14.60 57 GLU C O 1
ATOM 2989 N N . LYS C 1 58 ? 19.677 0.881 14.977 1.00 18.11 58 LYS C N 1
ATOM 2990 C CA . LYS C 1 58 ? 20.311 -0.434 14.957 1.00 19.81 58 LYS C CA 1
ATOM 2991 C C . LYS C 1 58 ? 19.475 -1.474 15.694 1.00 19.93 58 LYS C C 1
ATOM 2992 O O . LYS C 1 58 ? 19.413 -2.631 15.282 1.00 19.44 58 LYS C O 1
ATOM 2998 N N . THR C 1 59 ? 18.826 -1.055 16.779 1.00 16.22 59 THR C N 1
ATOM 2999 C CA . THR C 1 59 ? 17.994 -1.958 17.566 1.00 18.10 59 THR C CA 1
ATOM 3000 C C . THR C 1 59 ? 16.716 -2.321 16.805 1.00 19.57 59 THR C C 1
ATOM 3001 O O . THR C 1 59 ? 16.298 -3.478 16.802 1.00 17.26 59 THR C O 1
ATOM 3005 N N . LEU C 1 60 ? 16.091 -1.341 16.158 1.00 17.62 60 LEU C N 1
ATOM 3006 C CA . LEU C 1 60 ? 14.880 -1.625 15.400 1.00 15.54 60 LEU C CA 1
ATOM 3007 C C . LEU C 1 60 ? 15.201 -2.582 14.248 1.00 17.13 60 LEU C C 1
ATOM 3008 O O . LEU C 1 60 ? 14.463 -3.532 13.985 1.00 17.71 60 LEU C O 1
ATOM 3013 N N . ILE C 1 61 ? 16.317 -2.333 13.572 1.00 15.53 61 ILE C N 1
ATOM 3014 C CA . ILE C 1 61 ? 16.720 -3.171 12.446 1.00 17.12 61 ILE C CA 1
ATOM 3015 C C . ILE C 1 61 ? 17.066 -4.592 12.888 1.00 17.35 61 ILE C C 1
ATOM 3016 O O . ILE C 1 61 ? 16.762 -5.558 12.188 1.00 20.42 61 ILE C O 1
ATOM 3021 N N . GLU C 1 62 ? 17.685 -4.726 14.053 1.00 19.14 62 GLU C N 1
ATOM 3022 C CA . GLU C 1 62 ? 18.044 -6.047 14.557 1.00 20.56 62 GLU C CA 1
ATOM 3023 C C . GLU C 1 62 ? 16.781 -6.868 14.809 1.00 21.45 62 GLU C C 1
ATOM 3024 O O . GLU C 1 62 ? 16.668 -8.011 14.366 1.00 23.65 62 GLU C O 1
ATOM 3030 N N . LEU C 1 63 ? 15.827 -6.272 15.517 1.00 18.77 63 LEU C N 1
ATOM 3031 C CA . LEU C 1 63 ? 14.583 -6.956 15.845 1.00 20.03 63 LEU C CA 1
ATOM 3032 C C . LEU C 1 63 ? 13.787 -7.386 14.617 1.00 19.78 63 LEU C C 1
ATOM 3033 O O . LEU C 1 63 ? 13.270 -8.500 14.569 1.00 21.70 63 LEU C O 1
ATOM 3038 N N . ALA C 1 64 ? 13.686 -6.504 13.629 1.00 18.98 64 ALA C N 1
ATOM 3039 C CA . ALA C 1 64 ? 12.945 -6.814 12.414 1.00 19.96 64 ALA C CA 1
ATOM 3040 C C . ALA C 1 64 ? 13.681 -7.799 11.507 1.00 19.48 64 ALA C C 1
ATOM 3041 O O . ALA C 1 64 ? 13.143 -8.839 11.140 1.00 25.13 64 ALA C O 1
ATOM 3043 N N . ASP C 1 65 ? 14.915 -7.461 11.156 1.00 24.35 65 ASP C N 1
ATOM 3044 C CA . ASP C 1 65 ? 15.719 -8.279 10.257 1.00 24.50 65 ASP C CA 1
ATOM 3045 C C . ASP C 1 65 ? 16.283 -9.571 10.858 1.00 26.82 65 ASP C C 1
ATOM 3046 O O . ASP C 1 65 ? 16.117 -10.648 10.282 1.00 28.57 65 ASP C O 1
ATOM 3051 N N . GLU C 1 66 ? 16.946 -9.465 12.007 1.00 27.20 66 GLU C N 1
ATOM 3052 C CA . GLU C 1 66 ? 17.558 -10.631 12.649 1.00 28.03 66 GLU C CA 1
ATOM 3053 C C . GLU C 1 66 ? 16.664 -11.478 13.551 1.00 29.09 66 GLU C C 1
ATOM 3054 O O . GLU C 1 66 ? 16.780 -12.705 13.560 1.00 29.31 66 GLU C O 1
ATOM 3060 N N . LYS C 1 67 ? 15.784 -10.843 14.321 1.00 26.92 67 LYS C N 1
ATOM 3061 C CA . LYS C 1 67 ? 14.904 -11.592 15.213 1.00 24.73 67 LYS C CA 1
ATOM 3062 C C . LYS C 1 67 ? 13.558 -11.898 14.568 1.00 23.89 67 LYS C C 1
ATOM 3063 O O . LYS C 1 67 ? 12.730 -12.611 15.137 1.00 25.27 67 LYS C O 1
ATOM 3069 N N . GLY C 1 68 ? 13.343 -11.352 13.376 1.00 23.90 68 GLY C N 1
ATOM 3070 C CA . GLY C 1 68 ? 12.105 -11.592 12.658 1.00 20.51 68 GLY C CA 1
ATOM 3071 C C . GLY C 1 68 ? 10.828 -11.087 13.306 1.00 21.24 68 GLY C C 1
ATOM 3072 O O . GLY C 1 68 ? 9.777 -11.711 13.172 1.00 22.44 68 GLY C O 1
ATOM 3073 N N . CYS C 1 69 ? 10.898 -9.958 14.005 1.00 17.17 69 CYS C N 1
ATOM 3074 C CA . CYS C 1 69 ? 9.696 -9.419 14.628 1.00 19.08 69 CYS C CA 1
ATOM 3075 C C . CYS C 1 69 ? 8.692 -9.021 13.552 1.00 17.77 69 CYS C C 1
ATOM 3076 O O . CYS C 1 69 ? 9.077 -8.566 12.474 1.00 20.04 69 CYS C O 1
ATOM 3079 N N . SER C 1 70 ? 7.407 -9.201 13.846 1.00 17.75 70 SER C N 1
ATOM 3080 C CA . SER C 1 70 ? 6.345 -8.818 12.924 1.00 20.59 70 SER C CA 1
ATOM 3081 C C . SER C 1 70 ? 5.726 -7.528 13.444 1.00 19.20 70 SER C C 1
ATOM 3082 O O . SER C 1 70 ? 4.933 -6.880 12.769 1.00 20.27 70 SER C O 1
ATOM 3085 N N . LEU C 1 71 ? 6.091 -7.177 14.672 1.00 18.33 71 LEU C N 1
ATOM 3086 C CA . LEU C 1 71 ? 5.608 -5.960 15.301 1.00 17.54 71 LEU C CA 1
ATOM 3087 C C . LEU C 1 71 ? 6.653 -5.497 16.304 1.00 19.68 71 LEU C C 1
ATOM 3088 O O . LEU C 1 71 ? 7.282 -6.310 16.980 1.00 16.41 71 LEU C O 1
ATOM 3093 N N . ILE C 1 72 ? 6.858 -4.188 16.375 1.00 15.26 72 ILE C N 1
ATOM 3094 C CA . ILE C 1 72 ? 7.790 -3.625 17.333 1.00 14.47 72 ILE C CA 1
ATOM 3095 C C . ILE C 1 72 ? 7.085 -2.415 17.910 1.00 16.48 72 ILE C C 1
ATOM 3096 O O . ILE C 1 72 ? 6.628 -1.547 17.164 1.00 13.70 72 ILE C O 1
ATOM 3101 N N . LEU C 1 73 ? 6.974 -2.388 19.234 1.00 14.66 73 LEU C N 1
ATOM 3102 C CA . LEU C 1 73 ? 6.334 -1.289 19.939 1.00 15.32 73 LEU C CA 1
ATOM 3103 C C . LEU C 1 73 ? 7.413 -0.573 20.733 1.00 13.85 73 LEU C C 1
ATOM 3104 O O . LEU C 1 73 ? 8.110 -1.188 21.538 1.00 14.22 73 LEU C O 1
ATOM 3109 N N . THR C 1 74 ? 7.563 0.726 20.503 1.00 13.41 74 THR C N 1
ATOM 3110 C CA . THR C 1 74 ? 8.570 1.485 21.230 1.00 14.07 74 THR C CA 1
ATOM 3111 C C . THR C 1 74 ? 7.876 2.370 22.245 1.00 14.53 74 THR C C 1
ATOM 3112 O O . THR C 1 74 ? 6.695 2.664 22.111 1.00 14.25 74 THR C O 1
ATOM 3116 N N . THR C 1 75 ? 8.613 2.774 23.272 1.00 14.13 75 THR C N 1
ATOM 3117 C CA . THR C 1 75 ? 8.076 3.677 24.276 1.00 14.72 75 THR C CA 1
ATOM 3118 C C . THR C 1 75 ? 9.198 4.621 24.685 1.00 16.60 75 THR C C 1
ATOM 3119 O O . THR C 1 75 ? 10.308 4.179 24.993 1.00 15.73 75 THR C O 1
ATOM 3123 N N . GLY C 1 76 ? 8.903 5.920 24.637 1.00 13.13 76 GLY C N 1
ATOM 3124 C CA . GLY C 1 76 ? 9.865 6.948 25.002 1.00 14.82 76 GLY C CA 1
ATOM 3125 C C . GLY C 1 76 ? 10.454 7.725 23.831 1.00 14.55 76 GLY C C 1
ATOM 3126 O O . GLY C 1 76 ? 10.498 7.229 22.702 1.00 13.63 76 GLY C O 1
ATOM 3127 N N . GLY C 1 77 ? 10.890 8.955 24.109 1.00 15.29 77 GLY C N 1
ATOM 3128 C CA . GLY C 1 77 ? 11.524 9.800 23.107 1.00 15.42 77 GLY C CA 1
ATOM 3129 C C . GLY C 1 77 ? 10.707 10.316 21.940 1.00 15.02 77 GLY C C 1
ATOM 3130 O O . GLY C 1 77 ? 11.217 10.402 20.825 1.00 13.92 77 GLY C O 1
ATOM 3131 N N . THR C 1 78 ? 9.458 10.695 22.187 1.00 13.18 78 THR C N 1
ATOM 3132 C CA . THR C 1 78 ? 8.606 11.176 21.103 1.00 16.86 78 THR C CA 1
ATOM 3133 C C . THR C 1 78 ? 8.072 12.603 21.277 1.00 14.58 78 THR C C 1
ATOM 3134 O O . THR C 1 78 ? 7.146 13.006 20.573 1.00 15.09 78 THR C O 1
ATOM 3138 N N . GLY C 1 79 ? 8.665 13.362 22.194 1.00 14.68 79 GLY C N 1
ATOM 3139 C CA . GLY C 1 79 ? 8.232 14.731 22.431 1.00 14.13 79 GLY C CA 1
ATOM 3140 C C . GLY C 1 79 ? 8.982 15.774 21.615 1.00 12.80 79 GLY C C 1
ATOM 3141 O O . GLY C 1 79 ? 9.763 15.433 20.726 1.00 14.60 79 GLY C O 1
ATOM 3142 N N . PRO C 1 80 ? 8.781 17.067 21.908 1.00 13.09 80 PRO C N 1
ATOM 3143 C CA . PRO C 1 80 ? 9.459 18.129 21.163 1.00 14.58 80 PRO C CA 1
ATOM 3144 C C . PRO C 1 80 ? 10.932 18.348 21.501 1.00 13.23 80 PRO C C 1
ATOM 3145 O O . PRO C 1 80 ? 11.657 18.950 20.706 1.00 15.28 80 PRO C O 1
ATOM 3149 N N . ALA C 1 81 ? 11.366 17.865 22.665 1.00 16.09 81 ALA C N 1
ATOM 3150 C CA . ALA C 1 81 ? 12.760 18.019 23.095 1.00 17.24 81 ALA C CA 1
ATOM 3151 C C . ALA C 1 81 ? 13.707 17.512 22.009 1.00 18.80 81 ALA C C 1
ATOM 3152 O O . ALA C 1 81 ? 13.428 16.511 21.348 1.00 19.03 81 ALA C O 1
ATOM 3154 N N . PRO C 1 82 ? 14.855 18.185 21.820 1.00 18.02 82 PRO C N 1
ATOM 3155 C CA . PRO C 1 82 ? 15.808 17.759 20.789 1.00 16.72 82 PRO C CA 1
ATOM 3156 C C . PRO C 1 82 ? 16.377 16.347 20.929 1.00 15.93 82 PRO C C 1
ATOM 3157 O O . PRO C 1 82 ? 16.724 15.719 19.929 1.00 18.21 82 PRO C O 1
ATOM 3161 N N . ARG C 1 83 ? 16.469 15.842 22.153 1.00 15.75 83 ARG C N 1
ATOM 3162 C CA . ARG C 1 83 ? 17.002 14.497 22.356 1.00 17.95 83 ARG C CA 1
ATOM 3163 C C . ARG C 1 83 ? 15.967 13.425 22.015 1.00 17.51 83 ARG C C 1
ATOM 3164 O O . ARG C 1 83 ? 16.310 12.252 21.867 1.00 15.96 83 ARG C O 1
ATOM 3172 N N . ASP C 1 84 ? 14.702 13.825 21.896 1.00 15.03 84 ASP C N 1
ATOM 3173 C CA . ASP C 1 84 ? 13.636 12.876 21.565 1.00 14.03 84 ASP C CA 1
ATOM 3174 C C . ASP C 1 84 ? 13.664 12.597 20.061 1.00 17.05 84 ASP C C 1
ATOM 3175 O O . ASP C 1 84 ? 13.029 13.303 19.271 1.00 15.53 84 ASP C O 1
ATOM 3180 N N . VAL C 1 85 ? 14.390 11.546 19.682 1.00 13.02 85 VAL C N 1
ATOM 3181 C CA . VAL C 1 85 ? 14.561 11.183 18.283 1.00 14.80 85 VAL C CA 1
ATOM 3182 C C . VAL C 1 85 ? 13.983 9.832 17.868 1.00 13.96 85 VAL C C 1
ATOM 3183 O O . VAL C 1 85 ? 14.342 9.297 16.818 1.00 14.37 85 VAL C O 1
ATOM 3187 N N . THR C 1 86 ? 13.078 9.279 18.669 1.00 12.50 86 THR C N 1
ATOM 3188 C CA . THR C 1 86 ? 12.487 7.989 18.314 1.00 12.45 86 THR C CA 1
ATOM 3189 C C . THR C 1 86 ? 11.712 8.042 16.989 1.00 13.23 86 THR C C 1
ATO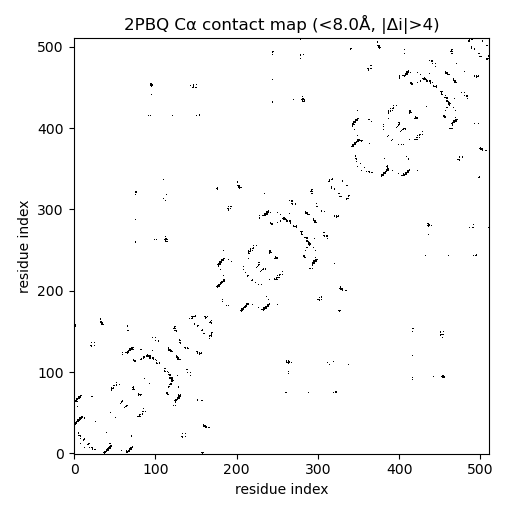M 3190 O O . THR C 1 86 ? 11.788 7.110 16.189 1.00 11.71 86 THR C O 1
ATOM 3194 N N . PRO C 1 87 ? 10.967 9.135 16.729 1.00 12.42 87 PRO C N 1
ATOM 3195 C CA . PRO C 1 87 ? 10.231 9.182 15.458 1.00 12.79 87 PRO C CA 1
ATOM 3196 C C . PRO C 1 87 ? 11.195 9.253 14.272 1.00 12.13 87 PRO C C 1
ATOM 3197 O O . PRO C 1 87 ? 10.963 8.628 13.237 1.00 11.35 87 PRO C O 1
ATOM 3201 N N . GLU C 1 88 ? 12.272 10.026 14.435 1.00 12.52 88 GLU C N 1
ATOM 3202 C CA . GLU C 1 88 ? 13.277 10.171 13.390 1.00 14.11 88 GLU C CA 1
ATOM 3203 C C . GLU C 1 88 ? 13.907 8.815 13.085 1.00 12.09 88 GLU C C 1
ATOM 3204 O O . GLU C 1 88 ? 14.100 8.459 11.920 1.00 12.66 88 GLU C O 1
ATOM 3210 N N . ALA C 1 89 ? 14.235 8.071 14.139 1.00 11.17 89 ALA C N 1
ATOM 3211 C CA . ALA C 1 89 ? 14.839 6.751 13.994 1.00 11.89 89 ALA C CA 1
ATOM 3212 C C . ALA C 1 89 ? 13.868 5.799 13.299 1.00 11.67 89 ALA C C 1
ATOM 3213 O O . ALA C 1 89 ? 14.257 5.015 12.445 1.00 11.54 89 ALA C O 1
ATOM 3215 N N . THR C 1 90 ? 12.597 5.883 13.673 1.00 12.40 90 THR C N 1
ATOM 3216 C CA . THR C 1 90 ? 11.574 5.033 13.086 1.00 10.45 90 THR C CA 1
ATOM 3217 C C . THR C 1 90 ? 11.434 5.309 11.588 1.00 12.46 90 THR C C 1
ATOM 3218 O O . THR C 1 90 ? 11.392 4.388 10.775 1.00 13.15 90 THR C O 1
ATOM 3222 N N . GLU C 1 91 ? 11.363 6.583 11.222 1.00 10.72 91 GLU C N 1
ATOM 3223 C CA . GLU C 1 91 ? 11.239 6.947 9.822 1.00 11.17 91 GLU C CA 1
ATOM 3224 C C . GLU C 1 91 ? 12.448 6.474 9.030 1.00 13.30 91 GLU C C 1
ATOM 3225 O O . GLU C 1 91 ? 12.326 6.057 7.876 1.00 13.06 91 GLU C O 1
ATOM 3231 N N . ALA C 1 92 ? 13.613 6.528 9.669 1.00 12.81 92 ALA C N 1
ATOM 3232 C CA . ALA C 1 92 ? 14.872 6.138 9.038 1.00 15.40 92 ALA C CA 1
ATOM 3233 C C . ALA C 1 92 ? 14.998 4.656 8.708 1.00 16.28 92 ALA C C 1
ATOM 3234 O O . ALA C 1 92 ? 15.777 4.289 7.831 1.00 15.19 92 ALA C O 1
ATOM 3236 N N . VAL C 1 93 ? 14.256 3.801 9.405 1.00 12.17 93 VAL C N 1
ATOM 3237 C CA . VAL C 1 93 ? 14.345 2.366 9.139 1.00 14.03 93 VAL C CA 1
ATOM 3238 C C . VAL C 1 93 ? 13.141 1.810 8.379 1.00 15.66 93 VAL C C 1
ATOM 3239 O O . VAL C 1 93 ? 13.150 0.652 7.965 1.00 14.52 93 VAL C O 1
ATOM 3243 N N . CYS C 1 94 ? 12.112 2.635 8.188 1.00 14.41 94 CYS C N 1
ATOM 3244 C CA . CYS C 1 94 ? 10.906 2.195 7.483 1.00 11.21 94 CYS C CA 1
ATOM 3245 C C . CYS C 1 94 ? 10.861 2.629 6.025 1.00 14.42 94 CYS C C 1
ATOM 3246 O O . CYS C 1 94 ? 11.399 3.670 5.660 1.00 16.83 94 CYS C O 1
ATOM 3249 N N . GLU C 1 95 ? 10.203 1.828 5.193 1.00 14.86 95 GLU C N 1
ATOM 3250 C CA . GLU C 1 95 ? 10.071 2.149 3.777 1.00 18.32 95 GLU C CA 1
ATOM 3251 C C . GLU C 1 95 ? 8.744 2.860 3.477 1.00 17.19 95 GLU C C 1
ATOM 3252 O O . GLU C 1 95 ? 8.606 3.524 2.448 1.00 18.42 95 GLU C O 1
ATOM 3258 N N . LYS C 1 96 ? 7.777 2.709 4.376 1.00 17.14 96 LYS C N 1
ATOM 3259 C CA . LYS C 1 96 ? 6.448 3.318 4.230 1.00 16.90 96 LYS C CA 1
ATOM 3260 C C . LYS C 1 96 ? 5.978 3.750 5.611 1.00 15.10 96 LYS C C 1
ATOM 3261 O O . LYS C 1 96 ? 6.070 2.968 6.549 1.00 15.48 96 LYS C O 1
ATOM 3267 N N . MET C 1 97 ? 5.472 4.975 5.740 1.00 12.09 97 MET C N 1
ATOM 3268 C CA . MET C 1 97 ? 4.950 5.436 7.026 1.00 11.60 97 MET C CA 1
ATOM 3269 C C . MET C 1 97 ? 3.415 5.373 6.989 1.00 9.51 97 MET C C 1
ATOM 3270 O O . MET C 1 97 ? 2.806 5.415 5.913 1.00 13.23 97 MET C O 1
ATOM 3275 N N . LEU C 1 98 ? 2.798 5.267 8.161 1.00 12.67 98 LEU C N 1
ATOM 3276 C CA . LEU C 1 98 ? 1.340 5.194 8.274 1.00 13.87 98 LEU C CA 1
ATOM 3277 C C . LEU C 1 98 ? 0.848 6.389 9.095 1.00 12.17 98 LEU C C 1
ATOM 3278 O O . LEU C 1 98 ? 0.722 6.302 10.315 1.00 13.59 98 LEU C O 1
ATOM 3283 N N . PRO C 1 99 ? 0.550 7.518 8.429 1.00 13.16 99 PRO C N 1
ATOM 3284 C CA . PRO C 1 99 ? 0.084 8.714 9.139 1.00 12.49 99 PRO C CA 1
ATOM 3285 C C . PRO C 1 99 ? -1.142 8.532 10.020 1.00 12.70 99 PRO C C 1
ATOM 3286 O O . PRO C 1 99 ? -1.294 9.229 11.021 1.00 12.04 99 PRO C O 1
ATOM 3290 N N . GLY C 1 100 ? -2.005 7.592 9.651 1.00 12.32 100 GLY C N 1
ATOM 3291 C CA . GLY C 1 100 ? -3.205 7.350 10.431 1.00 11.51 100 GLY C CA 1
ATOM 3292 C C . GLY C 1 100 ? -2.932 6.990 11.879 1.00 13.00 100 GLY C C 1
ATOM 3293 O O . GLY C 1 100 ? -3.727 7.330 12.759 1.00 12.58 100 GLY C O 1
ATOM 3294 N N . PHE C 1 101 ? -1.823 6.298 12.142 1.00 11.38 101 PHE C N 1
ATOM 3295 C CA . PHE C 1 101 ? -1.493 5.926 13.518 1.00 14.52 101 PHE C CA 1
ATOM 3296 C C . PHE C 1 101 ? -1.222 7.164 14.372 1.00 14.58 101 PHE C C 1
ATOM 3297 O O . PHE C 1 101 ? -1.819 7.339 15.434 1.00 12.53 101 PHE C O 1
ATOM 3305 N N . GLY C 1 102 ? -0.311 8.021 13.919 1.00 11.95 102 GLY C N 1
ATOM 3306 C CA . GLY C 1 102 ? -0.017 9.224 14.681 1.00 13.44 102 GLY C CA 1
ATOM 3307 C C . GLY C 1 102 ? -1.250 10.083 14.921 1.00 12.85 102 GLY C C 1
ATOM 3308 O O . GLY C 1 102 ? -1.454 10.617 16.014 1.00 14.67 102 GLY C O 1
ATOM 3309 N N . GLU C 1 103 ? -2.074 10.220 13.892 1.00 12.99 103 GLU C N 1
ATOM 3310 C CA . GLU C 1 103 ? -3.293 11.013 13.983 1.00 14.29 103 GLU C CA 1
ATOM 3311 C C . GLU C 1 103 ? -4.211 10.498 15.087 1.00 13.51 103 GLU C C 1
ATOM 3312 O O . GLU C 1 103 ? -4.632 11.257 15.969 1.00 14.14 103 GLU C O 1
ATOM 3318 N N . LEU C 1 104 ? -4.516 9.204 15.043 1.00 13.80 104 LEU C N 1
ATOM 3319 C CA . LEU C 1 104 ? -5.414 8.612 16.033 1.00 14.23 104 LEU C CA 1
ATOM 3320 C C . LEU C 1 104 ? -4.838 8.649 17.442 1.00 15.59 104 LEU C C 1
ATOM 3321 O O . LEU C 1 104 ? -5.538 8.987 18.388 1.00 15.03 104 LEU C O 1
ATOM 3326 N N . MET C 1 105 ? -3.561 8.315 17.592 1.00 12.84 105 MET C N 1
ATOM 3327 C CA . MET C 1 105 ? -2.972 8.327 18.924 1.00 13.27 105 MET C CA 1
ATOM 3328 C C . MET C 1 105 ? -3.023 9.721 19.549 1.00 14.38 105 MET C C 1
ATOM 3329 O O . MET C 1 105 ? -3.230 9.853 20.756 1.00 16.37 105 MET C O 1
ATOM 3334 N N . ARG C 1 106 ? -2.844 10.763 18.740 1.00 13.14 106 ARG C N 1
ATOM 3335 C CA . ARG C 1 106 ? -2.920 12.121 19.269 1.00 12.39 106 ARG C CA 1
ATOM 3336 C C . ARG C 1 106 ? -4.382 12.446 19.598 1.00 15.91 106 ARG C C 1
ATOM 3337 O O . ARG C 1 106 ? -4.669 13.059 20.622 1.00 16.71 106 ARG C O 1
ATOM 3345 N N . GLN C 1 107 ? -5.301 12.022 18.734 1.00 19.58 107 GLN C N 1
ATOM 3346 C CA . GLN C 1 107 ? -6.726 12.261 18.962 1.00 19.49 107 GLN C CA 1
ATOM 3347 C C . GLN C 1 107 ? -7.154 11.674 20.306 1.00 19.63 107 GLN C C 1
ATOM 3348 O O . GLN C 1 107 ? -7.835 12.333 21.101 1.00 21.87 107 GLN C O 1
ATOM 3354 N N . VAL C 1 108 ? -6.755 10.430 20.550 1.00 18.39 108 VAL C N 1
ATOM 3355 C CA . VAL C 1 108 ? -7.088 9.743 21.791 1.00 18.42 108 VAL C CA 1
ATOM 3356 C C . VAL C 1 108 ? -6.471 10.446 23.003 1.00 18.57 108 VAL C C 1
ATOM 3357 O O . VAL C 1 108 ? -7.135 10.646 24.020 1.00 19.64 108 VAL C O 1
ATOM 3361 N N . SER C 1 109 ? -5.203 10.826 22.891 1.00 16.32 109 SER C N 1
ATOM 3362 C CA . SER C 1 109 ? -4.523 11.502 23.993 1.00 16.28 109 SER C CA 1
ATOM 3363 C C . SER C 1 109 ? -5.147 12.859 24.302 1.00 18.00 109 SER C C 1
ATOM 3364 O O . SER C 1 109 ? -5.155 13.298 25.456 1.00 17.49 109 SER C O 1
ATOM 3367 N N . LEU C 1 110 ? -5.669 13.519 23.269 1.00 16.44 110 LEU C N 1
ATOM 3368 C CA . LEU C 1 110 ? -6.291 14.833 23.428 1.00 18.98 110 LEU C CA 1
ATOM 3369 C C . LEU C 1 110 ? -7.478 14.805 24.384 1.00 19.09 110 LEU C C 1
ATOM 3370 O O . LEU C 1 110 ? -7.817 15.821 24.988 1.00 21.79 110 LEU C O 1
ATOM 3375 N N . LYS C 1 111 ? -8.105 13.644 24.520 1.00 22.02 111 LYS C N 1
ATOM 3376 C CA . LYS C 1 111 ? -9.247 13.515 25.417 1.00 24.88 111 LYS C CA 1
ATOM 3377 C C . LYS C 1 111 ? -8.786 13.634 26.865 1.00 26.25 111 LYS C C 1
ATOM 3378 O O . LYS C 1 111 ? -9.587 13.903 27.759 1.00 25.88 111 LYS C O 1
ATOM 3384 N N . GLN C 1 112 ? -7.487 13.451 27.085 1.00 22.57 112 GLN C N 1
ATOM 3385 C CA . GLN C 1 112 ? -6.916 13.516 28.423 1.00 25.07 112 GLN C CA 1
ATOM 3386 C C . GLN C 1 112 ? -6.244 14.859 28.726 1.00 25.48 112 GLN C C 1
ATOM 3387 O O . GLN C 1 112 ? -6.564 15.501 29.725 1.00 25.48 112 GLN C O 1
ATOM 3393 N N . VAL C 1 113 ? -5.318 15.281 27.868 1.00 23.31 113 VAL C N 1
ATOM 3394 C CA . VAL C 1 113 ? -4.601 16.549 28.053 1.00 22.31 113 VAL C CA 1
ATOM 3395 C C . VAL C 1 113 ? -4.353 17.256 26.719 1.00 18.08 113 VAL C C 1
ATOM 3396 O O . VAL C 1 113 ? -4.183 16.608 25.691 1.00 17.01 113 VAL C O 1
ATOM 3400 N N . PRO C 1 114 ? -4.326 18.602 26.727 1.00 20.99 114 PRO C N 1
ATOM 3401 C CA . PRO C 1 114 ? -4.098 19.404 25.519 1.00 20.07 114 PRO C CA 1
ATOM 3402 C C . PRO C 1 114 ? -2.670 19.313 24.992 1.00 19.51 114 PRO C C 1
ATOM 3403 O O . PRO C 1 114 ? -2.391 19.696 23.854 1.00 19.88 114 PRO C O 1
ATOM 3407 N N . THR C 1 115 ? -1.765 18.807 25.820 1.00 17.76 115 THR C N 1
ATOM 3408 C CA . THR C 1 115 ? -0.372 18.672 25.412 1.00 18.14 115 THR C CA 1
ATOM 3409 C C . THR C 1 115 ? -0.172 17.486 24.471 1.00 16.57 115 THR C C 1
ATOM 3410 O O . THR C 1 115 ? 0.942 17.216 24.016 1.00 16.36 115 THR C O 1
ATOM 3414 N N . ALA C 1 116 ? -1.262 16.791 24.167 1.00 13.18 116 ALA C N 1
ATOM 3415 C CA . ALA C 1 116 ? -1.212 15.653 23.263 1.00 16.91 116 ALA C CA 1
ATOM 3416 C C . ALA C 1 116 ? -0.684 16.076 21.894 1.00 14.71 116 ALA C C 1
ATOM 3417 O O . ALA C 1 116 ? -0.124 15.262 21.162 1.00 14.43 116 ALA C O 1
ATOM 3419 N N . ILE C 1 117 ? -0.866 17.346 21.541 1.00 13.45 117 ILE C N 1
ATOM 3420 C CA . ILE C 1 117 ? -0.408 17.809 20.235 1.00 13.94 117 ILE C CA 1
ATOM 3421 C C . ILE C 1 117 ? 1.108 17.946 20.166 1.00 14.66 117 ILE C C 1
ATOM 3422 O O . ILE C 1 117 ? 1.664 18.243 19.105 1.00 15.10 117 ILE C O 1
ATOM 3427 N N . LEU C 1 118 ? 1.783 17.727 21.289 1.00 12.35 118 LEU C N 1
ATOM 3428 C CA . LEU C 1 118 ? 3.240 17.824 21.297 1.00 14.43 118 LEU C CA 1
ATOM 3429 C C . LEU C 1 118 ? 3.878 16.469 20.986 1.00 13.75 118 LEU C C 1
ATOM 3430 O O . LEU C 1 118 ? 5.099 16.372 20.810 1.00 13.92 118 LEU C O 1
ATOM 3435 N N . SER C 1 119 ? 3.056 15.425 20.917 1.00 12.78 119 SER C N 1
ATOM 3436 C CA . SER C 1 119 ? 3.558 14.084 20.620 1.00 13.10 119 SER C CA 1
ATOM 3437 C C . SER C 1 119 ? 3.867 13.916 19.137 1.00 12.56 119 SER C C 1
ATOM 3438 O O . SER C 1 119 ? 3.071 14.290 18.276 1.00 15.88 119 SER C O 1
ATOM 3441 N N . ARG C 1 120 ? 5.036 13.351 18.847 1.00 11.12 120 ARG C N 1
ATOM 3442 C CA . ARG C 1 120 ? 5.465 13.111 17.477 1.00 11.97 120 ARG C CA 1
ATOM 3443 C C . ARG C 1 120 ? 5.458 11.611 17.169 1.00 12.74 120 ARG C C 1
ATOM 3444 O O . ARG C 1 120 ? 6.057 11.162 16.191 1.00 13.12 120 ARG C O 1
ATOM 3452 N N . GLN C 1 121 ? 4.778 10.838 18.011 1.00 12.74 121 GLN C N 1
ATOM 3453 C CA . GLN C 1 121 ? 4.672 9.391 17.806 1.00 11.61 121 GLN C CA 1
ATOM 3454 C C . GLN C 1 121 ? 4.188 9.092 16.391 1.00 12.47 121 GLN C C 1
ATOM 3455 O O . GLN C 1 121 ? 3.315 9.779 15.873 1.00 14.36 121 GLN C O 1
ATOM 3461 N N . THR C 1 122 ? 4.755 8.065 15.765 1.00 13.07 122 THR C N 1
ATOM 3462 C CA . THR C 1 122 ? 4.333 7.694 14.426 1.00 10.39 122 THR C CA 1
ATOM 3463 C C . THR C 1 122 ? 4.404 6.172 14.292 1.00 9.48 122 THR C C 1
ATOM 3464 O O . THR C 1 122 ? 4.588 5.473 15.284 1.00 10.33 122 THR C O 1
ATOM 3468 N N . ALA C 1 123 ? 4.223 5.672 13.077 1.00 8.77 123 ALA C N 1
ATOM 3469 C CA . ALA C 1 123 ? 4.276 4.238 12.818 1.00 10.55 123 ALA C CA 1
ATOM 3470 C C . ALA C 1 123 ? 4.662 4.025 11.369 1.00 11.79 123 ALA C C 1
ATOM 3471 O O . ALA C 1 123 ? 4.353 4.850 10.501 1.00 12.31 123 ALA C O 1
ATOM 3473 N N . GLY C 1 124 ? 5.335 2.913 11.106 1.00 12.68 124 GLY C N 1
ATOM 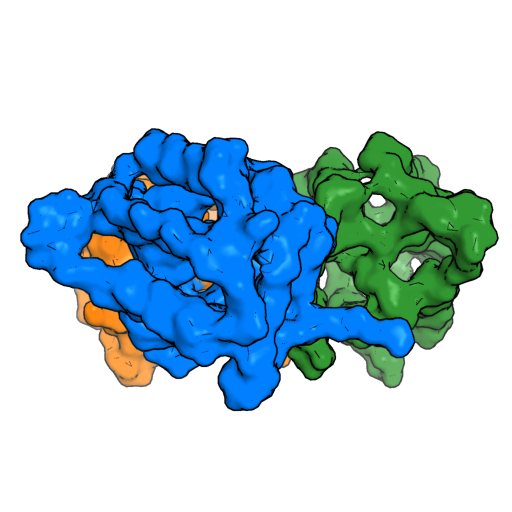3474 C CA . GLY C 1 124 ? 5.760 2.630 9.753 1.00 9.74 124 GLY C CA 1
ATOM 3475 C C . GLY C 1 124 ? 6.032 1.160 9.538 1.00 11.31 124 GLY C C 1
ATOM 3476 O O . GLY C 1 124 ? 5.943 0.353 10.467 1.00 12.03 124 GLY C O 1
ATOM 3477 N N . ILE C 1 125 ? 6.392 0.827 8.304 1.00 10.85 125 ILE C N 1
ATOM 3478 C CA . ILE C 1 125 ? 6.649 -0.548 7.913 1.00 12.62 125 ILE C CA 1
ATOM 3479 C C . ILE C 1 125 ? 8.072 -0.798 7.441 1.00 13.66 125 ILE C C 1
ATOM 3480 O O . ILE C 1 125 ? 8.636 -0.008 6.687 1.00 15.25 125 ILE C O 1
ATOM 3485 N N . ARG C 1 126 ? 8.652 -1.899 7.903 1.00 14.56 126 ARG C N 1
ATOM 3486 C CA . ARG C 1 126 ? 9.981 -2.306 7.463 1.00 13.41 126 ARG C CA 1
ATOM 3487 C C . ARG C 1 126 ? 9.807 -3.779 7.131 1.00 14.87 126 ARG C C 1
ATOM 3488 O O . ARG C 1 126 ? 9.660 -4.603 8.031 1.00 15.97 126 ARG C O 1
ATOM 3496 N N . GLY C 1 127 ? 9.797 -4.099 5.840 1.00 16.12 127 GLY C N 1
ATOM 3497 C CA . GLY C 1 127 ? 9.617 -5.481 5.432 1.00 16.04 127 GLY C CA 1
ATOM 3498 C C . GLY C 1 127 ? 8.275 -5.981 5.923 1.00 15.17 127 GLY C C 1
ATOM 3499 O O . GLY C 1 127 ? 7.253 -5.339 5.701 1.00 16.64 127 GLY C O 1
ATOM 3500 N N . SER C 1 128 ? 8.276 -7.123 6.604 1.00 16.38 128 SER C N 1
ATOM 3501 C CA . SER C 1 128 ? 7.047 -7.702 7.130 1.00 15.62 128 SER C CA 1
ATOM 3502 C C . SER C 1 128 ? 6.868 -7.337 8.599 1.00 15.82 128 SER C C 1
ATOM 3503 O O . SER C 1 128 ? 6.234 -8.071 9.363 1.00 17.19 128 SER C O 1
ATOM 3506 N N . CYS C 1 129 ? 7.414 -6.187 8.987 1.00 16.33 129 CYS C N 1
ATOM 3507 C CA . CYS C 1 129 ? 7.316 -5.740 10.366 1.00 15.85 129 CYS C CA 1
ATOM 3508 C C . CYS C 1 129 ? 6.699 -4.349 10.506 1.00 14.88 129 CYS C C 1
ATOM 3509 O O . CYS C 1 129 ? 7.072 -3.417 9.795 1.00 16.74 129 CYS C O 1
ATOM 3512 N N . LEU C 1 130 ? 5.754 -4.229 11.429 1.00 15.58 130 LEU C N 1
ATOM 3513 C CA . LEU C 1 130 ? 5.094 -2.962 11.715 1.00 13.23 130 LEU C CA 1
ATOM 3514 C C . LEU C 1 130 ? 5.718 -2.392 12.984 1.00 13.63 130 LEU C C 1
ATOM 3515 O O . LEU C 1 130 ? 5.844 -3.087 13.993 1.00 14.04 130 LEU C O 1
ATOM 3520 N N . ILE C 1 131 ? 6.120 -1.125 12.926 1.00 13.69 131 ILE C N 1
ATOM 3521 C CA . ILE C 1 131 ? 6.736 -0.459 14.068 1.00 12.80 131 ILE C CA 1
ATOM 3522 C C . ILE C 1 131 ? 5.822 0.680 14.489 1.00 12.21 131 ILE C C 1
ATOM 3523 O O . ILE C 1 131 ? 5.437 1.509 13.661 1.00 13.02 131 ILE C O 1
ATOM 3528 N N . VAL C 1 132 ? 5.478 0.716 15.774 1.00 11.93 132 VAL C N 1
ATOM 3529 C CA . VAL C 1 132 ? 4.587 1.747 16.298 1.00 12.62 132 VAL C CA 1
ATOM 3530 C C . VAL C 1 132 ? 5.168 2.408 17.545 1.00 11.66 132 VAL C C 1
ATOM 3531 O O . VAL C 1 132 ? 5.589 1.731 18.481 1.00 11.75 132 VAL C O 1
ATOM 3535 N N . ASN C 1 133 ? 5.192 3.736 17.556 1.00 11.50 133 ASN C N 1
ATOM 3536 C CA . ASN C 1 133 ? 5.713 4.465 18.711 1.00 10.16 133 ASN C CA 1
ATOM 3537 C C . ASN C 1 133 ? 4.580 4.690 19.702 1.00 12.06 133 ASN C C 1
ATOM 3538 O O . ASN C 1 133 ? 3.559 5.261 19.338 1.00 13.29 133 ASN C O 1
ATOM 3543 N N . LEU C 1 134 ? 4.774 4.264 20.947 1.00 13.65 134 LEU C N 1
ATOM 3544 C CA . LEU C 1 134 ? 3.764 4.429 21.990 1.00 18.04 134 LEU C CA 1
ATOM 3545 C C . LEU C 1 134 ? 4.190 5.502 22.987 1.00 16.59 134 LEU C C 1
ATOM 3546 O O . LEU C 1 134 ? 5.322 5.971 22.946 1.00 14.48 134 LEU C O 1
ATOM 3551 N N . PRO C 1 135 ? 3.279 5.906 23.895 1.00 17.87 135 PRO C N 1
ATOM 3552 C CA . PRO C 1 135 ? 3.577 6.924 24.909 1.00 18.38 135 PRO C CA 1
ATOM 3553 C C . PRO C 1 135 ? 4.427 6.322 26.034 1.00 21.62 135 PRO C C 1
ATOM 3554 O O . PRO C 1 135 ? 4.822 5.156 25.969 1.00 18.83 135 PRO C O 1
ATOM 3558 N N . GLY C 1 136 ? 4.674 7.110 27.077 1.00 22.97 136 GLY C N 1
ATOM 3559 C CA . GLY C 1 136 ? 5.478 6.636 28.191 1.00 24.01 136 GLY C CA 1
ATOM 3560 C C . GLY C 1 136 ? 4.701 6.121 29.393 1.00 26.34 136 GLY C C 1
ATOM 3561 O O . GLY C 1 136 ? 5.034 5.071 29.944 1.00 27.15 136 GLY C O 1
ATOM 3562 N N . LYS C 1 137 ? 3.663 6.846 29.800 1.00 27.77 137 LYS C N 1
ATOM 3563 C CA . LYS C 1 137 ? 2.860 6.450 30.955 1.00 27.57 137 LYS C CA 1
ATOM 3564 C C . LYS C 1 137 ? 2.065 5.168 30.738 1.00 27.18 137 LYS C C 1
ATOM 3565 O O . LYS C 1 137 ? 1.434 4.984 29.697 1.00 27.16 137 LYS C O 1
ATOM 3571 N N . PRO C 1 138 ? 2.076 4.264 31.731 1.00 24.82 138 PRO C N 1
ATOM 3572 C CA . PRO C 1 138 ? 1.344 2.999 31.636 1.00 27.03 138 PRO C CA 1
ATOM 3573 C C . PRO C 1 138 ? -0.125 3.183 31.247 1.00 27.67 138 PRO C C 1
ATOM 3574 O O . PRO C 1 138 ? -0.638 2.468 30.390 1.00 24.04 138 PRO C O 1
ATOM 3578 N N . GLN C 1 139 ? -0.800 4.142 31.874 1.00 29.34 139 GLN C N 1
ATOM 3579 C CA . GLN C 1 139 ? -2.205 4.382 31.566 1.00 31.20 139 GLN C CA 1
ATOM 3580 C C . GLN C 1 139 ? -2.374 4.884 30.133 1.00 30.20 139 GLN C C 1
ATOM 3581 O O . GLN C 1 139 ? -3.305 4.480 29.435 1.00 30.28 139 GLN C O 1
ATOM 3587 N N . SER C 1 140 ? -1.473 5.761 29.702 1.00 27.68 140 SER C N 1
ATOM 3588 C CA . SER C 1 140 ? -1.514 6.310 28.347 1.00 26.32 140 SER C CA 1
ATOM 3589 C C . SER C 1 140 ? -1.233 5.215 27.323 1.00 24.14 140 SER C C 1
ATOM 3590 O O . SER C 1 140 ? -1.774 5.228 26.221 1.00 20.80 140 SER C O 1
ATOM 3593 N N . ILE C 1 141 ? -0.372 4.275 27.698 1.00 23.44 141 ILE C N 1
ATOM 3594 C CA . ILE C 1 141 ? -0.021 3.158 26.829 1.00 20.57 141 ILE C CA 1
ATOM 3595 C C . ILE C 1 141 ? -1.240 2.259 26.618 1.00 22.84 141 ILE C C 1
ATOM 3596 O O . ILE C 1 141 ? -1.513 1.809 25.504 1.00 21.59 141 ILE C O 1
ATOM 3601 N N . LYS C 1 142 ? -1.984 2.016 27.691 1.00 22.57 142 LYS C N 1
ATOM 3602 C CA . LYS C 1 142 ? -3.174 1.175 27.621 1.00 25.73 142 LYS C CA 1
ATOM 3603 C C . LYS C 1 142 ? -4.215 1.799 26.698 1.00 25.27 142 LYS C C 1
ATOM 3604 O O . LYS C 1 142 ? -4.713 1.155 25.777 1.00 27.58 142 LYS C O 1
ATOM 3610 N N . VAL C 1 143 ? -4.539 3.061 26.955 1.00 28.01 143 VAL C N 1
ATOM 3611 C CA . VAL C 1 143 ? -5.524 3.788 26.162 1.00 27.36 143 VAL C CA 1
ATOM 3612 C C . VAL C 1 143 ? -5.107 3.863 24.696 1.00 27.44 143 VAL C C 1
ATOM 3613 O O . VAL C 1 143 ? -5.946 3.823 23.791 1.00 26.97 143 VAL C O 1
ATOM 3617 N N . CYS C 1 144 ? -3.804 3.968 24.469 1.00 21.44 144 CYS C N 1
ATOM 3618 C CA . CYS C 1 144 ? -3.273 4.051 23.118 1.00 22.86 144 CYS C CA 1
ATOM 3619 C C . CYS C 1 144 ? -3.449 2.745 22.360 1.00 22.04 144 CYS C C 1
ATOM 3620 O O . CYS C 1 144 ? -3.922 2.731 21.223 1.00 23.80 144 CYS C O 1
ATOM 3623 N N . LEU C 1 145 ? -3.052 1.646 22.991 1.00 21.54 145 LEU C N 1
ATOM 3624 C CA . LEU C 1 145 ? -3.159 0.341 22.361 1.00 20.61 145 LEU C CA 1
ATOM 3625 C C . LEU C 1 145 ? -4.614 -0.062 22.127 1.00 21.40 145 LEU C C 1
ATOM 3626 O O . LEU C 1 145 ? -4.922 -0.693 21.124 1.00 20.58 145 LEU C O 1
ATOM 3631 N N . ASP C 1 146 ? -5.512 0.305 23.035 1.00 22.36 146 ASP C N 1
ATOM 3632 C CA . ASP C 1 146 ? -6.923 -0.034 22.845 1.00 23.49 146 ASP C CA 1
ATOM 3633 C C . ASP C 1 146 ? -7.438 0.627 21.572 1.00 24.36 146 ASP C C 1
ATOM 3634 O O . ASP C 1 146 ? -8.382 0.145 20.944 1.00 23.40 146 ASP C O 1
ATOM 3639 N N . ALA C 1 147 ? -6.809 1.737 21.199 1.00 23.80 147 ALA C N 1
ATOM 3640 C CA . ALA C 1 147 ? -7.214 2.485 20.020 1.00 23.50 147 ALA C CA 1
ATOM 3641 C C . ALA C 1 147 ? -6.606 1.973 18.723 1.00 22.79 147 ALA C C 1
ATOM 3642 O O . ALA C 1 147 ? -7.299 1.882 17.712 1.00 21.30 147 ALA C O 1
ATOM 3644 N N . VAL C 1 148 ? -5.319 1.632 18.745 1.00 18.56 148 VAL C N 1
ATOM 3645 C CA . VAL C 1 148 ? -4.656 1.169 17.531 1.00 16.86 148 VAL C CA 1
ATOM 3646 C C . VAL C 1 148 ? -4.576 -0.342 17.327 1.00 16.62 148 VAL C C 1
ATOM 3647 O O . VAL C 1 148 ? -4.512 -0.807 16.188 1.00 18.91 148 VAL C O 1
ATOM 3651 N N . MET C 1 149 ? -4.591 -1.110 18.412 1.00 17.77 149 MET C N 1
ATOM 3652 C CA . MET C 1 149 ? -4.504 -2.566 18.309 1.00 19.66 149 MET C CA 1
ATOM 3653 C C . MET C 1 149 ? -5.548 -3.188 17.380 1.00 17.96 149 MET C C 1
ATOM 3654 O O . MET C 1 149 ? -5.262 -4.162 16.693 1.00 17.41 149 MET C O 1
ATOM 3659 N N . PRO C 1 150 ? -6.773 -2.644 17.359 1.00 20.48 150 PRO C N 1
ATOM 3660 C CA . PRO C 1 150 ? -7.798 -3.215 16.478 1.00 21.33 150 PRO C CA 1
ATOM 3661 C C . PRO C 1 150 ? -7.389 -3.294 15.005 1.00 24.29 150 PRO C C 1
ATOM 3662 O O . PRO C 1 150 ? -7.905 -4.123 14.255 1.00 20.98 150 PRO C O 1
ATOM 3666 N N . ALA C 1 151 ? -6.455 -2.440 14.593 1.00 20.95 151 ALA C N 1
ATOM 3667 C CA . ALA C 1 151 ? -6.006 -2.429 13.206 1.00 20.20 151 ALA C CA 1
ATOM 3668 C C . ALA C 1 151 ? -4.650 -3.093 12.997 1.00 20.18 151 ALA C C 1
ATOM 3669 O O . ALA C 1 151 ? -4.249 -3.344 11.864 1.00 19.95 151 ALA C O 1
ATOM 3671 N N . ILE C 1 152 ? -3.955 -3.395 14.087 1.00 18.69 152 ILE C N 1
ATOM 3672 C CA . ILE C 1 152 ? -2.623 -3.980 13.991 1.00 15.52 152 ILE C CA 1
ATOM 3673 C C . ILE C 1 152 ? -2.492 -5.380 13.378 1.00 18.42 152 ILE C C 1
ATOM 3674 O O . ILE C 1 152 ? -1.671 -5.590 12.486 1.00 17.93 152 ILE C O 1
ATOM 3679 N N . PRO C 1 153 ? -3.290 -6.354 13.838 1.00 19.32 153 PRO C N 1
ATOM 3680 C CA . PRO C 1 153 ? -3.164 -7.695 13.252 1.00 18.61 153 PRO C CA 1
ATOM 3681 C C . PRO C 1 153 ? -3.365 -7.712 11.737 1.00 18.10 153 PRO C C 1
ATOM 3682 O O . PRO C 1 153 ? -2.611 -8.359 11.011 1.00 18.33 153 PRO C O 1
ATOM 3686 N N . TYR C 1 154 ? -4.382 -6.999 11.267 1.00 18.97 154 TYR C N 1
ATOM 3687 C CA . TYR C 1 154 ? -4.673 -6.943 9.841 1.00 18.39 154 TYR C CA 1
ATOM 3688 C C . TYR C 1 154 ? -3.528 -6.284 9.080 1.00 19.03 154 TYR C C 1
ATOM 3689 O O . TYR C 1 154 ? -3.146 -6.739 8.007 1.00 18.93 154 TYR C O 1
ATOM 3698 N N . CYS C 1 155 ? -2.977 -5.210 9.636 1.00 18.07 155 CYS C N 1
ATOM 3699 C CA . CYS C 1 155 ? -1.874 -4.523 8.973 1.00 18.44 155 CYS C CA 1
ATOM 3700 C C . CYS C 1 155 ? -0.732 -5.505 8.759 1.00 16.00 155 CYS C C 1
ATOM 3701 O O . CYS C 1 155 ? -0.139 -5.572 7.680 1.00 15.40 155 CYS C O 1
ATOM 3704 N N . ILE C 1 156 ? -0.432 -6.276 9.797 1.00 16.74 156 ILE C N 1
ATOM 3705 C CA . ILE C 1 156 ? 0.638 -7.256 9.728 1.00 16.21 156 ILE C CA 1
ATOM 3706 C C . ILE C 1 156 ? 0.332 -8.318 8.665 1.00 18.55 156 ILE C C 1
ATOM 3707 O O . ILE C 1 156 ? 1.239 -8.795 7.981 1.00 18.40 156 ILE C O 1
ATOM 3712 N N . ASP C 1 157 ? -0.942 -8.675 8.520 1.00 19.46 157 ASP C N 1
ATOM 3713 C CA . ASP C 1 157 ? -1.336 -9.645 7.498 1.00 19.89 157 ASP C CA 1
ATOM 3714 C C . ASP C 1 157 ? -0.962 -9.086 6.122 1.00 17.90 157 ASP C C 1
ATOM 3715 O O . ASP C 1 157 ? -0.406 -9.786 5.278 1.00 20.29 157 ASP C O 1
ATOM 3720 N N . LEU C 1 158 ? -1.279 -7.811 5.911 1.00 18.90 158 LEU C N 1
ATOM 3721 C CA . LEU C 1 158 ? -1.021 -7.153 4.636 1.00 18.69 158 LEU C CA 1
ATOM 3722 C C . LEU C 1 158 ? 0.447 -6.966 4.261 1.00 20.66 158 LEU C C 1
ATOM 3723 O O . LEU C 1 158 ? 0.761 -6.733 3.093 1.00 21.79 158 LEU C O 1
ATOM 3728 N N . ILE C 1 159 ? 1.352 -7.057 5.230 1.00 17.32 159 ILE C N 1
ATOM 3729 C CA . ILE C 1 159 ? 2.766 -6.912 4.915 1.00 16.67 159 ILE C CA 1
ATOM 3730 C C . ILE C 1 159 ? 3.492 -8.251 4.976 1.00 18.23 159 ILE C C 1
ATOM 3731 O O . ILE C 1 159 ? 4.708 -8.317 4.831 1.00 18.08 159 ILE C O 1
ATOM 3736 N N . GLY C 1 160 ? 2.728 -9.320 5.189 1.00 19.69 160 GLY C N 1
ATOM 3737 C CA . GLY C 1 160 ? 3.307 -10.653 5.229 1.00 19.38 160 GLY C CA 1
ATOM 3738 C C . GLY C 1 160 ? 3.885 -11.109 6.551 1.00 20.33 160 GLY C C 1
ATOM 3739 O O . GLY C 1 160 ? 4.701 -12.029 6.582 1.00 23.54 160 GLY C O 1
ATOM 3740 N N . GLY C 1 161 ? 3.467 -10.476 7.642 1.00 20.89 161 GLY C N 1
ATOM 3741 C CA . GLY C 1 161 ? 3.974 -10.853 8.949 1.00 21.08 161 GLY C CA 1
ATOM 3742 C C . GLY C 1 161 ? 3.221 -12.028 9.541 1.00 23.48 161 GLY C C 1
ATOM 3743 O O . GLY C 1 161 ? 2.302 -12.560 8.916 1.00 23.34 161 GLY C O 1
ATOM 3744 N N . ALA C 1 162 ? 3.601 -12.422 10.752 1.00 23.91 162 ALA C N 1
ATOM 3745 C CA . ALA C 1 162 ? 2.967 -13.549 11.436 1.00 23.68 162 ALA C CA 1
ATOM 3746 C C . ALA C 1 162 ? 1.509 -13.282 11.808 1.00 26.18 162 ALA C C 1
ATOM 3747 O O . ALA C 1 162 ? 1.096 -12.135 11.975 1.00 26.53 162 ALA C O 1
ATOM 3749 N N . TYR C 1 163 ? 0.735 -14.354 11.955 1.00 25.20 163 TYR C N 1
ATOM 3750 C CA . TYR C 1 163 ? -0.675 -14.232 12.306 1.00 28.62 163 TYR C CA 1
ATOM 3751 C C . TYR C 1 163 ? -0.888 -13.957 13.789 1.00 29.79 163 TYR C C 1
ATOM 3752 O O . TYR C 1 163 ? -0.392 -14.687 14.650 1.00 31.83 163 TYR C O 1
ATOM 3761 N N . ILE C 1 164 ? -1.639 -12.901 14.078 1.00 28.12 164 ILE C N 1
ATOM 3762 C CA . ILE C 1 164 ? -1.940 -12.521 15.452 1.00 27.64 164 ILE C CA 1
ATOM 3763 C C . ILE C 1 164 ? -3.422 -12.206 15.558 1.00 27.68 164 ILE C C 1
ATOM 3764 O O . ILE C 1 164 ? -3.997 -11.594 14.659 1.00 29.57 164 ILE C O 1
ATOM 3769 N N . ASP C 1 165 ? -4.047 -12.640 16.646 1.00 28.17 165 ASP C N 1
ATOM 3770 C CA . ASP C 1 165 ? -5.455 -12.346 16.868 1.00 28.41 165 ASP C CA 1
ATOM 3771 C C . ASP C 1 165 ? -5.622 -12.028 18.343 1.00 28.28 165 ASP C C 1
ATOM 3772 O O . ASP C 1 165 ? -4.861 -12.517 19.175 1.00 28.84 165 ASP C O 1
ATOM 3777 N N . THR C 1 166 ? -6.613 -11.203 18.660 1.00 29.02 166 THR C N 1
ATOM 3778 C CA . THR C 1 166 ? -6.855 -10.792 20.035 1.00 29.35 166 THR C CA 1
ATOM 3779 C C . THR C 1 166 ? -8.223 -11.229 20.555 1.00 32.12 166 THR C C 1
ATOM 3780 O O . THR C 1 166 ? -9.115 -11.568 19.778 1.00 29.89 166 THR C O 1
ATOM 3784 N N . ASP C 1 167 ? -8.379 -11.208 21.875 1.00 32.76 167 ASP C N 1
ATOM 3785 C CA . ASP C 1 167 ? -9.634 -11.599 22.508 1.00 34.92 167 ASP C CA 1
ATOM 3786 C C . ASP C 1 167 ? -10.705 -10.531 22.308 1.00 36.80 167 ASP C C 1
ATOM 3787 O O . ASP C 1 167 ? -10.608 -9.433 22.858 1.00 35.96 167 ASP C O 1
ATOM 3792 N N . PRO C 1 168 ? -11.752 -10.849 21.526 1.00 38.32 168 PRO C N 1
ATOM 3793 C CA . PRO C 1 168 ? -12.852 -9.920 21.247 1.00 38.82 168 PRO C CA 1
ATOM 3794 C C . PRO C 1 168 ? -13.417 -9.236 22.490 1.00 41.11 168 PRO C C 1
ATOM 3795 O O . PRO C 1 168 ? -13.925 -8.118 22.412 1.00 40.10 168 PRO C O 1
ATOM 3799 N N . ASN C 1 169 ? -13.328 -9.906 23.634 1.00 42.89 169 ASN C N 1
ATOM 3800 C CA . ASN C 1 169 ? -13.840 -9.343 24.879 1.00 44.61 169 ASN C CA 1
ATOM 3801 C C . ASN C 1 169 ? -12.884 -8.313 25.473 1.00 42.56 169 ASN C C 1
ATOM 3802 O O . ASN C 1 169 ? -13.267 -7.531 26.344 1.00 43.64 169 ASN C O 1
ATOM 3807 N N . LYS C 1 170 ? -11.640 -8.323 25.000 1.00 40.91 170 LYS C N 1
ATOM 3808 C CA . LYS C 1 170 ? -10.618 -7.390 25.471 1.00 36.01 170 LYS C CA 1
ATOM 3809 C C . LYS C 1 170 ? -10.481 -6.267 24.443 1.00 34.68 170 LYS C C 1
ATOM 3810 O O . LYS C 1 170 ? -10.732 -5.097 24.734 1.00 35.38 170 LYS C O 1
ATOM 3816 N N . VAL C 1 171 ? -10.070 -6.648 23.241 1.00 32.74 171 VAL C N 1
ATOM 3817 C CA . VAL C 1 171 ? -9.904 -5.720 22.132 1.00 32.09 171 VAL C CA 1
ATOM 3818 C C . VAL C 1 171 ? -10.161 -6.520 20.858 1.00 30.17 171 VAL C C 1
ATOM 3819 O O . VAL C 1 171 ? -9.653 -7.629 20.698 1.00 31.92 171 VAL C O 1
ATOM 3823 N N . LYS C 1 172 ? -10.960 -5.962 19.958 1.00 29.34 172 LYS C N 1
ATOM 3824 C CA . LYS C 1 172 ? -11.301 -6.660 18.728 1.00 30.76 172 LYS C CA 1
ATOM 3825 C C . LYS C 1 172 ? -10.378 -6.350 17.551 1.00 29.98 172 LYS C C 1
ATOM 3826 O O . LYS C 1 172 ? -10.278 -5.206 17.109 1.00 32.13 172 LYS C O 1
ATOM 3832 N N . ALA C 1 173 ? -9.709 -7.382 17.048 1.00 28.41 173 ALA C N 1
ATOM 3833 C CA . ALA C 1 173 ? -8.810 -7.237 15.908 1.00 29.71 173 ALA C CA 1
ATOM 3834 C C . ALA C 1 173 ? -9.666 -7.262 14.647 1.00 32.13 173 ALA C C 1
ATOM 3835 O O . ALA C 1 173 ? -10.048 -8.331 14.170 1.00 32.91 173 ALA C O 1
ATOM 3837 N N . PHE C 1 174 ? -9.961 -6.079 14.116 1.00 29.71 174 PHE C N 1
ATOM 3838 C CA . PHE C 1 174 ? -10.794 -5.946 12.926 1.00 33.31 174 PHE C CA 1
ATOM 3839 C C . PHE C 1 174 ? -10.166 -6.490 11.646 1.00 33.93 174 PHE C C 1
ATOM 3840 O O . PHE C 1 174 ? -9.056 -6.113 11.267 1.00 32.78 174 PHE C O 1
ATOM 3848 N N . ARG C 1 175 ? -10.896 -7.386 10.987 1.00 35.86 175 ARG C N 1
ATOM 3849 C CA . ARG C 1 175 ? -10.462 -7.991 9.735 1.00 37.99 175 ARG C CA 1
ATOM 3850 C C . ARG C 1 175 ? -11.641 -8.047 8.762 1.00 42.23 175 ARG C C 1
ATOM 3851 O O . ARG C 1 175 ? -11.842 -9.109 8.138 1.00 45.85 175 ARG C O 1
#

Organism: Aquifex aeolicus (strain VF5) (NCBI:txid224324)

Radius of gyration: 23.24 Å; Cα contacts (8 Å, |Δi|>4): 1174; chains: 3; bounding box: 51×67×62 Å